Protein AF-A0A496PVT2-F1 (afdb_monomer_lite)

Foldseek 3Di:
DDPPDPCVVVVVVDPWDKDFDDDLDQAQTFIDTPNDPDDTDTDGDGNLVVLLVVVLVVCVVPLPPPDDDDDDRDDCPPHHDLPPQDPVLLVVFDQCPPPDDPQADPVCCVVDPLLNRPSSSRSRVVVNVVSVVVSCVSCVVSVCNQVDKDKDKDPWAFCSRQNHFTGEPDQACRTQPMDIDIDHPPQFDPPDDDLAADHPLQVVCQVCVCVVHHDDPPRLHAHCVCVRRVHDDDRDQWDKDWDDADPDCRVPDDQDPDDDDGDWTKIWIDGSFWIWMATLQGTRFIDGCVVCVSRPDGCSPPPVCVVVNVVRVVVRVVSCVSVVPPRHHNVLVVDDPVVSVQVCLCRVPCVVPVVVLVVLLCVLCVVLVVPVDDPVLSVVLSVLSCVLSGSVLVVLLVLLCCCQPNPDHDDPDDNVVSVVVNCVSSVVSSVSSVVSSCVSVVVVVVPD

pLDDT: mean 82.78, std 17.4, range [29.14, 98.75]

Structure (mmCIF, N/CA/C/O backbone):
data_AF-A0A496PVT2-F1
#
_entry.id   AF-A0A496PVT2-F1
#
loop_
_atom_site.group_PDB
_atom_site.id
_atom_site.type_symbol
_atom_site.label_atom_id
_atom_site.label_alt_id
_atom_site.label_comp_id
_atom_site.label_asym_id
_atom_site.label_entity_id
_atom_site.label_seq_id
_atom_site.pdbx_PDB_ins_code
_atom_site.Cartn_x
_atom_site.Cartn_y
_atom_site.Cartn_z
_atom_site.occupancy
_atom_site.B_iso_or_equiv
_atom_site.auth_seq_id
_atom_site.auth_comp_id
_atom_site.auth_asym_id
_atom_site.auth_atom_id
_atom_site.pdbx_PDB_model_num
ATOM 1 N N . MET A 1 1 ? 18.046 31.585 15.582 1.00 34.03 1 MET A N 1
ATOM 2 C CA . MET A 1 1 ? 17.011 31.392 14.544 1.00 34.03 1 MET A CA 1
ATOM 3 C C . MET A 1 1 ? 16.356 30.051 14.807 1.00 34.03 1 MET A C 1
ATOM 5 O O . MET A 1 1 ? 17.078 29.107 15.099 1.00 34.03 1 MET A O 1
ATOM 9 N N . ALA A 1 2 ? 15.024 30.021 14.859 1.00 29.14 2 ALA A N 1
ATOM 10 C CA . ALA A 1 2 ? 14.232 28.898 15.353 1.00 29.14 2 ALA A CA 1
ATOM 11 C C . ALA A 1 2 ? 14.563 27.589 14.618 1.00 29.14 2 ALA A C 1
ATOM 13 O O . ALA A 1 2 ? 14.634 27.560 13.391 1.00 29.14 2 ALA A O 1
ATOM 14 N N . SER A 1 3 ? 14.774 26.511 15.374 1.00 29.77 3 SER A N 1
ATOM 15 C CA . SER A 1 3 ? 14.885 25.169 14.817 1.00 29.77 3 SER A CA 1
ATOM 16 C C . SER A 1 3 ? 13.547 24.807 14.178 1.00 29.77 3 SER A C 1
ATOM 18 O O . SER A 1 3 ? 12.578 24.562 14.897 1.00 29.77 3 SER A O 1
ATOM 20 N N . HIS A 1 4 ? 13.474 24.752 12.851 1.00 37.06 4 HIS A N 1
ATOM 21 C CA . HIS A 1 4 ? 12.364 24.091 12.169 1.00 37.06 4 HIS A CA 1
ATOM 22 C C . HIS A 1 4 ? 12.485 22.580 12.411 1.00 37.06 4 HIS A C 1
ATOM 24 O O . HIS A 1 4 ? 12.986 21.822 11.581 1.00 37.06 4 HIS A O 1
ATOM 30 N N . LYS A 1 5 ? 12.073 22.148 13.609 1.00 40.19 5 LYS A N 1
ATOM 31 C CA . LYS A 1 5 ? 11.731 20.757 13.908 1.00 40.19 5 LYS A CA 1
ATOM 32 C C . LYS A 1 5 ? 10.726 20.311 12.850 1.00 40.19 5 LYS A C 1
ATOM 34 O O . LYS A 1 5 ? 9.861 21.091 12.486 1.00 40.19 5 LYS A O 1
ATOM 39 N N . ASN A 1 6 ? 10.867 19.091 12.337 1.00 42.25 6 ASN A N 1
ATOM 40 C CA . ASN A 1 6 ? 9.974 18.463 11.357 1.00 42.25 6 ASN A CA 1
ATOM 41 C C . ASN A 1 6 ? 8.487 18.856 11.509 1.00 42.25 6 ASN A C 1
ATOM 43 O O . ASN A 1 6 ? 7.732 18.157 12.177 1.00 42.25 6 ASN A O 1
ATOM 47 N N . GLU A 1 7 ? 8.037 19.905 10.820 1.00 45.16 7 GLU A N 1
ATOM 48 C CA . GLU A 1 7 ? 6.619 20.279 10.736 1.00 45.16 7 GLU A CA 1
ATOM 49 C C . GLU A 1 7 ? 5.896 19.457 9.653 1.00 45.16 7 GLU A C 1
ATOM 51 O O . GLU A 1 7 ? 4.980 19.940 8.998 1.00 45.16 7 GLU A O 1
ATOM 56 N N . THR A 1 8 ? 6.301 18.208 9.394 1.00 56.78 8 THR A N 1
ATOM 57 C CA . THR A 1 8 ? 5.614 17.370 8.393 1.00 56.78 8 THR A CA 1
ATOM 58 C C . THR A 1 8 ? 4.188 17.037 8.817 1.00 56.78 8 THR A C 1
ATOM 60 O O . THR A 1 8 ? 3.324 16.896 7.967 1.00 56.78 8 THR A O 1
ATOM 63 N N . THR A 1 9 ? 3.931 16.949 10.121 1.00 57.59 9 THR A N 1
ATOM 64 C CA . THR A 1 9 ? 2.621 16.618 10.698 1.00 57.59 9 THR A CA 1
ATOM 65 C C . THR A 1 9 ? 1.661 17.802 10.731 1.00 57.59 9 THR A C 1
ATOM 67 O O . THR A 1 9 ? 0.525 17.645 10.300 1.00 57.59 9 THR A O 1
ATOM 70 N N . LYS A 1 10 ? 2.116 19.005 11.120 1.00 55.91 10 LYS A N 1
ATOM 71 C CA . LYS A 1 10 ? 1.311 20.240 10.987 1.00 55.91 10 LYS A CA 1
ATOM 72 C C . LYS A 1 10 ? 0.935 20.515 9.529 1.00 55.91 10 LYS A C 1
ATOM 74 O O . LYS A 1 10 ? -0.211 20.825 9.231 1.00 55.91 10 LYS A O 1
ATOM 79 N N . ASN A 1 11 ? 1.884 20.331 8.610 1.00 59.00 11 ASN A N 1
ATOM 80 C CA . ASN A 1 11 ? 1.645 20.523 7.177 1.00 59.00 11 ASN A CA 1
ATOM 81 C C . ASN A 1 11 ? 0.808 19.402 6.530 1.00 59.00 11 ASN A C 1
ATOM 83 O O . ASN A 1 11 ? 0.384 19.562 5.389 1.00 59.00 11 ASN A O 1
ATOM 87 N N . ALA A 1 12 ? 0.559 18.288 7.229 1.00 70.00 12 ALA A N 1
ATOM 88 C CA . ALA A 1 12 ? -0.313 17.212 6.754 1.00 70.00 12 ALA A CA 1
ATOM 89 C C . ALA A 1 12 ? -1.808 17.482 7.014 1.00 70.00 12 ALA A C 1
ATOM 91 O O . ALA A 1 12 ? -2.641 16.692 6.580 1.00 70.00 12 ALA A O 1
ATOM 92 N N . GLY A 1 13 ? -2.150 18.591 7.686 1.00 80.62 13 GLY A N 1
ATOM 93 C CA . GLY A 1 13 ? -3.535 19.035 7.870 1.00 80.62 13 GLY A CA 1
ATOM 94 C C . GLY A 1 13 ? -4.283 18.381 9.035 1.00 80.62 13 GLY A C 1
ATOM 95 O O . GLY A 1 13 ? -5.506 18.428 9.050 1.00 80.62 13 GLY A O 1
ATOM 96 N N . PHE A 1 14 ? -3.577 17.772 9.992 1.00 87.88 14 PHE A N 1
ATOM 97 C CA . PHE A 1 14 ? -4.190 17.234 11.209 1.00 87.88 14 PHE A CA 1
ATOM 98 C C . PHE A 1 14 ? -4.249 18.291 12.320 1.00 87.88 14 PHE A C 1
ATOM 100 O O . PHE A 1 14 ? -3.220 18.879 12.659 1.00 87.88 14 PHE A O 1
ATOM 107 N N . ASP A 1 15 ? -5.421 18.466 12.937 1.00 88.88 15 ASP A N 1
ATOM 108 C CA . ASP A 1 15 ? -5.604 19.330 14.117 1.00 88.88 15 ASP A CA 1
ATOM 109 C C . ASP A 1 15 ? -4.947 18.749 15.377 1.00 88.88 15 ASP A C 1
ATOM 111 O O . ASP A 1 15 ? -4.506 19.483 16.262 1.00 88.88 15 ASP A O 1
ATOM 115 N N . THR A 1 16 ? -4.847 17.417 15.448 1.00 88.75 16 THR A N 1
ATOM 116 C CA . THR A 1 16 ? -4.182 16.676 16.525 1.00 88.75 16 THR A CA 1
ATOM 117 C C . THR A 1 16 ? -3.293 15.574 15.944 1.00 88.75 16 THR A C 1
ATOM 119 O O . THR A 1 16 ? -3.636 14.944 14.946 1.00 88.75 16 THR A O 1
ATOM 122 N N . PHE A 1 17 ? -2.126 15.321 16.546 1.00 90.31 17 PHE A N 1
ATOM 123 C CA . PHE A 1 17 ? -1.256 14.220 16.121 1.00 90.31 17 PHE A CA 1
ATOM 124 C C . PHE A 1 17 ? -0.494 13.622 17.302 1.00 90.31 17 PHE A C 1
ATOM 126 O O . PHE A 1 17 ? 0.469 14.209 17.793 1.00 90.31 17 PHE A O 1
ATOM 133 N N . GLN A 1 18 ? -0.878 12.421 17.732 1.00 91.00 18 GLN A N 1
ATOM 134 C CA . GLN A 1 18 ? -0.143 11.674 18.753 1.00 91.00 18 GLN A CA 1
ATOM 135 C C . GLN A 1 18 ? 0.908 10.778 18.095 1.00 91.00 18 GLN A C 1
ATOM 137 O O . GLN A 1 18 ? 0.596 9.789 17.431 1.00 91.00 18 GLN A O 1
ATOM 142 N N . HIS A 1 19 ? 2.181 11.120 18.284 1.00 89.50 19 HIS A N 1
ATOM 143 C CA . HIS A 1 19 ? 3.296 10.346 17.764 1.00 89.50 19 HIS A CA 1
ATOM 144 C C . HIS A 1 19 ? 3.698 9.263 18.762 1.00 89.50 19 HIS A C 1
ATOM 146 O O . HIS A 1 19 ? 4.464 9.507 19.696 1.00 89.50 19 HIS A O 1
ATOM 152 N N . TRP A 1 20 ? 3.242 8.042 18.507 1.00 90.19 20 TRP A N 1
ATOM 153 C CA . TRP A 1 20 ? 3.803 6.840 19.113 1.00 90.19 20 TRP A CA 1
ATOM 154 C C . TRP A 1 20 ? 5.127 6.526 18.430 1.00 90.19 20 TRP A C 1
ATOM 156 O O . TRP A 1 20 ? 5.153 6.242 17.232 1.00 90.19 20 TRP A O 1
ATOM 166 N N . ARG A 1 21 ? 6.239 6.653 19.163 1.00 84.69 21 ARG A N 1
ATOM 167 C CA . ARG A 1 21 ? 7.579 6.528 18.590 1.00 84.69 21 ARG A CA 1
ATOM 168 C C . ARG A 1 21 ? 7.703 5.183 17.896 1.00 84.69 21 ARG A C 1
ATOM 170 O O . ARG A 1 21 ? 7.579 4.141 18.536 1.00 84.69 21 ARG A O 1
ATOM 177 N N . TYR A 1 22 ? 8.015 5.237 16.605 1.00 70.06 22 TYR A N 1
ATOM 178 C CA . TYR A 1 22 ? 8.300 4.044 15.828 1.00 70.06 22 TYR A CA 1
ATOM 179 C C . TYR A 1 22 ? 9.386 3.211 16.517 1.00 70.06 22 TYR A C 1
ATOM 181 O O . TYR A 1 22 ? 10.486 3.696 16.805 1.00 70.06 22 TYR A O 1
ATOM 189 N N . GLY A 1 23 ? 9.052 1.956 16.779 1.00 66.25 23 GLY A N 1
ATOM 190 C CA . GLY A 1 23 ? 9.925 0.979 17.390 1.00 66.25 23 GLY A CA 1
ATOM 191 C C . GLY A 1 23 ? 9.388 -0.417 17.135 1.00 66.25 23 GLY A C 1
ATOM 192 O O . GLY A 1 23 ? 8.196 -0.604 16.896 1.00 66.25 23 GLY A O 1
ATOM 193 N N . ASP A 1 24 ? 10.296 -1.381 17.188 1.00 79.12 24 ASP A N 1
ATOM 194 C CA . ASP A 1 24 ? 9.949 -2.794 17.092 1.00 79.12 24 ASP A CA 1
ATOM 195 C C . ASP A 1 24 ? 9.266 -3.282 18.392 1.00 79.12 24 ASP A C 1
ATOM 197 O O . ASP A 1 24 ? 8.576 -4.277 18.396 1.00 79.12 24 ASP A O 1
ATOM 201 N N . LYS A 1 25 ? 9.366 -2.561 19.515 1.00 84.69 25 LYS A N 1
ATOM 202 C CA . LYS A 1 25 ? 8.764 -2.987 20.793 1.00 84.69 25 LYS A CA 1
ATOM 203 C C . LYS A 1 25 ? 7.286 -2.624 20.899 1.00 84.69 25 LYS A C 1
ATOM 205 O O . LYS A 1 25 ? 6.938 -1.450 20.745 1.00 84.69 25 LYS A O 1
ATOM 210 N N . HIS A 1 26 ? 6.455 -3.581 21.320 1.00 92.50 26 HIS A N 1
ATOM 211 C CA . HIS A 1 26 ? 5.025 -3.345 21.529 1.00 92.50 26 HIS A CA 1
ATOM 212 C C . HIS A 1 26 ? 4.650 -2.910 22.951 1.00 92.50 26 HIS A C 1
ATOM 214 O O . HIS A 1 26 ? 3.487 -2.613 23.213 1.00 92.50 26 HIS A O 1
ATOM 220 N N . TRP A 1 27 ? 5.606 -2.862 23.877 1.00 93.75 27 TRP A N 1
ATOM 221 C CA . TRP A 1 27 ? 5.375 -2.492 25.273 1.00 93.75 27 TRP A CA 1
ATOM 222 C C . TRP A 1 27 ? 6.154 -1.247 25.660 1.00 93.75 27 TRP A C 1
ATOM 224 O O . TRP A 1 27 ? 7.261 -1.023 25.167 1.00 93.75 27 TRP A O 1
ATOM 234 N N . GLU A 1 28 ? 5.587 -0.477 26.590 1.00 93.81 28 GLU A N 1
ATOM 235 C CA . GLU A 1 28 ? 6.247 0.693 27.183 1.00 93.81 28 GLU A CA 1
ATOM 236 C C . GLU A 1 28 ? 6.737 1.683 26.113 1.00 93.81 28 GLU A C 1
ATOM 238 O O . GLU A 1 28 ? 7.892 2.117 26.087 1.00 93.81 28 GLU A O 1
ATOM 243 N N . THR A 1 29 ? 5.850 2.014 25.175 1.00 92.88 29 THR A N 1
ATOM 244 C CA . THR A 1 29 ? 6.207 2.813 24.006 1.00 92.88 29 THR A CA 1
ATOM 245 C C . THR A 1 29 ? 6.260 4.305 24.359 1.00 92.88 29 THR A C 1
ATOM 247 O O . THR A 1 29 ? 5.332 4.830 24.979 1.00 92.88 29 THR A O 1
ATOM 250 N N . PRO A 1 30 ? 7.326 5.029 23.970 1.00 92.88 30 PRO A N 1
ATOM 251 C CA . PRO A 1 30 ? 7.373 6.480 24.103 1.00 92.88 30 PRO A CA 1
ATOM 252 C C . PRO A 1 30 ? 6.362 7.161 23.172 1.00 92.88 30 PRO A C 1
ATOM 254 O O . PRO A 1 30 ? 6.332 6.879 21.975 1.00 92.88 30 PRO A O 1
ATOM 257 N N . VAL A 1 31 ? 5.593 8.110 23.700 1.00 91.94 31 VAL A N 1
ATOM 258 C CA . VAL A 1 31 ? 4.571 8.882 22.980 1.00 91.94 31 VAL A CA 1
ATOM 259 C C . VAL A 1 31 ? 4.785 10.371 23.215 1.00 91.94 31 VAL A C 1
ATOM 261 O O . VAL A 1 31 ? 5.218 10.776 24.292 1.00 91.94 31 VAL A O 1
ATOM 264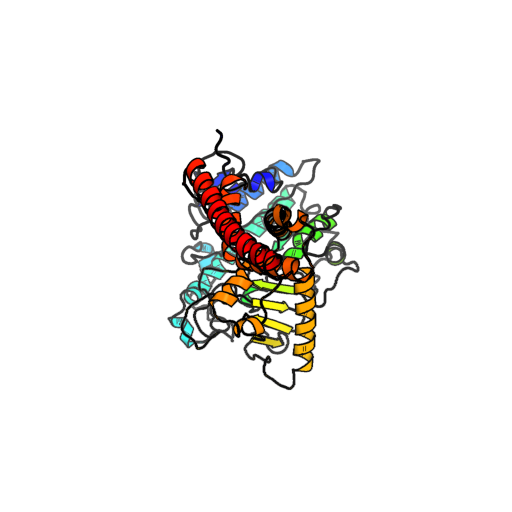 N N . ARG A 1 32 ? 4.491 11.198 22.217 1.00 90.75 32 ARG A N 1
ATOM 265 C CA . ARG A 1 32 ? 4.410 12.653 22.377 1.00 90.75 32 ARG A CA 1
ATOM 266 C C . ARG A 1 32 ? 3.315 13.233 21.501 1.00 90.75 32 ARG A C 1
ATOM 268 O O . ARG A 1 32 ? 2.954 12.634 20.489 1.00 90.75 32 ARG A O 1
ATOM 275 N N . ASP A 1 33 ? 2.916 14.455 21.809 1.00 88.50 33 ASP A N 1
ATOM 276 C CA . ASP A 1 33 ? 2.236 15.296 20.836 1.00 88.50 33 ASP A CA 1
ATOM 277 C C . ASP A 1 33 ? 3.237 15.707 19.737 1.00 88.50 33 ASP A C 1
ATOM 279 O O . ASP A 1 33 ? 4.311 16.247 20.002 1.00 88.50 33 ASP A O 1
ATOM 283 N N . GLY A 1 34 ? 2.930 15.360 18.488 1.00 84.69 34 GLY A N 1
ATOM 284 C CA . GLY A 1 34 ? 3.772 15.650 17.330 1.00 84.69 34 GLY A CA 1
ATOM 285 C C . GLY A 1 34 ? 3.575 17.045 16.738 1.00 84.69 34 GLY A C 1
ATOM 286 O O . GLY A 1 34 ? 4.262 17.367 15.767 1.00 84.69 34 GLY A O 1
ATOM 287 N N . LEU A 1 35 ? 2.655 17.850 17.276 1.00 84.06 35 LEU A N 1
ATOM 288 C CA . LEU A 1 35 ? 2.430 19.252 16.911 1.00 84.06 35 LEU A CA 1
ATOM 289 C C . LEU A 1 35 ? 3.109 20.225 17.887 1.00 84.06 35 LEU A C 1
ATOM 291 O O . LEU A 1 35 ? 3.215 21.421 17.587 1.00 84.06 35 LEU A O 1
ATOM 295 N N . THR A 1 36 ? 3.584 19.728 19.028 1.00 82.31 36 THR A N 1
ATOM 296 C CA . THR A 1 36 ? 4.282 20.510 20.049 1.00 82.31 36 THR A CA 1
ATOM 297 C C . THR A 1 36 ? 5.752 20.109 20.163 1.00 82.31 36 THR A C 1
ATOM 299 O O . THR A 1 36 ? 6.241 19.173 19.527 1.00 82.31 36 THR A O 1
ATOM 302 N N . ASP A 1 37 ? 6.473 20.859 20.992 1.00 78.06 37 ASP A N 1
ATOM 303 C CA . ASP A 1 37 ? 7.881 20.632 21.301 1.00 78.06 37 ASP A CA 1
ATOM 304 C C . ASP A 1 37 ? 8.095 19.705 22.503 1.00 78.06 37 ASP A C 1
ATOM 306 O O . ASP A 1 37 ? 9.205 19.639 23.035 1.00 78.06 37 ASP A O 1
ATOM 310 N N . GLU A 1 38 ? 7.050 18.994 22.930 1.00 86.56 38 GLU A N 1
ATOM 311 C CA . GLU A 1 38 ? 7.118 18.105 24.081 1.00 86.56 38 GLU A CA 1
ATOM 312 C C . GLU A 1 38 ? 8.076 16.920 23.869 1.00 86.56 38 GLU A C 1
ATOM 314 O O . GLU A 1 38 ? 8.194 16.325 22.790 1.00 86.56 38 GLU A O 1
ATOM 319 N N . GLU A 1 39 ? 8.757 16.565 24.957 1.00 89.44 39 GLU A N 1
ATOM 320 C CA . GLU A 1 39 ? 9.553 15.346 25.071 1.00 89.44 39 GLU A CA 1
ATOM 321 C C . GLU A 1 39 ? 8.657 14.101 25.035 1.00 89.44 39 GLU A C 1
ATOM 323 O O . GLU A 1 39 ? 7.499 14.121 25.462 1.00 89.44 39 GLU A O 1
ATOM 328 N N . PHE A 1 40 ? 9.217 12.982 24.572 1.00 91.44 40 PHE A N 1
ATOM 329 C CA . PHE A 1 40 ? 8.515 11.703 24.621 1.00 91.44 40 PHE A CA 1
ATOM 330 C C . PHE A 1 40 ? 8.314 11.235 26.065 1.00 91.44 40 PHE A C 1
ATOM 332 O O . PHE A 1 40 ? 9.252 11.180 26.859 1.00 91.44 40 PHE A O 1
ATOM 339 N N . LYS A 1 41 ? 7.092 10.807 26.373 1.00 92.31 41 LYS A N 1
ATOM 340 C CA . LYS A 1 41 ? 6.694 10.212 27.649 1.00 92.31 41 LYS A CA 1
ATOM 341 C C . LYS A 1 41 ? 6.327 8.751 27.415 1.00 92.31 41 LYS A C 1
ATOM 343 O O . LYS A 1 41 ? 5.624 8.425 26.466 1.00 92.31 41 LYS A O 1
ATOM 348 N N . VAL A 1 42 ? 6.822 7.854 28.261 1.00 93.81 42 VAL A N 1
ATOM 349 C CA . VAL A 1 42 ? 6.541 6.418 28.131 1.00 93.81 42 VAL A CA 1
ATOM 350 C C . VAL A 1 42 ? 5.113 6.127 28.579 1.00 93.81 42 VAL A C 1
ATOM 352 O O . VAL A 1 42 ? 4.768 6.373 29.736 1.00 93.81 42 VAL A O 1
ATOM 355 N N . VAL A 1 43 ? 4.305 5.559 27.684 1.00 92.81 43 VAL A N 1
ATOM 356 C CA . VAL A 1 43 ? 3.001 4.987 28.032 1.00 92.81 43 VAL A CA 1
ATOM 357 C C . VAL A 1 43 ? 3.208 3.520 28.390 1.00 92.81 43 VAL A C 1
ATOM 359 O O . VAL A 1 43 ? 3.741 2.748 27.595 1.00 92.81 43 VAL A O 1
ATOM 362 N N . LYS A 1 44 ? 2.834 3.139 29.615 1.00 94.62 44 LYS A N 1
ATOM 363 C CA . LYS A 1 44 ? 2.994 1.768 30.118 1.00 94.62 44 LYS A CA 1
ATOM 364 C C . LYS A 1 44 ? 1.945 0.831 29.526 1.00 94.62 44 LYS A C 1
ATOM 366 O O . LYS A 1 44 ? 0.807 1.231 29.305 1.00 94.62 44 LYS A O 1
ATOM 371 N N . GLY A 1 45 ? 2.320 -0.437 29.385 1.00 94.88 45 GLY A N 1
ATOM 372 C CA . GLY A 1 45 ? 1.449 -1.479 28.849 1.00 94.88 45 GLY A CA 1
ATOM 373 C C . GLY A 1 45 ? 1.639 -1.697 27.352 1.00 94.88 45 GLY A C 1
ATOM 374 O O . GLY A 1 45 ? 2.592 -1.196 26.752 1.00 94.88 45 GLY A O 1
ATOM 375 N N . TYR A 1 46 ? 0.741 -2.496 26.784 1.00 95.38 46 TYR A N 1
ATOM 376 C CA . TYR A 1 46 ? 0.754 -2.873 25.378 1.00 95.38 46 TYR A CA 1
ATOM 377 C C . TYR A 1 46 ? 0.266 -1.711 24.505 1.00 95.38 46 TYR A C 1
ATOM 379 O O . TYR A 1 46 ? -0.805 -1.151 24.745 1.00 95.38 46 TYR A O 1
ATOM 387 N N . ASN A 1 47 ? 1.041 -1.339 23.491 1.00 94.44 47 ASN A N 1
ATOM 388 C CA . ASN A 1 47 ? 0.866 -0.088 22.761 1.00 94.44 47 ASN A CA 1
ATOM 389 C C . ASN A 1 47 ? -0.486 0.017 22.049 1.00 94.44 47 ASN A C 1
ATOM 391 O O . ASN A 1 47 ? -1.093 1.080 22.095 1.00 94.44 47 ASN A O 1
ATOM 395 N N . ALA A 1 48 ? -1.027 -1.070 21.491 1.00 95.25 48 ALA A N 1
ATOM 396 C CA . ALA A 1 48 ? -2.341 -1.032 20.857 1.00 95.25 48 ALA A CA 1
ATOM 397 C C . ALA A 1 48 ? -3.449 -0.637 21.840 1.00 95.25 48 ALA A C 1
ATOM 399 O O . ALA A 1 48 ? -4.383 0.044 21.430 1.00 95.25 48 ALA A O 1
ATOM 400 N N . ILE A 1 49 ? -3.341 -1.010 23.123 1.00 96.75 49 ILE A N 1
ATOM 401 C CA . ILE A 1 49 ? -4.305 -0.593 24.152 1.00 96.75 49 ILE A CA 1
ATOM 402 C C . ILE A 1 49 ? -4.219 0.918 24.337 1.00 96.75 49 ILE A C 1
ATOM 404 O O . ILE A 1 49 ? -5.221 1.594 24.149 1.00 96.75 49 ILE A O 1
ATOM 408 N N . GLY A 1 50 ? -3.027 1.458 24.601 1.00 95.94 50 GLY A N 1
ATOM 409 C CA . GLY A 1 50 ? -2.872 2.896 24.833 1.00 95.94 50 GLY A CA 1
ATOM 410 C C . GLY A 1 50 ? -3.181 3.757 23.600 1.00 95.94 50 GLY A C 1
ATOM 411 O O . GLY A 1 50 ? -3.767 4.827 23.733 1.00 95.94 50 GLY A O 1
ATOM 412 N N . MET A 1 51 ? -2.856 3.286 22.391 1.00 96.31 51 MET A N 1
ATOM 413 C CA . MET A 1 51 ? -3.251 3.944 21.136 1.00 96.31 51 MET A CA 1
ATOM 414 C C . MET A 1 51 ? -4.775 3.968 20.979 1.00 96.31 51 MET A C 1
ATOM 416 O O . MET A 1 51 ? -5.342 4.957 20.521 1.00 96.31 51 MET A O 1
ATOM 420 N N . THR A 1 52 ? -5.438 2.883 21.378 1.00 98.00 52 THR A N 1
ATOM 421 C CA . THR A 1 52 ? -6.899 2.780 21.358 1.00 98.00 52 THR A CA 1
ATOM 422 C C . THR A 1 52 ? -7.522 3.670 22.420 1.00 98.00 52 THR A C 1
ATOM 424 O O . THR A 1 52 ? -8.480 4.357 22.112 1.00 98.00 52 THR A O 1
ATOM 427 N N . ASP A 1 53 ? -6.962 3.735 23.627 1.00 98.00 53 ASP A N 1
ATOM 428 C CA . ASP A 1 53 ? -7.442 4.624 24.691 1.00 98.00 53 ASP A CA 1
ATOM 429 C C . ASP A 1 53 ? -7.443 6.087 24.225 1.00 98.00 53 ASP A C 1
ATOM 431 O O . ASP A 1 53 ? -8.450 6.773 24.356 1.00 98.00 53 ASP A O 1
ATOM 435 N N . GLN A 1 54 ? -6.375 6.533 23.556 1.00 96.12 54 GLN A N 1
ATOM 436 C CA . GLN A 1 54 ? -6.322 7.876 22.966 1.00 96.12 54 GLN A CA 1
ATOM 437 C C . GLN A 1 54 ? -7.366 8.092 21.862 1.00 96.12 54 GLN A C 1
ATOM 439 O O . GLN A 1 54 ? -7.944 9.172 21.759 1.00 96.12 54 GLN A O 1
ATOM 444 N N . ALA A 1 55 ? -7.619 7.079 21.030 1.00 97.88 55 ALA A N 1
ATOM 445 C CA . ALA A 1 55 ? -8.675 7.134 20.023 1.00 97.88 55 ALA A CA 1
ATOM 446 C C . ALA A 1 55 ? -10.076 7.207 20.654 1.00 97.88 55 ALA A C 1
ATOM 448 O O . ALA A 1 55 ? -10.932 7.929 20.151 1.00 97.88 55 ALA A O 1
ATOM 449 N N . LEU A 1 56 ? -10.307 6.491 21.756 1.00 98.62 56 LEU A N 1
ATOM 450 C CA . LEU A 1 56 ? -11.559 6.527 22.512 1.00 98.62 56 LEU A CA 1
ATOM 451 C C . LEU A 1 56 ? -11.783 7.896 23.161 1.00 98.62 56 LEU A C 1
ATOM 453 O O . LEU A 1 56 ? -12.881 8.437 23.052 1.00 98.62 56 LEU A O 1
ATOM 457 N N . ASP A 1 57 ? -10.742 8.473 23.766 1.00 97.88 57 ASP A N 1
ATOM 458 C CA . ASP A 1 57 ? -10.785 9.827 24.324 1.00 97.88 57 ASP A CA 1
ATOM 459 C C . ASP A 1 57 ? -11.111 10.859 23.237 1.00 97.88 57 ASP A C 1
ATOM 461 O O . ASP A 1 57 ? -11.974 11.713 23.435 1.00 97.88 57 ASP A O 1
ATOM 465 N N . PHE A 1 58 ? -10.472 10.750 22.066 1.00 97.69 58 PHE A N 1
ATOM 466 C CA . PHE A 1 58 ? -10.746 11.613 20.916 1.00 97.69 58 PHE A CA 1
ATOM 467 C C . PHE A 1 58 ? -12.200 11.480 20.441 1.00 97.69 58 PHE A C 1
ATOM 469 O O . PHE A 1 58 ? -12.893 12.482 20.288 1.00 97.69 58 PHE A O 1
ATOM 476 N N . ILE A 1 59 ? -12.695 10.251 20.263 1.00 98.25 59 ILE A N 1
ATOM 477 C CA . ILE A 1 59 ? -14.093 10.001 19.884 1.00 98.25 59 ILE A CA 1
ATOM 478 C C . ILE A 1 59 ? -15.048 10.626 20.908 1.00 98.25 59 ILE A C 1
ATOM 480 O O . ILE A 1 59 ? -15.989 11.305 20.517 1.00 98.25 59 ILE A O 1
ATOM 484 N N . GLY A 1 60 ? -14.802 10.437 22.207 1.00 97.88 60 GLY A N 1
ATOM 485 C CA . GLY A 1 60 ? -15.645 11.002 23.262 1.00 97.88 60 GLY A CA 1
ATOM 486 C C . GLY A 1 60 ? -15.640 12.532 23.305 1.00 97.88 60 GLY A C 1
ATOM 487 O O . GLY A 1 60 ? -16.656 13.128 23.641 1.00 97.88 60 GLY A O 1
ATOM 488 N N . GLN A 1 61 ? -14.526 13.176 22.946 1.00 97.19 61 GLN A N 1
ATOM 489 C CA . GLN A 1 61 ? -14.422 14.639 22.891 1.00 97.19 61 GLN A CA 1
ATOM 490 C C . GLN A 1 61 ? -15.142 15.250 21.686 1.00 97.19 61 GLN A C 1
ATOM 492 O O . GLN A 1 61 ? -15.609 16.379 21.787 1.00 97.19 61 GLN A O 1
ATOM 497 N N . HIS A 1 62 ? -15.228 14.515 20.575 1.00 97.25 62 HIS A N 1
ATOM 498 C CA . HIS A 1 62 ? -15.726 15.027 19.296 1.00 97.25 62 HIS A CA 1
ATOM 499 C C . HIS A 1 62 ? -17.083 14.447 18.868 1.00 97.25 62 HIS A C 1
ATOM 501 O O . HIS A 1 62 ? -17.608 14.830 17.826 1.00 97.25 62 HIS A O 1
ATOM 507 N N . ALA A 1 63 ? -17.673 13.525 19.634 1.00 96.56 63 ALA A N 1
ATOM 508 C CA . ALA A 1 63 ? -18.937 12.881 19.268 1.00 96.56 63 ALA A CA 1
ATOM 509 C C . ALA A 1 63 ? -20.116 13.861 19.139 1.00 96.56 63 ALA A C 1
ATOM 511 O O . ALA A 1 63 ? -20.967 13.674 18.273 1.00 96.56 63 ALA A O 1
ATOM 512 N N . ASP A 1 64 ? -20.141 14.906 19.970 1.00 95.81 64 ASP A N 1
ATOM 513 C CA . ASP A 1 64 ? -21.196 15.928 19.987 1.00 95.81 64 ASP A CA 1
ATOM 514 C C . ASP A 1 64 ? -20.844 17.175 19.148 1.00 95.81 64 ASP A C 1
ATOM 516 O O . ASP A 1 64 ? -21.580 18.170 19.157 1.00 95.81 64 ASP A O 1
ATOM 520 N N . ASP A 1 65 ? -19.717 17.156 18.429 1.00 95.88 65 ASP A N 1
ATOM 521 C CA . ASP A 1 65 ? -19.287 18.301 17.635 1.00 95.88 65 ASP A CA 1
ATOM 522 C C . ASP A 1 65 ? -20.191 18.528 16.421 1.00 95.88 65 ASP A C 1
ATOM 524 O O . ASP A 1 65 ? -20.661 17.617 15.743 1.00 95.88 65 ASP A O 1
ATOM 528 N N . THR A 1 66 ? -20.390 19.804 16.089 1.00 94.00 66 THR A N 1
ATOM 529 C CA . THR A 1 66 ? -21.126 20.186 14.871 1.00 94.00 66 THR A CA 1
ATOM 530 C C . THR A 1 66 ? -20.314 19.986 13.592 1.00 94.00 66 THR A C 1
ATOM 532 O O . THR A 1 66 ? -20.892 19.918 12.508 1.00 94.00 66 THR A O 1
ATOM 535 N N . GLN A 1 67 ? -18.983 19.950 13.698 1.00 92.00 67 GLN A N 1
ATOM 536 C CA . GLN A 1 67 ? -18.084 19.700 12.575 1.00 92.00 67 GLN A CA 1
ATOM 537 C C . GLN A 1 67 ? -17.717 18.212 12.541 1.00 92.00 67 GLN A C 1
ATOM 539 O O . GLN A 1 67 ? -17.433 17.646 13.595 1.00 92.00 67 GLN A O 1
ATOM 544 N N . PRO A 1 68 ? -17.684 17.570 11.359 1.00 94.06 68 PRO A N 1
ATOM 545 C CA . PRO A 1 68 ? -17.242 16.186 11.257 1.00 94.06 68 PRO A CA 1
ATOM 546 C C . PRO A 1 68 ? -15.745 16.077 11.567 1.00 94.06 68 PRO A C 1
ATOM 548 O O . PRO A 1 68 ? -14.972 16.979 11.242 1.00 94.06 68 PRO A O 1
ATOM 551 N N . PHE A 1 69 ? -15.324 14.940 12.117 1.00 95.38 69 PHE A N 1
ATOM 552 C CA . PHE A 1 69 ? -13.913 14.648 12.366 1.00 95.38 69 PHE A CA 1
ATOM 553 C C . PHE A 1 69 ? -13.395 13.496 11.496 1.00 95.38 69 PHE A C 1
ATOM 555 O O . PHE A 1 69 ? -14.142 12.622 11.055 1.00 95.38 69 PHE A O 1
ATOM 562 N N . LEU A 1 70 ? -12.075 13.470 11.298 1.00 95.31 70 LEU A N 1
ATOM 563 C CA . LEU A 1 70 ? -11.337 12.334 10.749 1.00 95.31 70 LEU A CA 1
ATOM 564 C C . LEU A 1 70 ? -10.385 11.798 11.819 1.00 95.31 70 LEU A C 1
ATOM 566 O O . LEU A 1 70 ? -9.516 12.522 12.296 1.00 95.31 70 LEU A O 1
ATOM 570 N N . LEU A 1 71 ? -10.502 10.508 12.135 1.00 96.44 71 LEU A N 1
ATOM 571 C CA . LEU A 1 71 ? -9.563 9.801 13.001 1.00 96.44 71 LEU A CA 1
ATOM 572 C C . LEU A 1 71 ? -8.781 8.765 12.190 1.00 96.44 71 LEU A C 1
ATOM 574 O O . LEU A 1 71 ? -9.352 7.805 11.674 1.00 96.44 71 LEU A O 1
ATOM 578 N N . MET A 1 72 ? -7.460 8.931 12.125 1.00 95.44 72 MET A N 1
ATOM 579 C CA . MET A 1 72 ? -6.548 7.940 11.555 1.00 95.44 72 MET A CA 1
ATOM 580 C C . MET A 1 72 ? -5.780 7.234 12.676 1.00 95.44 72 MET A C 1
ATOM 582 O O . MET A 1 72 ? -4.798 7.756 13.201 1.00 95.44 72 MET A O 1
ATOM 586 N N . LEU A 1 73 ? -6.222 6.027 13.032 1.00 96.00 73 LEU A N 1
ATOM 587 C CA . LEU A 1 73 ? -5.572 5.185 14.036 1.00 96.00 73 LEU A CA 1
ATOM 588 C C . LEU A 1 73 ? -4.654 4.157 13.359 1.00 96.00 73 LEU A C 1
ATOM 590 O O . LEU A 1 73 ? -5.118 3.167 12.799 1.00 96.00 73 LEU A O 1
ATOM 594 N N . SER A 1 74 ? -3.342 4.380 13.429 1.00 93.50 74 SER A N 1
ATOM 595 C CA . SER A 1 74 ? -2.331 3.500 12.824 1.00 93.50 74 SER A CA 1
ATOM 596 C C . SER A 1 74 ? -1.711 2.570 13.868 1.00 93.50 74 SER A C 1
ATOM 598 O O . SER A 1 74 ? -0.610 2.834 14.346 1.00 93.50 74 SER A O 1
ATOM 600 N N . LEU A 1 75 ? -2.415 1.500 14.247 1.00 94.12 75 LEU A N 1
ATOM 601 C CA . LEU A 1 75 ? -1.925 0.535 15.241 1.00 94.12 75 LEU A CA 1
ATOM 602 C C . LEU A 1 75 ? -0.593 -0.097 14.807 1.00 94.12 75 LEU A C 1
ATOM 604 O O . LEU A 1 75 ? -0.430 -0.503 13.661 1.00 94.12 75 LEU A O 1
ATOM 608 N N . ASN A 1 76 ? 0.361 -0.166 15.738 1.00 90.88 76 ASN A N 1
ATOM 609 C CA . ASN A 1 76 ? 1.701 -0.693 15.477 1.00 90.88 76 ASN A CA 1
ATOM 610 C C . ASN A 1 76 ? 1.748 -2.237 15.374 1.00 90.88 76 ASN A C 1
ATOM 612 O O . ASN A 1 76 ? 2.337 -2.730 14.414 1.00 90.88 76 ASN A O 1
ATOM 616 N N . PRO A 1 77 ? 1.128 -3.031 16.270 1.00 92.75 77 PRO A N 1
ATOM 617 C CA . PRO A 1 77 ? 1.071 -4.477 16.084 1.00 92.75 77 PRO A CA 1
ATOM 618 C C . PRO A 1 77 ? 0.270 -4.858 14.827 1.00 92.75 77 PRO A C 1
ATOM 620 O O . PRO A 1 77 ? -0.713 -4.186 14.514 1.00 92.75 77 PRO A O 1
ATOM 623 N N . PRO A 1 78 ? 0.615 -5.957 14.133 1.00 91.44 78 PRO A N 1
ATOM 624 C CA . PRO A 1 78 ? 1.603 -6.974 14.495 1.00 91.44 78 PRO A CA 1
ATOM 625 C C . PRO A 1 78 ? 2.978 -6.726 13.839 1.00 91.44 78 PRO A C 1
ATOM 627 O O . PRO A 1 78 ? 3.548 -7.643 13.245 1.00 91.44 78 PRO A O 1
ATOM 630 N N . HIS A 1 79 ? 3.497 -5.494 13.859 1.00 88.62 79 HIS A N 1
ATOM 631 C CA . HIS A 1 79 ? 4.833 -5.182 13.341 1.00 88.62 79 HIS A CA 1
ATOM 632 C C . HIS A 1 79 ? 5.947 -5.998 14.049 1.00 88.62 79 HIS A C 1
ATOM 634 O O . HIS A 1 79 ? 5.698 -6.766 14.974 1.00 88.62 79 HIS A O 1
ATOM 640 N N . TRP A 1 80 ? 7.176 -5.932 13.529 1.00 78.31 80 TRP A N 1
ATOM 641 C CA . TRP A 1 80 ? 8.319 -6.751 13.956 1.00 78.31 80 TRP A CA 1
ATOM 642 C C . TRP A 1 80 ? 8.571 -6.709 15.476 1.00 78.31 80 TRP A C 1
ATOM 644 O O . TRP A 1 80 ? 8.422 -5.649 16.059 1.00 78.31 80 TRP A O 1
ATOM 654 N N . GLN A 1 81 ? 9.064 -7.832 16.033 1.00 82.38 81 GLN A N 1
ATOM 655 C CA . GLN A 1 81 ? 9.186 -8.236 17.456 1.00 82.38 81 GLN A CA 1
ATOM 656 C C . GLN A 1 81 ? 7.953 -8.966 18.002 1.00 82.38 81 GLN A C 1
ATOM 658 O O . GLN A 1 81 ? 7.237 -8.497 18.873 1.00 82.38 81 GLN A O 1
ATOM 663 N N . TRP A 1 82 ? 7.723 -10.168 17.486 1.00 85.56 82 TRP A N 1
ATOM 664 C CA . TRP A 1 82 ? 6.548 -10.958 17.843 1.00 85.56 82 TRP A CA 1
ATOM 665 C C . TRP A 1 82 ? 6.677 -11.730 19.163 1.00 85.56 82 TRP A C 1
ATOM 667 O O . TRP A 1 82 ? 5.688 -12.242 19.666 1.00 85.56 82 TRP A O 1
ATOM 677 N N . ASP A 1 83 ? 7.865 -11.847 19.755 1.00 87.94 83 ASP A N 1
ATOM 678 C CA . ASP A 1 83 ? 8.060 -12.585 21.014 1.00 87.94 83 ASP A CA 1
ATOM 679 C C . ASP A 1 83 ? 7.444 -11.909 22.251 1.00 87.94 83 ASP A C 1
ATOM 681 O O . ASP A 1 83 ? 7.494 -12.479 23.340 1.00 87.94 83 ASP A O 1
ATOM 685 N N . ASP A 1 84 ? 6.825 -10.736 22.096 1.00 91.69 84 ASP A N 1
ATOM 686 C CA . ASP A 1 84 ? 6.192 -9.974 23.172 1.00 91.69 84 ASP A CA 1
ATOM 687 C C . ASP A 1 84 ? 4.651 -9.915 23.078 1.00 91.69 84 ASP A C 1
ATOM 689 O O . ASP A 1 84 ? 4.018 -9.063 23.708 1.00 91.69 84 ASP A O 1
ATOM 693 N N . ALA A 1 85 ? 4.014 -10.826 22.334 1.00 93.12 85 ALA A N 1
ATOM 694 C CA . ALA A 1 85 ? 2.553 -10.921 22.289 1.00 93.12 85 ALA A CA 1
ATOM 695 C C . ALA A 1 85 ? 1.929 -11.055 23.695 1.00 93.12 85 ALA A C 1
ATOM 697 O O . ALA A 1 85 ? 2.417 -11.855 24.501 1.00 93.12 85 ALA A O 1
ATOM 698 N N . PRO A 1 86 ? 0.828 -10.335 24.010 1.00 94.62 86 PRO A N 1
ATOM 699 C CA . PRO A 1 86 ? 0.203 -10.459 25.320 1.00 94.62 86 PRO A CA 1
ATOM 700 C C . PRO A 1 86 ? -0.271 -11.893 25.580 1.00 94.62 86 PRO A C 1
ATOM 702 O O . PRO A 1 86 ? -0.907 -12.529 24.734 1.00 94.62 86 PRO A O 1
ATOM 705 N N . GLU A 1 87 ? 0.035 -12.398 26.777 1.00 94.25 87 GLU A N 1
ATOM 706 C CA . GLU A 1 87 ? -0.106 -13.818 27.117 1.00 94.25 87 GLU A CA 1
ATOM 707 C C . GLU A 1 87 ? -1.546 -14.333 26.954 1.00 94.25 87 GLU A C 1
ATOM 709 O O . GLU A 1 87 ? -1.761 -15.476 26.548 1.00 94.25 87 GLU A O 1
ATOM 714 N N . GLU A 1 88 ? -2.543 -13.491 27.236 1.00 95.44 88 GLU A N 1
ATOM 715 C CA . GLU A 1 88 ? -3.961 -13.834 27.086 1.00 95.44 88 GLU A CA 1
ATOM 716 C C . GLU A 1 88 ? -4.343 -14.182 25.640 1.00 95.44 88 GLU A C 1
ATOM 718 O O . GLU A 1 88 ? -5.095 -15.130 25.422 1.00 95.44 88 GLU A O 1
ATOM 723 N N . PHE A 1 89 ? -3.775 -13.485 24.649 1.00 95.81 89 PHE A N 1
ATOM 724 C CA . PHE A 1 89 ? -4.030 -13.762 23.235 1.00 95.81 89 PHE A CA 1
ATOM 725 C C . PHE A 1 89 ? -3.176 -14.923 22.740 1.00 95.81 89 PHE A C 1
ATOM 727 O O . PHE A 1 89 ? -3.635 -15.725 21.931 1.00 95.81 89 PHE A O 1
ATOM 734 N N . LEU A 1 90 ? -1.960 -15.076 23.269 1.00 93.50 90 LEU A N 1
ATOM 735 C CA . LEU A 1 90 ? -1.088 -16.199 22.929 1.00 93.50 90 LEU A CA 1
ATOM 736 C C . LEU A 1 90 ? -1.705 -17.551 23.335 1.00 93.50 90 LEU A C 1
ATOM 738 O O . LEU A 1 90 ? -1.511 -18.558 22.650 1.00 93.50 90 LEU A O 1
ATOM 742 N N . LYS A 1 91 ? -2.490 -17.573 24.420 1.00 94.12 91 LYS A N 1
ATOM 743 C CA . LYS A 1 91 ? -3.250 -18.746 24.893 1.00 94.12 91 LYS A CA 1
ATOM 744 C C . LYS A 1 91 ? -4.382 -19.179 23.956 1.00 94.12 91 LYS A C 1
ATOM 746 O O . LYS A 1 91 ? -4.819 -20.321 24.060 1.00 94.12 91 LYS A O 1
ATOM 751 N N . LEU A 1 92 ? -4.832 -18.317 23.039 1.00 93.69 92 LEU A N 1
ATOM 752 C CA . LEU A 1 92 ? -5.861 -18.661 22.047 1.00 93.69 92 LEU A CA 1
ATOM 753 C C . LEU A 1 92 ? -5.332 -19.592 20.950 1.00 93.69 92 LEU A C 1
ATOM 755 O O . LEU A 1 92 ? -6.118 -20.244 20.266 1.00 93.69 92 LEU A O 1
ATOM 759 N N . TYR A 1 93 ? -4.009 -19.658 20.788 1.00 90.44 93 TYR A N 1
ATOM 760 C CA . TYR A 1 93 ? -3.361 -20.399 19.717 1.00 90.44 93 TYR A CA 1
ATOM 761 C C . TYR A 1 93 ? -2.558 -21.575 20.277 1.00 90.44 93 TYR A C 1
ATOM 763 O O . TYR A 1 93 ? -1.751 -21.377 21.199 1.00 90.44 93 TYR A O 1
ATOM 771 N N . PRO A 1 94 ? -2.720 -22.785 19.712 1.00 87.75 94 PRO A N 1
ATOM 772 C CA . PRO A 1 94 ? -1.946 -23.944 20.130 1.00 87.75 94 PRO A CA 1
ATOM 773 C C . PRO A 1 94 ? -0.451 -23.714 19.873 1.00 87.75 94 PRO A C 1
ATOM 775 O O . PRO A 1 94 ? -0.059 -22.969 18.970 1.00 87.75 94 PRO A O 1
ATOM 778 N N . ALA A 1 95 ? 0.399 -24.329 20.698 1.00 81.62 95 ALA A N 1
ATOM 779 C CA . ALA A 1 95 ? 1.850 -24.173 20.596 1.00 81.62 95 ALA A CA 1
ATOM 780 C C . ALA A 1 95 ? 2.411 -24.725 19.272 1.00 81.62 95 ALA A C 1
ATOM 782 O O . ALA A 1 95 ? 3.425 -24.237 18.785 1.00 81.62 95 ALA A O 1
ATOM 783 N N . ASP A 1 96 ? 1.725 -25.704 18.689 1.00 74.75 96 ASP A N 1
ATOM 784 C CA . ASP A 1 96 ? 2.072 -26.447 17.482 1.00 74.75 96 ASP A CA 1
ATOM 785 C C . ASP A 1 96 ? 1.207 -26.047 16.275 1.00 74.75 96 ASP A C 1
ATOM 787 O O . ASP A 1 96 ? 0.819 -26.901 15.480 1.00 74.75 96 ASP A O 1
ATOM 791 N N . ILE A 1 97 ? 0.890 -24.753 16.119 1.00 72.12 97 ILE A N 1
ATOM 792 C CA . ILE A 1 97 ? 0.138 -24.253 14.957 1.00 72.12 97 ILE A CA 1
ATOM 793 C C . ILE A 1 97 ? 0.851 -24.641 13.641 1.00 72.12 97 ILE A C 1
ATOM 795 O O . ILE A 1 97 ? 1.797 -23.995 13.201 1.00 72.12 97 ILE A O 1
ATOM 799 N N . SER A 1 98 ? 0.409 -25.747 13.036 1.00 58.47 98 SER A N 1
ATOM 800 C CA . SER A 1 98 ? 1.072 -26.425 11.909 1.00 58.47 98 SER A CA 1
ATOM 801 C C . SER A 1 98 ? 0.472 -26.078 10.545 1.00 58.47 98 SER A C 1
ATOM 803 O O . SER A 1 98 ? 0.891 -26.605 9.515 1.00 58.47 98 SER A O 1
ATOM 805 N N . THR A 1 99 ? -0.505 -25.173 10.503 1.00 61.38 99 THR A N 1
ATOM 806 C CA . THR A 1 99 ? -1.139 -24.711 9.265 1.00 61.38 99 THR A CA 1
ATOM 807 C C . THR A 1 99 ? -0.296 -23.627 8.601 1.00 61.38 99 THR A C 1
ATOM 809 O O . THR A 1 99 ? -0.645 -22.446 8.635 1.00 61.38 99 THR A O 1
ATOM 812 N N . TYR A 1 100 ? 0.830 -24.020 8.009 1.00 72.00 100 TYR A N 1
ATOM 813 C CA . TYR A 1 100 ? 1.569 -23.151 7.094 1.00 72.00 100 TYR A CA 1
ATOM 814 C C . TYR A 1 100 ? 0.871 -23.102 5.737 1.00 72.00 100 TYR A C 1
ATOM 816 O O . TYR A 1 100 ? 0.128 -24.013 5.357 1.00 72.00 100 TYR A O 1
ATOM 824 N N . ARG A 1 101 ? 1.118 -22.029 4.983 1.00 82.56 101 ARG A N 1
ATOM 825 C CA . ARG A 1 101 ? 0.691 -21.977 3.586 1.00 82.56 101 ARG A CA 1
ATOM 826 C C . ARG A 1 101 ? 1.474 -23.038 2.783 1.00 82.56 101 ARG A C 1
ATOM 828 O O . ARG A 1 101 ? 2.662 -23.223 3.046 1.00 82.56 101 ARG A O 1
ATOM 835 N N . PRO A 1 102 ? 0.858 -23.716 1.799 1.00 87.25 102 PRO A N 1
ATOM 836 C CA . PRO A 1 102 ? 1.514 -24.709 0.939 1.00 87.25 102 PRO A CA 1
ATOM 837 C C . PRO A 1 102 ? 2.798 -24.247 0.231 1.00 87.25 102 PRO A C 1
ATOM 839 O O . PRO A 1 102 ? 3.616 -25.084 -0.137 1.00 87.25 102 PRO A O 1
ATOM 842 N N . ASN A 1 103 ? 2.995 -22.939 0.052 1.00 87.88 103 ASN A N 1
ATOM 843 C CA . ASN A 1 103 ? 4.200 -22.345 -0.537 1.00 87.88 103 ASN A CA 1
ATOM 844 C C . ASN A 1 103 ? 5.312 -22.023 0.477 1.00 87.88 103 ASN A C 1
ATOM 846 O O . ASN A 1 103 ? 6.290 -21.367 0.117 1.00 87.88 103 ASN A O 1
ATOM 850 N N . VAL A 1 104 ? 5.208 -22.478 1.726 1.00 84.12 104 VAL A N 1
ATOM 851 C CA . VAL A 1 104 ? 6.310 -22.421 2.696 1.00 84.12 104 VAL A CA 1
ATOM 852 C C . VAL A 1 104 ? 7.108 -23.723 2.612 1.00 84.12 104 VAL A C 1
ATOM 854 O O . VAL A 1 104 ? 6.603 -24.801 2.921 1.00 84.12 104 VAL A O 1
ATOM 857 N N . ALA A 1 105 ? 8.376 -23.643 2.197 1.00 72.69 105 ALA A N 1
ATOM 858 C CA . ALA A 1 105 ? 9.240 -24.821 2.116 1.00 72.69 105 ALA A CA 1
ATOM 859 C C . ALA A 1 105 ? 9.562 -25.368 3.519 1.00 72.69 105 ALA A C 1
ATOM 861 O O . ALA A 1 105 ? 10.118 -24.651 4.354 1.00 72.69 105 ALA A O 1
ATOM 862 N N . GLY A 1 106 ? 9.285 -26.655 3.758 1.00 63.12 106 GLY A N 1
ATOM 863 C CA . GLY A 1 106 ? 9.479 -27.296 5.066 1.00 63.12 106 GLY A CA 1
ATOM 864 C C . GLY A 1 106 ? 10.916 -27.238 5.604 1.00 63.12 106 GLY A C 1
ATOM 865 O O . GLY A 1 106 ? 11.112 -27.182 6.810 1.00 63.12 106 GLY A O 1
ATOM 866 N N . GLU A 1 107 ? 11.931 -27.174 4.738 1.00 62.19 107 GLU A N 1
ATOM 867 C CA . GLU A 1 107 ? 13.342 -27.050 5.148 1.00 62.19 107 GLU A CA 1
ATOM 868 C C . GLU A 1 107 ? 13.688 -25.661 5.710 1.00 62.19 107 GLU A C 1
ATOM 870 O O . GLU A 1 107 ? 14.557 -25.537 6.573 1.00 62.19 107 GLU A O 1
ATOM 875 N N . ARG A 1 108 ? 12.981 -24.606 5.277 1.00 58.38 108 ARG A N 1
ATOM 876 C CA . ARG A 1 108 ? 13.191 -23.235 5.775 1.00 58.38 108 ARG A CA 1
ATOM 877 C C . ARG A 1 108 ? 12.607 -23.008 7.161 1.00 58.38 108 ARG A C 1
ATOM 879 O O . ARG A 1 108 ? 13.025 -22.072 7.842 1.00 58.38 108 ARG A O 1
ATOM 886 N N . TYR A 1 109 ? 11.701 -23.885 7.582 1.00 52.59 109 TYR A N 1
ATOM 887 C CA . TYR A 1 109 ? 11.032 -23.861 8.878 1.00 52.59 109 TYR A CA 1
ATOM 888 C C . TYR A 1 109 ? 12.008 -23.728 10.055 1.00 52.59 109 TYR A C 1
ATOM 890 O O . TYR A 1 109 ? 11.755 -22.992 11.002 1.00 52.59 109 TYR A O 1
ATOM 898 N N . PHE A 1 110 ? 13.156 -24.401 9.969 1.00 49.66 110 PHE A N 1
ATOM 899 C CA . PHE A 1 110 ? 14.148 -24.428 11.045 1.00 49.66 110 PHE A CA 1
ATOM 900 C C . PHE A 1 110 ? 15.204 -23.320 10.940 1.00 49.66 110 PHE A C 1
ATOM 902 O O . PHE A 1 110 ? 16.033 -23.176 11.836 1.00 49.66 110 PHE A O 1
ATOM 909 N N . THR A 1 111 ? 15.192 -22.539 9.855 1.00 54.94 111 THR A N 1
ATOM 910 C CA . THR A 1 111 ? 16.199 -21.499 9.584 1.00 54.94 111 THR A CA 1
ATOM 911 C C . THR A 1 111 ? 15.627 -20.085 9.564 1.00 54.94 111 THR A C 1
ATOM 913 O O . THR A 1 111 ? 16.374 -19.131 9.781 1.00 54.94 111 THR A O 1
ATOM 916 N N . ASP A 1 112 ? 14.324 -19.936 9.305 1.00 61.97 112 ASP A N 1
ATOM 917 C CA . ASP A 1 112 ? 13.665 -18.636 9.235 1.00 61.97 112 ASP A CA 1
ATOM 918 C C . ASP A 1 112 ? 13.002 -18.281 10.571 1.00 61.97 112 ASP A C 1
ATOM 920 O O . ASP A 1 112 ? 12.044 -18.914 11.025 1.00 61.97 112 ASP A O 1
ATOM 924 N N . ARG A 1 113 ? 13.531 -17.234 11.210 1.00 63.53 113 ARG A N 1
ATOM 925 C CA . ARG A 1 113 ? 13.065 -16.746 12.509 1.00 63.53 113 ARG A CA 1
ATOM 926 C C . ARG A 1 113 ? 11.602 -16.296 12.450 1.00 63.53 113 ARG A C 1
ATOM 928 O O . ARG A 1 113 ? 10.917 -16.413 13.461 1.00 63.53 113 ARG A O 1
ATOM 935 N N . GLU A 1 114 ? 11.095 -15.836 11.306 1.00 67.81 114 GLU A N 1
ATOM 936 C CA . GLU A 1 114 ? 9.703 -15.377 11.210 1.00 67.81 114 GLU A CA 1
ATOM 937 C C . GLU A 1 114 ? 8.693 -16.510 11.378 1.00 67.81 114 GLU A C 1
ATOM 939 O O . GLU A 1 114 ? 7.690 -16.360 12.077 1.00 67.81 114 GLU A O 1
ATOM 944 N N . VAL A 1 115 ? 8.988 -17.676 10.803 1.00 66.88 115 VAL A N 1
ATOM 945 C CA . VAL A 1 115 ? 8.097 -18.838 10.868 1.00 66.88 115 VAL A CA 1
ATOM 946 C C . VAL A 1 115 ? 7.959 -19.341 12.310 1.00 66.88 115 VAL A C 1
ATOM 948 O O . VAL A 1 115 ? 6.867 -19.725 12.729 1.00 66.88 115 VAL A O 1
ATOM 951 N N . SER A 1 116 ? 9.020 -19.225 13.118 1.00 72.44 116 SER A N 1
ATOM 952 C CA . SER A 1 116 ? 8.988 -19.556 14.554 1.00 72.44 116 SER A CA 1
ATOM 953 C C . SER A 1 116 ? 8.018 -18.684 15.369 1.00 72.44 116 SER A C 1
ATOM 955 O O . SER A 1 116 ? 7.536 -19.088 16.428 1.00 72.44 116 SER A O 1
ATOM 957 N N . PHE A 1 117 ? 7.672 -17.505 14.849 1.00 83.50 117 PHE A N 1
ATOM 958 C CA . PHE A 1 117 ? 6.795 -16.540 15.499 1.00 83.50 117 PHE A CA 1
ATOM 959 C C . PHE A 1 117 ? 5.380 -16.499 14.929 1.00 83.50 117 PHE A C 1
ATOM 961 O O . PHE A 1 117 ? 4.579 -15.681 15.374 1.00 83.50 117 PHE A O 1
ATOM 968 N N . TYR A 1 118 ? 5.025 -17.407 14.019 1.00 84.06 118 TYR A N 1
ATOM 969 C CA . TYR A 1 118 ? 3.708 -17.427 13.378 1.00 84.06 118 TYR A CA 1
ATOM 970 C C . TYR A 1 118 ? 2.552 -17.418 14.392 1.00 84.06 118 TYR A C 1
ATOM 972 O O . TYR A 1 118 ? 1.613 -16.633 14.281 1.00 84.06 118 TYR A O 1
ATOM 980 N N . ARG A 1 119 ? 2.669 -18.221 15.458 1.00 87.69 119 ARG A N 1
ATOM 981 C CA . ARG A 1 119 ? 1.725 -18.231 16.589 1.00 87.69 119 ARG A CA 1
ATOM 982 C C . ARG A 1 119 ? 1.578 -16.858 17.248 1.00 87.69 119 ARG A C 1
ATOM 984 O O . ARG A 1 119 ? 0.471 -16.432 17.561 1.00 87.69 119 ARG A O 1
ATOM 991 N N . HIS A 1 120 ? 2.697 -16.184 17.485 1.00 91.06 120 HIS A N 1
ATOM 992 C CA . HIS A 1 120 ? 2.708 -14.905 18.179 1.00 91.06 120 HIS A CA 1
ATOM 993 C C . HIS A 1 120 ? 2.187 -13.770 17.290 1.00 91.06 120 HIS A C 1
ATOM 995 O O . HIS A 1 120 ? 1.466 -12.898 17.765 1.00 91.06 120 HIS A O 1
ATOM 1001 N N . TYR A 1 121 ? 2.471 -13.821 15.987 1.00 91.25 121 TYR A N 1
ATOM 1002 C CA . TYR A 1 121 ? 1.900 -12.906 15.002 1.00 91.25 121 TYR A CA 1
ATOM 1003 C C . TYR A 1 121 ? 0.365 -12.921 15.038 1.00 91.25 121 TYR A C 1
ATOM 1005 O O . TYR A 1 121 ? -0.267 -11.872 15.154 1.00 91.25 121 TYR A O 1
ATOM 1013 N N . HIS A 1 122 ? -0.242 -14.113 15.037 1.00 91.81 122 HIS A N 1
ATOM 1014 C CA . HIS A 1 122 ? -1.697 -14.258 15.171 1.00 91.81 122 HIS A CA 1
ATOM 1015 C C . HIS A 1 122 ? -2.221 -13.795 16.537 1.00 91.81 122 HIS A C 1
ATOM 1017 O O . HIS A 1 122 ? -3.290 -13.190 16.615 1.00 91.81 122 HIS A O 1
ATOM 1023 N N . ALA A 1 123 ? -1.454 -13.991 17.611 1.00 94.69 123 ALA A N 1
ATOM 1024 C CA . ALA A 1 123 ? -1.796 -13.450 18.926 1.00 94.69 123 ALA A CA 1
ATOM 1025 C C . ALA A 1 123 ? -1.857 -11.912 18.931 1.00 94.69 123 ALA A C 1
ATOM 1027 O O . ALA A 1 123 ? -2.805 -11.340 19.469 1.00 94.69 123 ALA A O 1
ATOM 1028 N N . HIS A 1 124 ? -0.915 -11.232 18.272 1.00 95.56 124 HIS A N 1
ATOM 1029 C CA . HIS A 1 124 ? -0.985 -9.780 18.086 1.00 95.56 124 HIS A CA 1
ATOM 1030 C C . HIS A 1 124 ? -2.191 -9.350 17.243 1.00 95.56 124 HIS A C 1
ATOM 1032 O O . HIS A 1 124 ? -2.835 -8.356 17.576 1.00 95.56 124 HIS A O 1
ATOM 1038 N N . ILE A 1 125 ? -2.547 -10.107 16.198 1.00 95.69 125 ILE A N 1
ATOM 1039 C CA . ILE A 1 125 ? -3.763 -9.843 15.412 1.00 95.69 125 ILE A CA 1
ATOM 1040 C C . ILE A 1 125 ? -5.007 -9.915 16.303 1.00 95.69 125 ILE A C 1
ATOM 1042 O O . ILE A 1 125 ? -5.835 -9.011 16.254 1.00 95.69 125 ILE A O 1
ATOM 1046 N N . SER A 1 126 ? -5.128 -10.925 17.170 1.00 97.19 126 SER A N 1
ATOM 1047 C CA . SER A 1 126 ? -6.239 -10.997 18.132 1.00 97.19 126 SER A CA 1
ATOM 1048 C C . SER A 1 126 ? -6.249 -9.837 19.127 1.00 97.19 126 SER A C 1
ATOM 1050 O O . SER A 1 126 ? -7.321 -9.366 19.507 1.00 97.19 126 SER A O 1
ATOM 1052 N N . ALA A 1 127 ? -5.075 -9.352 19.537 1.00 97.12 127 ALA A N 1
ATOM 1053 C CA . ALA A 1 127 ? -4.977 -8.178 20.397 1.00 97.12 127 ALA A CA 1
ATOM 1054 C C . ALA A 1 127 ? -5.510 -6.916 19.698 1.00 97.12 127 ALA A C 1
ATOM 1056 O O . ALA A 1 127 ? -6.252 -6.142 20.307 1.00 97.12 127 ALA A O 1
ATOM 1057 N N . VAL A 1 128 ? -5.176 -6.739 18.414 1.00 97.44 128 VAL A N 1
ATOM 1058 C CA . VAL A 1 128 ? -5.683 -5.660 17.549 1.00 97.44 128 VAL A CA 1
ATOM 1059 C C . VAL A 1 128 ? -7.188 -5.796 17.305 1.00 97.44 128 VAL A C 1
ATOM 1061 O O . VAL A 1 128 ? -7.910 -4.809 17.421 1.00 97.44 128 VAL A O 1
ATOM 1064 N N . ASP A 1 129 ? -7.683 -7.005 17.042 1.00 98.19 129 ASP A N 1
ATOM 1065 C CA . ASP A 1 129 ? -9.114 -7.282 16.861 1.00 98.19 129 ASP A CA 1
ATOM 1066 C C . ASP A 1 129 ? -9.928 -6.895 18.107 1.00 98.19 129 ASP A C 1
ATOM 1068 O O . ASP A 1 129 ? -10.940 -6.196 18.012 1.00 98.19 129 ASP A O 1
ATOM 1072 N N . ARG A 1 130 ? -9.420 -7.221 19.307 1.00 98.50 130 ARG A N 1
ATOM 1073 C CA . ARG A 1 130 ? -10.022 -6.768 20.570 1.00 98.50 130 ARG A CA 1
ATOM 1074 C C . ARG A 1 130 ? -10.109 -5.242 20.649 1.00 98.50 130 ARG A C 1
ATOM 1076 O O . ARG A 1 130 ? -11.114 -4.728 21.138 1.00 98.50 130 ARG A O 1
ATOM 1083 N N . GLN A 1 131 ? -9.084 -4.522 20.191 1.00 98.44 131 GLN A N 1
ATOM 1084 C CA . GLN A 1 131 ? -9.090 -3.058 20.193 1.00 98.44 131 GLN A CA 1
ATOM 1085 C C . GLN A 1 131 ? -10.086 -2.473 19.186 1.00 98.44 131 GLN A C 1
ATOM 1087 O O . GLN A 1 131 ? -10.807 -1.536 19.523 1.00 98.44 131 GLN A O 1
ATOM 1092 N N . LEU A 1 132 ? -10.200 -3.060 17.991 1.00 98.19 132 LEU A N 1
ATOM 1093 C CA . LEU A 1 132 ? -11.233 -2.685 17.023 1.00 98.19 132 LEU A CA 1
ATOM 1094 C C . LEU A 1 132 ? -12.640 -2.854 17.621 1.00 98.19 132 LEU A C 1
ATOM 1096 O O . LEU A 1 132 ? -13.494 -1.987 17.437 1.00 98.19 132 LEU A O 1
ATOM 1100 N N . GLY A 1 133 ? -12.863 -3.923 18.393 1.00 98.56 133 GLY A N 1
ATOM 1101 C CA . GLY A 1 133 ? -14.096 -4.123 19.158 1.00 98.56 133 GLY A CA 1
ATOM 1102 C C . GLY A 1 133 ? -14.414 -2.954 20.097 1.00 98.56 133 GLY A C 1
ATOM 1103 O O . GLY A 1 133 ? -15.529 -2.439 20.063 1.00 98.56 133 GLY A O 1
ATOM 1104 N N . ARG A 1 134 ? -13.420 -2.470 20.854 1.00 98.75 134 ARG A N 1
ATOM 1105 C CA . ARG A 1 134 ? -13.579 -1.323 21.769 1.00 98.75 134 ARG A CA 1
ATOM 1106 C C . ARG A 1 134 ? -13.942 -0.033 21.035 1.00 98.75 134 ARG A C 1
ATOM 1108 O O . ARG A 1 134 ? -14.822 0.687 21.490 1.00 98.75 134 ARG A O 1
ATOM 1115 N N . ILE A 1 135 ? -13.307 0.245 19.893 1.00 98.62 135 ILE A N 1
ATOM 1116 C CA . ILE A 1 135 ? -13.671 1.398 19.052 1.00 98.62 135 ILE A CA 1
ATOM 1117 C C . ILE A 1 135 ? -15.132 1.282 18.604 1.00 98.62 135 ILE A C 1
ATOM 1119 O O . ILE A 1 135 ? -15.900 2.232 18.713 1.00 98.62 135 ILE A O 1
ATOM 1123 N N . MET A 1 136 ? -15.542 0.099 18.141 1.00 98.44 136 MET A N 1
ATOM 1124 C CA . MET A 1 136 ? -16.914 -0.151 17.700 1.00 98.44 136 MET A CA 1
ATOM 1125 C C . MET A 1 136 ? -17.945 -0.002 18.829 1.00 98.44 136 MET A C 1
ATOM 1127 O O . MET A 1 136 ? -19.053 0.468 18.563 1.00 98.44 136 MET A O 1
ATOM 1131 N N . ASP A 1 137 ? -17.609 -0.420 20.053 1.00 98.69 137 ASP A N 1
ATOM 1132 C CA . ASP A 1 137 ? -18.436 -0.217 21.249 1.00 98.69 137 ASP A CA 1
ATOM 1133 C C . ASP A 1 137 ? -18.577 1.272 21.570 1.00 98.69 137 ASP A C 1
ATOM 1135 O O . ASP A 1 137 ? -19.698 1.763 21.682 1.00 98.69 137 ASP A O 1
ATOM 1139 N N . ALA A 1 138 ? -17.475 2.019 21.590 1.00 98.50 138 ALA A N 1
ATOM 1140 C CA . ALA A 1 138 ? -17.505 3.446 21.889 1.00 98.50 138 ALA A CA 1
ATOM 1141 C C . ALA A 1 138 ? -18.309 4.258 20.871 1.00 98.50 138 ALA A C 1
ATOM 1143 O O . ALA A 1 138 ? -19.082 5.128 21.255 1.00 98.50 138 ALA A O 1
ATOM 1144 N N . LEU A 1 139 ? -18.225 3.930 19.577 1.00 98.44 139 LEU A N 1
ATOM 1145 C CA . LEU A 1 139 ? -19.087 4.557 18.570 1.00 98.44 139 LEU A CA 1
ATOM 1146 C C . LEU A 1 139 ? -20.583 4.335 18.867 1.00 98.44 139 LEU A C 1
ATOM 1148 O O . LEU A 1 139 ? -21.398 5.211 18.579 1.00 98.44 139 LEU A O 1
ATOM 1152 N N . ARG A 1 140 ? -20.970 3.171 19.420 1.00 98.38 140 ARG A N 1
ATOM 1153 C CA . ARG A 1 140 ? -22.361 2.897 19.834 1.00 98.38 140 ARG A CA 1
ATOM 1154 C C . ARG A 1 140 ? -22.736 3.665 21.091 1.00 98.38 140 ARG A C 1
ATOM 1156 O O . ARG A 1 140 ? -23.814 4.245 21.130 1.00 98.38 140 ARG A O 1
ATOM 1163 N N . GLU A 1 141 ? -21.866 3.651 22.093 1.00 98.25 141 GLU A N 1
ATOM 1164 C CA . GLU A 1 141 ? -22.077 4.338 23.371 1.00 98.25 141 GLU A CA 1
ATOM 1165 C C . GLU A 1 141 ? -22.238 5.848 23.182 1.00 98.25 141 GLU A C 1
ATOM 1167 O O . GLU A 1 141 ? -23.114 6.446 23.798 1.00 98.25 141 GLU A O 1
ATOM 1172 N N . GLN A 1 142 ? -21.464 6.433 22.265 1.00 98.12 142 GLN A N 1
ATOM 1173 C CA . GLN A 1 142 ? -21.539 7.849 21.902 1.00 98.12 142 GLN A CA 1
ATOM 1174 C C . GLN A 1 142 ? -22.651 8.170 20.887 1.00 98.12 142 GLN A C 1
ATOM 1176 O O . GLN A 1 142 ? -22.795 9.308 20.463 1.00 98.12 142 GLN A O 1
ATOM 1181 N N . GLY A 1 143 ? -23.430 7.182 20.435 1.00 97.62 143 GLY A N 1
ATOM 1182 C CA . GLY A 1 143 ? -24.552 7.405 19.516 1.00 97.62 143 GLY A CA 1
ATOM 1183 C C . GLY A 1 143 ? -24.184 7.758 18.065 1.00 97.62 143 GLY A C 1
ATOM 1184 O O . GLY A 1 143 ? -25.082 7.901 17.241 1.00 97.62 143 GLY A O 1
ATOM 1185 N N . ILE A 1 144 ? -22.897 7.828 17.711 1.00 97.75 144 ILE A N 1
ATOM 1186 C CA . ILE A 1 144 ? -22.417 8.196 16.362 1.00 97.75 144 ILE A CA 1
ATOM 1187 C C . ILE A 1 144 ? -22.149 6.992 15.440 1.00 97.75 144 ILE A C 1
ATOM 1189 O O . ILE A 1 144 ? -21.703 7.140 14.303 1.00 97.75 144 ILE A O 1
ATOM 1193 N N . HIS A 1 145 ? -22.431 5.771 15.902 1.00 97.25 145 HIS A N 1
ATOM 1194 C CA . HIS A 1 145 ? -22.182 4.515 15.182 1.00 97.25 145 HIS A CA 1
ATOM 1195 C C . HIS A 1 145 ? -22.738 4.477 13.752 1.00 97.25 145 HIS A C 1
ATOM 1197 O O . HIS A 1 145 ? -22.080 3.931 12.856 1.00 97.25 145 HIS A O 1
ATOM 1203 N N . ASP A 1 146 ? -23.935 5.018 13.535 1.00 96.69 146 ASP A N 1
ATOM 1204 C CA . ASP A 1 146 ? -24.604 4.994 12.230 1.00 96.69 146 ASP A CA 1
ATOM 1205 C C . ASP A 1 146 ? -24.152 6.139 11.312 1.00 96.69 146 ASP A C 1
ATOM 1207 O O . ASP A 1 146 ? -24.237 6.007 10.090 1.00 96.69 146 ASP A O 1
ATOM 1211 N N . ASP A 1 147 ? -23.580 7.199 11.886 1.00 95.25 147 ASP A N 1
ATOM 1212 C CA . ASP A 1 147 ? -23.024 8.351 11.166 1.00 95.25 147 ASP A CA 1
ATOM 1213 C C . ASP A 1 147 ? -21.497 8.270 10.981 1.00 95.25 147 ASP A C 1
ATOM 1215 O O . ASP A 1 147 ? -20.848 9.208 10.537 1.00 95.25 147 ASP A O 1
ATOM 1219 N N . THR A 1 148 ? -20.900 7.117 11.291 1.00 97.69 148 THR A N 1
ATOM 1220 C CA . THR A 1 148 ? -19.456 6.896 11.147 1.00 97.69 148 THR A CA 1
ATOM 1221 C C . THR A 1 148 ? -19.147 5.982 9.966 1.00 97.69 148 THR A C 1
ATOM 1223 O O . THR A 1 148 ? -19.601 4.830 9.912 1.00 97.69 148 THR A O 1
ATOM 1226 N N . ILE A 1 149 ? -18.287 6.465 9.067 1.00 98.06 149 ILE A N 1
ATOM 1227 C CA . ILE A 1 149 ? -17.587 5.636 8.083 1.00 98.06 149 ILE A CA 1
ATOM 1228 C C . ILE A 1 149 ? -16.370 5.022 8.768 1.00 98.06 149 ILE A C 1
ATOM 1230 O O . ILE A 1 149 ? -15.429 5.726 9.122 1.00 98.06 149 ILE A O 1
ATOM 1234 N N . LEU A 1 150 ? -16.368 3.702 8.932 1.00 97.88 150 LEU A N 1
ATOM 1235 C CA . LEU A 1 150 ? -15.228 2.973 9.476 1.00 97.88 150 LEU A CA 1
ATOM 1236 C C . LEU A 1 150 ? -14.557 2.161 8.373 1.00 97.88 150 LEU A C 1
ATOM 1238 O O . LEU A 1 150 ? -15.215 1.353 7.714 1.00 97.88 150 LEU A O 1
ATOM 1242 N N . ILE A 1 151 ? -13.250 2.361 8.203 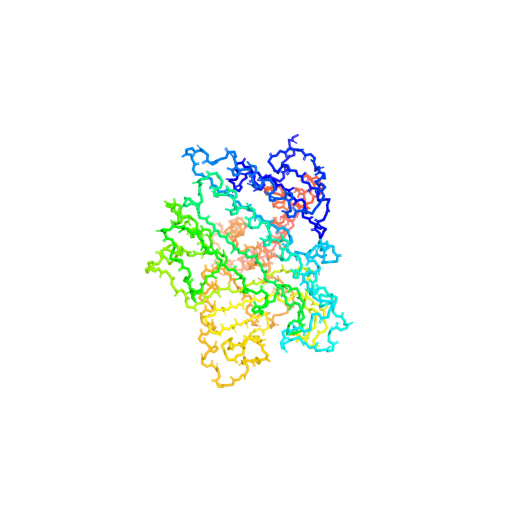1.00 97.81 151 ILE A N 1
ATOM 1243 C CA . ILE A 1 151 ? -12.402 1.588 7.294 1.00 97.81 151 ILE A CA 1
ATOM 1244 C C . ILE A 1 151 ? -11.333 0.864 8.114 1.00 97.81 151 ILE A C 1
ATOM 1246 O O . ILE A 1 151 ? -10.654 1.480 8.930 1.00 97.81 151 ILE A O 1
ATOM 1250 N N . TYR A 1 152 ? -11.166 -0.436 7.872 1.00 97.50 152 TYR A N 1
ATOM 1251 C CA . TYR A 1 152 ? -10.062 -1.238 8.396 1.00 97.50 152 TYR A CA 1
ATOM 1252 C C . TYR A 1 152 ? -9.229 -1.769 7.230 1.00 97.50 152 TYR A C 1
ATOM 1254 O O . TYR A 1 152 ? -9.759 -2.416 6.324 1.00 97.50 152 TYR A O 1
ATOM 1262 N N . THR A 1 153 ? -7.929 -1.486 7.253 1.00 97.06 153 THR A N 1
ATOM 1263 C CA . THR A 1 153 ? -6.973 -1.904 6.225 1.00 97.06 153 THR A CA 1
ATOM 1264 C C . THR A 1 153 ? -5.588 -2.109 6.831 1.00 97.06 153 THR A C 1
ATOM 1266 O O . THR A 1 153 ? -5.367 -1.820 8.005 1.00 97.06 153 THR A O 1
ATOM 1269 N N . SER A 1 154 ? -4.650 -2.589 6.021 1.00 95.38 154 SER A N 1
ATOM 1270 C CA . SER A 1 154 ? -3.223 -2.636 6.339 1.00 95.38 154 SER A CA 1
ATOM 1271 C C . SER A 1 154 ? -2.413 -1.893 5.269 1.00 95.38 154 SER A C 1
ATOM 1273 O O . SER A 1 154 ? -2.909 -1.654 4.167 1.00 95.38 154 SER A O 1
ATOM 1275 N N . ASP A 1 155 ? -1.192 -1.490 5.607 1.00 91.75 155 ASP A N 1
ATOM 1276 C CA . ASP A 1 155 ? -0.226 -0.855 4.710 1.00 91.75 155 ASP A CA 1
ATOM 1277 C C . ASP A 1 155 ? 0.474 -1.873 3.795 1.00 91.75 155 ASP A C 1
ATOM 1279 O O . ASP A 1 155 ? 0.738 -1.578 2.630 1.00 91.75 155 ASP A O 1
ATOM 1283 N N . HIS A 1 156 ? 0.743 -3.076 4.306 1.00 93.00 156 HIS A N 1
ATOM 1284 C CA . HIS A 1 156 ? 1.279 -4.210 3.557 1.00 93.00 156 HIS A CA 1
ATOM 1285 C C . HIS A 1 156 ? 1.034 -5.533 4.302 1.00 93.00 156 HIS A C 1
ATOM 1287 O O . HIS A 1 156 ? 0.784 -5.575 5.503 1.00 93.00 156 HIS A O 1
ATOM 1293 N N . GLY A 1 157 ? 1.193 -6.653 3.603 1.00 91.62 157 GLY A N 1
ATOM 1294 C CA . GLY A 1 157 ? 1.182 -7.978 4.217 1.00 91.62 157 GLY A CA 1
ATOM 1295 C C . GLY A 1 157 ? 2.547 -8.428 4.757 1.00 91.62 157 GLY A C 1
ATOM 1296 O O . GLY A 1 157 ? 3.488 -7.644 4.895 1.00 91.62 157 GLY A O 1
ATOM 1297 N N . SER A 1 158 ? 2.655 -9.718 5.066 1.00 87.19 158 SER A N 1
ATOM 1298 C CA . SER A 1 158 ? 3.911 -10.377 5.428 1.00 87.19 158 SER A CA 1
ATOM 1299 C C . SER A 1 158 ? 3.936 -11.795 4.865 1.00 87.19 158 SER A C 1
ATOM 1301 O O . SER A 1 158 ? 2.957 -12.547 4.946 1.00 87.19 158 SER A O 1
ATOM 1303 N N . SER A 1 159 ? 5.080 -12.158 4.299 1.00 86.31 159 SER A N 1
ATOM 1304 C CA . SER A 1 159 ? 5.252 -13.382 3.523 1.00 86.31 159 SER A CA 1
ATOM 1305 C C . SER A 1 159 ? 5.478 -14.597 4.408 1.00 86.31 159 SER A C 1
ATOM 1307 O O . SER A 1 159 ? 5.056 -15.687 4.033 1.00 86.31 159 SER A O 1
ATOM 1309 N N . PHE A 1 160 ? 6.072 -14.438 5.597 1.00 83.31 160 PHE A N 1
ATOM 1310 C CA . PHE A 1 160 ? 6.274 -15.537 6.553 1.00 83.31 160 PHE A CA 1
ATOM 1311 C C . PHE A 1 160 ? 6.884 -16.802 5.910 1.00 83.31 160 PHE A C 1
ATOM 1313 O O . PHE A 1 160 ? 6.422 -17.919 6.134 1.00 83.31 160 PHE A O 1
ATOM 1320 N N . GLY A 1 161 ? 7.893 -16.627 5.052 1.00 80.50 161 GLY A N 1
ATOM 1321 C CA . GLY A 1 161 ? 8.578 -17.718 4.350 1.00 80.50 161 GLY A CA 1
ATOM 1322 C C . GLY A 1 161 ? 7.870 -18.240 3.091 1.00 80.50 161 GLY A C 1
ATOM 1323 O O . GLY A 1 161 ? 8.414 -19.125 2.422 1.00 80.50 161 GLY A O 1
ATOM 1324 N N . SER A 1 162 ? 6.690 -17.713 2.747 1.00 85.25 162 SER A N 1
ATOM 1325 C CA . SER A 1 162 ? 5.949 -18.065 1.524 1.00 85.25 162 SER A CA 1
ATOM 1326 C C . SER A 1 162 ? 6.796 -17.763 0.287 1.00 85.25 162 SER A C 1
ATOM 1328 O O . SER A 1 162 ? 7.451 -16.724 0.228 1.00 85.25 162 SER A O 1
ATOM 1330 N N . ASN A 1 163 ? 6.831 -18.686 -0.679 1.00 83.44 163 ASN A N 1
ATOM 1331 C CA . ASN A 1 163 ? 7.686 -18.613 -1.874 1.00 83.44 163 ASN A CA 1
ATOM 1332 C C . ASN A 1 163 ? 9.173 -18.381 -1.554 1.00 83.44 163 ASN A C 1
ATOM 1334 O O . ASN A 1 163 ? 9.920 -17.777 -2.325 1.00 83.44 163 ASN A O 1
ATOM 1338 N N . GLY A 1 164 ? 9.599 -18.828 -0.371 1.00 77.62 164 GLY A N 1
ATOM 1339 C CA . GLY A 1 164 ? 10.956 -18.632 0.091 1.00 77.62 164 GLY A CA 1
ATOM 1340 C C . GLY A 1 164 ? 11.310 -17.168 0.363 1.00 77.62 164 GLY A C 1
ATOM 1341 O O . GLY A 1 164 ? 12.485 -16.819 0.316 1.00 77.62 164 GLY A O 1
ATOM 1342 N N . VAL A 1 165 ? 10.356 -16.298 0.673 1.00 77.12 165 VAL A N 1
ATOM 1343 C CA . VAL A 1 165 ? 10.662 -14.932 1.111 1.00 77.12 165 VAL A CA 1
ATOM 1344 C C . VAL A 1 165 ? 10.009 -14.630 2.454 1.00 77.12 165 VAL A C 1
ATOM 1346 O O . VAL A 1 165 ? 8.901 -15.078 2.744 1.00 77.12 165 VAL A O 1
ATOM 1349 N N . GLY A 1 166 ? 10.724 -13.893 3.300 1.00 76.50 166 GLY A N 1
ATOM 1350 C CA . GLY A 1 166 ? 10.195 -13.353 4.551 1.00 76.50 166 GLY A CA 1
ATOM 1351 C C . GLY A 1 166 ? 9.642 -11.943 4.355 1.00 76.50 166 GLY A C 1
ATOM 1352 O O . GLY A 1 166 ? 9.875 -11.311 3.322 1.00 76.50 166 GLY A O 1
ATOM 1353 N N . SER A 1 167 ? 8.958 -11.426 5.372 1.00 79.31 167 SER A N 1
ATOM 1354 C CA . SER A 1 167 ? 8.579 -10.017 5.481 1.00 79.31 167 SER A CA 1
ATOM 1355 C C . SER A 1 167 ? 7.807 -9.494 4.251 1.00 79.31 167 SER A C 1
ATOM 1357 O O . SER A 1 167 ? 6.965 -10.189 3.675 1.00 79.31 167 SER A O 1
ATOM 1359 N N . LYS A 1 168 ? 8.055 -8.238 3.883 1.00 84.31 168 LYS A N 1
ATOM 1360 C CA . LYS A 1 168 ? 7.374 -7.429 2.868 1.00 84.31 168 LYS A CA 1
ATOM 1361 C C . LYS A 1 168 ? 8.325 -7.009 1.745 1.00 84.31 168 LYS A C 1
ATOM 1363 O O . LYS A 1 168 ? 9.458 -7.479 1.674 1.00 84.31 168 LYS A O 1
ATOM 1368 N N . ALA A 1 169 ? 7.875 -6.076 0.903 1.00 80.44 169 ALA A N 1
ATOM 1369 C CA . ALA A 1 169 ? 8.633 -5.526 -0.227 1.00 80.44 169 ALA A CA 1
ATOM 1370 C C . ALA A 1 169 ? 8.953 -6.568 -1.313 1.00 80.44 169 ALA A C 1
ATOM 1372 O O . ALA A 1 169 ? 9.995 -6.519 -1.961 1.00 80.44 169 ALA A O 1
ATOM 1373 N N . ASN A 1 170 ? 8.030 -7.503 -1.526 1.00 85.19 170 ASN A N 1
ATOM 1374 C CA . ASN A 1 170 ? 8.068 -8.486 -2.602 1.00 85.19 170 ASN A CA 1
ATOM 1375 C C . ASN A 1 170 ? 6.700 -8.521 -3.317 1.00 85.19 170 ASN A C 1
ATOM 1377 O O . ASN A 1 170 ? 5.725 -7.996 -2.778 1.00 85.19 170 ASN A O 1
ATOM 1381 N N . PRO A 1 171 ? 6.614 -9.067 -4.542 1.00 90.06 171 PRO A N 1
ATOM 1382 C CA . PRO A 1 171 ? 5.411 -8.948 -5.368 1.00 90.06 171 PRO A CA 1
ATOM 1383 C C . PRO A 1 171 ? 4.344 -10.022 -5.100 1.00 90.06 171 PRO A C 1
ATOM 1385 O O . PRO A 1 171 ? 3.360 -10.090 -5.839 1.00 90.06 171 PRO A O 1
ATOM 1388 N N . TYR A 1 172 ? 4.538 -10.887 -4.103 1.00 92.56 172 TYR A N 1
ATOM 1389 C CA . TYR A 1 172 ? 3.608 -11.979 -3.824 1.00 92.56 172 TYR A CA 1
ATOM 1390 C C . TYR A 1 172 ? 2.345 -11.479 -3.113 1.00 92.56 172 TYR A C 1
ATOM 1392 O O . TYR A 1 172 ? 2.401 -10.499 -2.364 1.00 92.56 172 TYR A O 1
ATOM 1400 N N . GLU A 1 173 ? 1.206 -12.151 -3.327 1.00 94.75 173 GLU A N 1
ATOM 1401 C CA . GLU A 1 173 ? -0.099 -11.785 -2.745 1.00 94.75 173 GLU A CA 1
ATOM 1402 C C . GLU A 1 173 ? -0.009 -11.652 -1.217 1.00 94.75 173 GLU A C 1
ATOM 1404 O O . GLU A 1 173 ? -0.617 -10.750 -0.647 1.00 94.75 173 GLU A O 1
ATOM 1409 N N . GLU A 1 174 ? 0.818 -12.464 -0.555 1.00 92.69 174 GLU A N 1
ATOM 1410 C CA . GLU A 1 174 ? 1.077 -12.388 0.882 1.00 92.69 174 GLU A CA 1
ATOM 1411 C C . GLU A 1 174 ? 1.661 -11.048 1.352 1.00 92.69 174 GLU A C 1
ATOM 1413 O O . GLU A 1 174 ? 1.475 -10.694 2.515 1.00 92.69 174 GLU A O 1
ATOM 1418 N N . SER A 1 175 ? 2.363 -10.317 0.481 1.00 91.56 175 SER A N 1
ATOM 1419 C CA . SER A 1 175 ? 2.940 -9.000 0.766 1.00 91.56 175 SER A CA 1
ATOM 1420 C C . SER A 1 175 ? 2.075 -7.855 0.237 1.00 91.56 175 SER A C 1
ATOM 1422 O O . SER A 1 175 ? 2.017 -6.808 0.881 1.00 91.56 175 SER A O 1
ATOM 1424 N N . ILE A 1 176 ? 1.445 -8.001 -0.933 1.00 93.44 176 ILE A N 1
ATOM 1425 C CA . ILE A 1 176 ? 0.795 -6.873 -1.632 1.00 93.44 176 ILE A CA 1
ATOM 1426 C C . ILE A 1 176 ? -0.722 -6.811 -1.444 1.00 93.44 176 ILE A C 1
ATOM 1428 O O . ILE A 1 176 ? -1.313 -5.747 -1.623 1.00 93.44 176 ILE A O 1
ATOM 1432 N N . ARG A 1 177 ? -1.376 -7.929 -1.103 1.00 95.00 177 ARG A N 1
ATOM 1433 C CA . ARG A 1 177 ? -2.831 -7.981 -0.940 1.00 95.00 177 ARG A CA 1
ATOM 1434 C C . ARG A 1 177 ? -3.200 -7.834 0.528 1.00 95.00 177 ARG A C 1
ATOM 1436 O O . ARG A 1 177 ? -3.126 -8.778 1.312 1.00 95.00 177 ARG A O 1
ATOM 1443 N N . VAL A 1 178 ? -3.647 -6.637 0.875 1.00 95.94 178 VAL A N 1
ATOM 1444 C CA . VAL A 1 178 ? -4.072 -6.268 2.228 1.00 95.94 178 VAL A CA 1
ATOM 1445 C C . VAL A 1 178 ? -5.588 -6.420 2.407 1.00 95.94 178 VAL A C 1
ATOM 1447 O O . VAL A 1 178 ? -6.334 -6.355 1.424 1.00 95.94 178 VAL A O 1
ATOM 1450 N N . PRO A 1 179 ? -6.080 -6.640 3.642 1.00 95.94 179 PRO A N 1
ATOM 1451 C CA . PRO A 1 179 ? -7.510 -6.560 3.922 1.00 95.94 179 PRO A CA 1
ATOM 1452 C C . PRO A 1 179 ? -8.023 -5.140 3.664 1.00 95.94 179 PRO A C 1
ATOM 1454 O O . PRO A 1 179 ? -7.323 -4.175 3.941 1.00 95.94 179 PRO A O 1
ATOM 1457 N N . PHE A 1 180 ? -9.263 -5.019 3.194 1.00 97.19 180 PHE A N 1
ATOM 1458 C CA . PHE A 1 180 ? -9.992 -3.754 3.150 1.00 97.19 180 PHE A CA 1
ATOM 1459 C C . PHE A 1 180 ? -11.448 -4.019 3.529 1.00 97.19 180 PHE A C 1
ATOM 1461 O O . PHE A 1 180 ? -12.174 -4.714 2.816 1.00 97.19 180 PHE A O 1
ATOM 1468 N N . LEU A 1 181 ? -11.866 -3.488 4.674 1.00 97.25 181 LEU A N 1
ATOM 1469 C CA . LEU A 1 181 ? -13.236 -3.557 5.170 1.00 97.25 181 LEU A CA 1
ATOM 1470 C C . LEU A 1 181 ? -13.755 -2.133 5.323 1.00 97.25 181 LEU A C 1
ATOM 1472 O O . LEU A 1 181 ? -13.075 -1.296 5.906 1.00 97.25 181 LEU A O 1
ATOM 1476 N N . ILE A 1 182 ? -14.966 -1.875 4.839 1.00 97.75 182 ILE A N 1
ATOM 1477 C CA . ILE A 1 182 ? -15.649 -0.592 5.002 1.00 97.75 182 ILE A CA 1
ATOM 1478 C C . ILE A 1 182 ? -17.045 -0.812 5.577 1.00 97.75 182 ILE A C 1
ATOM 1480 O O . ILE A 1 182 ? -17.758 -1.745 5.196 1.00 97.75 182 ILE A O 1
ATOM 1484 N N . ARG A 1 183 ? -17.445 0.065 6.495 1.00 97.50 183 ARG A N 1
ATOM 1485 C CA . ARG A 1 183 ? -18.751 0.044 7.144 1.00 97.50 183 ARG A CA 1
ATOM 1486 C C . ARG A 1 183 ? -19.306 1.459 7.255 1.00 97.50 183 ARG A C 1
ATOM 1488 O O . ARG A 1 183 ? -18.668 2.322 7.844 1.00 97.50 183 ARG A O 1
ATOM 1495 N N . TRP A 1 184 ? -20.536 1.640 6.781 1.00 97.75 184 TRP A N 1
ATOM 1496 C CA . TRP A 1 184 ? -21.358 2.824 7.033 1.00 97.75 184 TRP A CA 1
ATOM 1497 C C . TRP A 1 184 ? -22.841 2.414 7.009 1.00 97.75 184 TRP A C 1
ATOM 1499 O O . TRP A 1 184 ? -23.378 2.147 5.925 1.00 97.75 184 TRP A O 1
ATOM 1509 N N . PRO A 1 185 ? -23.496 2.246 8.174 1.00 97.25 185 PRO A N 1
ATOM 1510 C CA . PRO A 1 185 ? -24.861 1.731 8.249 1.00 97.25 185 PRO A CA 1
ATOM 1511 C C . PRO A 1 185 ? -25.847 2.532 7.404 1.00 97.25 185 PRO A C 1
ATOM 1513 O O . PRO A 1 185 ? -25.796 3.754 7.336 1.00 97.25 185 PRO A O 1
ATOM 1516 N N . GLY A 1 186 ? -26.734 1.827 6.700 1.00 95.81 186 GLY A N 1
ATOM 1517 C CA . GLY A 1 186 ? -27.737 2.445 5.826 1.00 95.81 186 GLY A CA 1
ATOM 1518 C C . GLY A 1 186 ? -27.191 3.087 4.541 1.00 95.81 186 GLY A C 1
ATOM 1519 O O . GLY A 1 186 ? -27.989 3.495 3.698 1.00 95.81 186 GLY A O 1
ATOM 1520 N N . ARG A 1 187 ? -25.865 3.158 4.350 1.00 96.88 187 ARG A N 1
ATOM 1521 C CA . ARG A 1 187 ? -25.226 3.797 3.184 1.00 96.88 187 ARG A CA 1
ATOM 1522 C C . ARG A 1 187 ? -24.372 2.833 2.367 1.00 96.88 187 ARG A C 1
ATOM 1524 O O . ARG A 1 187 ? -24.512 2.779 1.148 1.00 96.88 187 ARG A O 1
ATOM 1531 N N . VAL A 1 188 ? -23.519 2.055 3.030 1.00 97.69 188 VAL A N 1
ATOM 1532 C CA . VAL A 1 188 ? -22.692 1.009 2.412 1.00 97.69 188 VAL A CA 1
ATOM 1533 C C . VAL A 1 188 ? -23.443 -0.329 2.496 1.00 97.69 188 VAL A C 1
ATOM 1535 O O . VAL A 1 188 ? -23.850 -0.719 3.595 1.00 97.69 188 VAL A O 1
ATOM 1538 N N . PRO A 1 189 ? -23.647 -1.061 1.380 1.00 96.69 189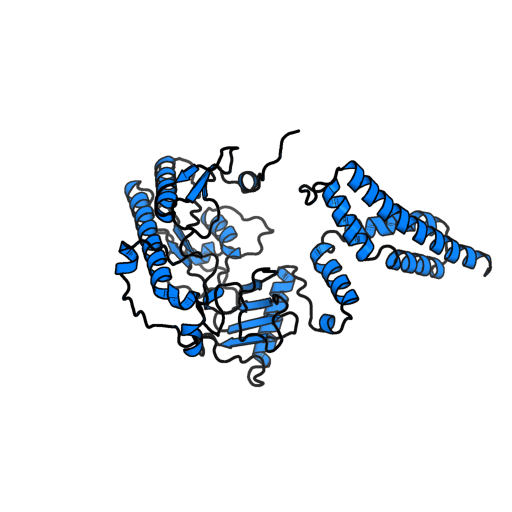 PRO A N 1
ATOM 1539 C CA . PRO A 1 189 ? -24.335 -2.351 1.401 1.00 96.69 189 PRO A CA 1
ATOM 1540 C C . PRO A 1 189 ? -23.638 -3.372 2.311 1.00 96.69 189 PRO A C 1
ATOM 1542 O O . PRO A 1 189 ? -22.498 -3.772 2.072 1.00 96.69 189 PRO A O 1
ATOM 1545 N N . ALA A 1 190 ? -24.340 -3.828 3.348 1.00 96.25 190 ALA A N 1
ATOM 1546 C CA . ALA A 1 190 ? -23.800 -4.792 4.299 1.00 96.25 190 ALA A CA 1
ATOM 1547 C C . ALA A 1 190 ? -23.544 -6.163 3.650 1.00 96.25 190 ALA A C 1
ATOM 1549 O O . ALA A 1 190 ? -24.296 -6.606 2.782 1.00 96.25 190 ALA A O 1
ATOM 1550 N N . LYS A 1 191 ? -22.511 -6.869 4.135 1.00 94.69 191 LYS A N 1
ATOM 1551 C CA . LYS A 1 191 ? -22.157 -8.249 3.736 1.00 94.69 191 LYS A CA 1
ATOM 1552 C C . LYS A 1 191 ? -21.881 -8.428 2.234 1.00 94.69 191 LYS A C 1
ATOM 1554 O O . LYS A 1 191 ? -21.958 -9.545 1.725 1.00 94.69 191 LYS A O 1
ATOM 1559 N N . LYS A 1 192 ? -21.552 -7.349 1.522 1.00 95.62 192 LYS A N 1
ATOM 1560 C CA . LYS A 1 192 ? -21.157 -7.406 0.116 1.00 95.62 192 LYS A CA 1
ATOM 1561 C C . LYS A 1 192 ? -19.654 -7.652 0.006 1.00 95.62 192 LYS A C 1
ATOM 1563 O O . LYS A 1 192 ? -18.866 -6.964 0.645 1.00 95.62 192 LYS A O 1
ATOM 1568 N N . ILE A 1 193 ? -19.272 -8.608 -0.836 1.00 95.19 193 ILE A N 1
ATOM 1569 C CA . ILE A 1 193 ? -17.882 -8.831 -1.243 1.00 95.19 193 ILE A CA 1
ATOM 1570 C C . ILE A 1 193 ? -17.696 -8.186 -2.616 1.00 95.19 193 ILE A C 1
ATOM 1572 O O . ILE A 1 193 ? -18.544 -8.340 -3.496 1.00 95.19 193 ILE A O 1
ATOM 1576 N N . SER A 1 194 ? -16.605 -7.442 -2.778 1.00 93.25 194 SER A N 1
ATOM 1577 C CA . SER A 1 194 ? -16.229 -6.783 -4.028 1.00 93.25 194 SER A CA 1
ATOM 1578 C C . SER A 1 194 ? -14.923 -7.370 -4.552 1.00 93.25 194 SER A C 1
ATOM 1580 O O . SER A 1 194 ? -14.017 -7.644 -3.768 1.00 93.25 194 SER A O 1
ATOM 1582 N N . ASP A 1 195 ? -14.827 -7.545 -5.869 1.00 93.62 195 ASP A N 1
ATOM 1583 C CA . ASP A 1 195 ? -13.617 -7.988 -6.571 1.00 93.62 195 ASP A CA 1
ATOM 1584 C C . ASP A 1 195 ? -12.933 -6.858 -7.364 1.00 93.62 195 ASP A C 1
ATOM 1586 O O . ASP A 1 195 ? -12.015 -7.119 -8.144 1.00 93.62 195 ASP A O 1
ATOM 1590 N N . HIS A 1 196 ? -13.384 -5.611 -7.189 1.00 95.38 196 HIS A N 1
ATOM 1591 C CA . HIS A 1 196 ? -12.790 -4.448 -7.845 1.00 95.38 196 HIS A CA 1
ATOM 1592 C C . HIS A 1 196 ? -11.311 -4.335 -7.4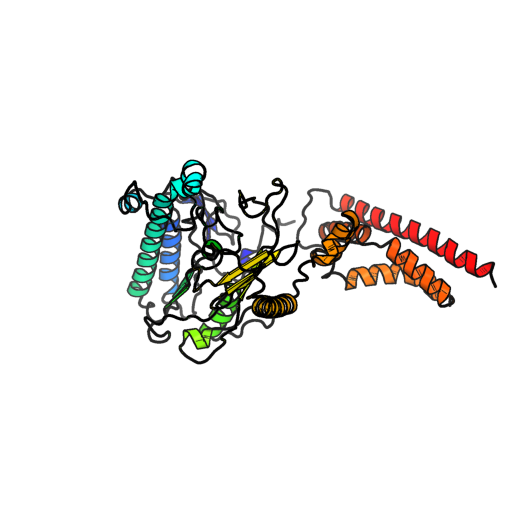58 1.00 95.38 196 HIS A C 1
ATOM 1594 O O . HIS A 1 196 ? -10.946 -4.547 -6.298 1.00 95.38 196 HIS A O 1
ATOM 1600 N N . ASN A 1 197 ? -10.453 -3.977 -8.414 1.00 95.19 197 ASN A N 1
ATOM 1601 C CA . ASN A 1 197 ? -9.043 -3.748 -8.111 1.00 95.19 197 ASN A CA 1
ATOM 1602 C C . ASN A 1 197 ? -8.878 -2.378 -7.441 1.00 95.19 197 ASN A C 1
ATOM 1604 O O . ASN A 1 197 ? -8.739 -1.364 -8.120 1.00 95.19 197 ASN A O 1
ATOM 1608 N N . LEU A 1 198 ? -8.894 -2.362 -6.112 1.00 95.31 198 LEU A N 1
ATOM 1609 C CA . LEU A 1 198 ? -8.627 -1.187 -5.283 1.00 95.31 198 LEU A CA 1
ATOM 1610 C C . LEU A 1 198 ? -7.150 -1.171 -4.862 1.00 95.31 198 LEU A C 1
ATOM 1612 O O . LEU A 1 198 ? -6.651 -2.171 -4.346 1.00 95.31 198 LEU A O 1
ATOM 1616 N N . GLY A 1 199 ? -6.461 -0.051 -5.076 1.00 93.88 199 GLY A N 1
ATOM 1617 C CA . GLY A 1 199 ? -5.110 0.202 -4.577 1.00 93.88 199 GLY A CA 1
ATOM 1618 C C . GLY A 1 199 ? -5.117 1.126 -3.357 1.00 93.88 199 GLY A C 1
ATOM 1619 O O . GLY A 1 199 ? -6.057 1.885 -3.134 1.00 93.88 199 GLY A O 1
ATOM 1620 N N . THR A 1 200 ? -4.042 1.125 -2.567 1.00 92.44 200 THR A N 1
ATOM 1621 C CA . THR A 1 200 ? -3.914 2.029 -1.404 1.00 92.44 200 THR A CA 1
ATOM 1622 C C . THR A 1 200 ? -3.929 3.508 -1.800 1.00 92.44 200 THR A C 1
ATOM 1624 O O . THR 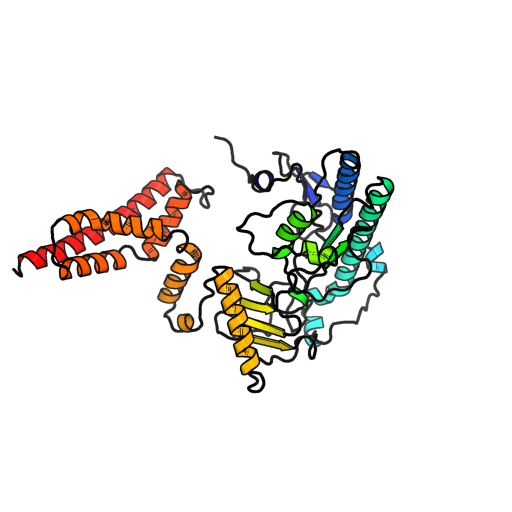A 1 200 ? -4.432 4.340 -1.049 1.00 92.44 200 THR A O 1
ATOM 1627 N N . ILE A 1 201 ? -3.462 3.839 -3.008 1.00 90.88 201 ILE A N 1
ATOM 1628 C CA . ILE A 1 201 ? -3.513 5.197 -3.576 1.00 90.88 201 ILE A CA 1
ATOM 1629 C C . ILE A 1 201 ? -4.944 5.708 -3.802 1.00 90.88 201 ILE A C 1
ATOM 1631 O O . ILE A 1 201 ? -5.155 6.916 -3.903 1.00 90.88 201 ILE A O 1
ATOM 1635 N N . ASP A 1 202 ? -5.925 4.805 -3.871 1.00 95.94 202 ASP A N 1
ATOM 1636 C CA . ASP A 1 202 ? -7.329 5.131 -4.109 1.00 95.94 202 ASP A CA 1
ATOM 1637 C C . ASP A 1 202 ? -8.064 5.523 -2.815 1.00 95.94 202 ASP A C 1
ATOM 1639 O O . ASP A 1 202 ? -9.150 6.099 -2.877 1.00 95.94 202 ASP A O 1
ATOM 1643 N N . LEU A 1 203 ? -7.488 5.259 -1.631 1.00 94.88 203 LEU A N 1
ATOM 1644 C CA . LEU A 1 203 ? -8.136 5.565 -0.347 1.00 94.88 203 LEU A CA 1
ATOM 1645 C C . LEU A 1 203 ? -8.397 7.057 -0.175 1.00 94.88 203 LEU A C 1
ATOM 1647 O O . LEU A 1 203 ? -9.499 7.438 0.205 1.00 94.88 203 LEU A O 1
ATOM 1651 N N . TYR A 1 204 ? -7.403 7.896 -0.461 1.00 93.69 204 TYR A N 1
ATOM 1652 C CA . TYR A 1 204 ? -7.523 9.340 -0.279 1.00 93.69 204 TYR A CA 1
ATOM 1653 C C . TYR A 1 204 ? -8.649 9.957 -1.134 1.00 93.69 204 TYR A C 1
ATOM 1655 O O . TYR A 1 204 ? -9.569 10.533 -0.549 1.00 93.69 204 TYR A O 1
ATOM 1663 N N . PRO A 1 205 ? -8.675 9.794 -2.476 1.00 96.31 205 PRO A N 1
ATOM 1664 C CA . PRO A 1 205 ? -9.782 10.315 -3.278 1.00 96.31 205 PRO A CA 1
ATOM 1665 C C . PRO A 1 205 ? -11.132 9.673 -2.927 1.00 96.31 205 PRO A C 1
ATOM 1667 O O . PRO A 1 205 ? -12.149 10.360 -2.973 1.00 96.31 205 PRO A O 1
ATOM 1670 N N . THR A 1 206 ? -11.154 8.401 -2.510 1.00 97.25 206 THR A N 1
ATOM 1671 C CA . THR A 1 206 ? -12.382 7.728 -2.051 1.00 97.25 206 THR A CA 1
ATOM 1672 C C . THR A 1 206 ? -12.931 8.331 -0.757 1.00 97.25 206 THR A C 1
ATOM 1674 O O . THR A 1 206 ? -14.137 8.534 -0.640 1.00 97.25 206 THR A O 1
ATOM 1677 N N . LEU A 1 207 ? -12.068 8.642 0.215 1.00 95.69 207 LEU A N 1
ATOM 1678 C CA . LEU A 1 207 ? -12.459 9.318 1.454 1.00 95.69 207 LEU A CA 1
ATOM 1679 C C . LEU A 1 207 ? -12.987 10.727 1.173 1.00 95.69 207 LEU A C 1
ATOM 1681 O O . LEU A 1 207 ? -14.022 11.097 1.721 1.00 95.69 207 LEU A O 1
ATOM 1685 N N . CYS A 1 208 ? -12.336 11.477 0.276 1.00 95.81 208 CYS A N 1
ATOM 1686 C CA . CYS A 1 208 ? -12.851 12.765 -0.187 1.00 95.81 208 CYS A CA 1
ATOM 1687 C C . CYS A 1 208 ? -14.259 12.616 -0.785 1.00 95.81 208 CYS A C 1
ATOM 1689 O O . CYS A 1 208 ? -15.176 13.303 -0.340 1.00 95.81 208 CYS A O 1
ATOM 1691 N N . GLY A 1 209 ? -14.459 11.678 -1.717 1.00 96.31 209 GLY A N 1
ATOM 1692 C CA . GLY A 1 209 ? -15.761 11.434 -2.344 1.00 96.31 209 GLY A CA 1
ATOM 1693 C C . GLY A 1 209 ? -16.852 11.039 -1.342 1.00 96.31 209 GLY A C 1
ATOM 1694 O O . GLY A 1 209 ? -17.962 11.571 -1.389 1.00 96.31 209 GLY A O 1
ATOM 1695 N N . LEU A 1 210 ? -16.528 10.176 -0.373 1.00 96.69 210 LEU A N 1
ATOM 1696 C CA . LEU A 1 210 ? -17.440 9.794 0.712 1.00 96.69 210 LEU A CA 1
ATOM 1697 C C . LEU A 1 210 ? -17.805 10.973 1.630 1.00 96.69 210 LEU A C 1
ATOM 1699 O O . LEU A 1 210 ? -18.937 11.035 2.107 1.00 96.69 210 LEU A O 1
ATOM 1703 N N . ALA A 1 211 ? -16.879 11.913 1.835 1.00 94.88 211 ALA A N 1
ATOM 1704 C CA . ALA A 1 211 ? -17.094 13.148 2.588 1.00 94.88 211 ALA A CA 1
ATOM 1705 C C . ALA A 1 211 ? -17.734 14.282 1.756 1.00 94.88 211 ALA A C 1
ATOM 1707 O O . ALA A 1 211 ? -17.967 15.370 2.278 1.00 94.88 211 ALA A O 1
ATOM 1708 N N . GLY A 1 212 ? -18.008 14.068 0.462 1.00 94.88 212 GLY A N 1
ATOM 1709 C CA . GLY A 1 212 ? -18.527 15.108 -0.435 1.00 94.88 212 GLY A CA 1
ATOM 1710 C C . GLY A 1 212 ? -17.501 16.185 -0.815 1.00 94.88 212 GLY A C 1
ATOM 1711 O O . GLY A 1 212 ? -17.877 17.271 -1.255 1.00 94.88 212 GLY A O 1
ATOM 1712 N N . ILE A 1 213 ? -16.211 15.896 -0.654 1.00 95.12 213 ILE A N 1
ATOM 1713 C CA . ILE A 1 213 ? -15.086 16.776 -0.974 1.00 95.12 213 ILE A CA 1
ATOM 1714 C C . ILE A 1 213 ? -14.536 16.397 -2.351 1.00 95.12 213 ILE A C 1
ATOM 1716 O O . ILE A 1 213 ? -14.332 15.224 -2.656 1.00 95.12 213 ILE A O 1
ATOM 1720 N N . THR A 1 214 ? -14.251 17.391 -3.193 1.00 94.19 214 THR A N 1
ATOM 1721 C CA . THR A 1 214 ? -13.554 17.149 -4.466 1.00 94.19 214 THR A CA 1
ATOM 1722 C C . THR A 1 214 ? -12.065 16.914 -4.195 1.00 94.19 214 THR A C 1
ATOM 1724 O O . THR A 1 214 ? -11.418 17.821 -3.664 1.00 94.19 214 THR A O 1
ATOM 1727 N N . PRO A 1 215 ? -11.498 15.742 -4.540 1.00 90.56 215 PRO A N 1
ATOM 1728 C CA . PRO A 1 215 ? -10.072 15.512 -4.359 1.00 90.56 215 PRO A CA 1
ATOM 1729 C C . PRO A 1 215 ? -9.247 16.410 -5.300 1.00 90.56 215 PRO A C 1
ATOM 1731 O O . PRO A 1 215 ? -9.698 16.728 -6.405 1.00 90.56 215 PRO A O 1
ATOM 1734 N N . PRO A 1 216 ? -8.025 16.808 -4.907 1.00 83.12 216 PRO A N 1
ATOM 1735 C CA . PRO A 1 216 ? -7.094 17.496 -5.791 1.00 83.12 216 PRO A CA 1
ATOM 1736 C C . PRO A 1 216 ? -6.849 16.730 -7.098 1.00 83.12 216 PRO A C 1
ATOM 1738 O O . PRO A 1 216 ? -6.710 15.508 -7.108 1.00 83.12 216 PRO A O 1
ATOM 1741 N N . SER A 1 217 ? -6.711 17.455 -8.211 1.00 80.88 217 SER A N 1
ATOM 1742 C CA . SER A 1 217 ? -6.526 16.862 -9.547 1.00 80.88 217 SER A CA 1
ATOM 1743 C C . SER A 1 217 ? -5.222 16.074 -9.719 1.00 80.88 217 SER A C 1
ATOM 1745 O O . SER A 1 217 ? -5.101 15.306 -10.668 1.00 80.88 217 SER A O 1
ATOM 1747 N N . HIS A 1 218 ? -4.254 16.257 -8.819 1.00 77.50 218 HIS A N 1
ATOM 1748 C CA . HIS A 1 218 ? -2.960 15.574 -8.840 1.00 77.50 218 HIS A CA 1
ATOM 1749 C C . HIS A 1 218 ? -2.951 14.254 -8.048 1.00 77.50 218 HIS A C 1
ATOM 1751 O O . HIS A 1 218 ? -1.902 13.624 -7.923 1.00 77.50 218 HIS A O 1
ATOM 1757 N N . CYS A 1 219 ? -4.082 13.819 -7.482 1.00 80.69 219 CYS A N 1
ATOM 1758 C CA . CYS A 1 219 ? -4.167 12.502 -6.857 1.00 80.69 219 CYS A CA 1
ATOM 1759 C C . CYS A 1 219 ? -3.994 11.397 -7.913 1.00 80.69 219 CYS A C 1
ATOM 1761 O O . CYS A 1 219 ? -4.750 11.327 -8.877 1.00 80.69 219 CYS A O 1
ATOM 1763 N N . GLY A 1 220 ? -3.023 10.498 -7.714 1.00 79.00 220 GLY A N 1
ATOM 1764 C CA . GLY A 1 220 ? -2.774 9.388 -8.647 1.00 79.00 220 GLY A CA 1
ATOM 1765 C C . GLY A 1 220 ? -3.858 8.295 -8.642 1.00 79.00 220 GLY A C 1
ATOM 1766 O O . GLY A 1 220 ? -4.019 7.579 -9.639 1.00 79.00 220 GLY A O 1
ATOM 1767 N N . GLY A 1 221 ? -4.599 8.173 -7.535 1.00 89.88 221 GLY A N 1
ATOM 1768 C CA . GLY A 1 221 ? -5.694 7.215 -7.355 1.00 89.88 221 GLY A CA 1
ATOM 1769 C C . GLY A 1 221 ? -7.032 7.655 -7.960 1.00 89.88 221 GLY A C 1
ATOM 1770 O O . GLY A 1 221 ? -7.159 8.733 -8.535 1.00 89.88 221 GLY A O 1
ATOM 1771 N N . GLN A 1 222 ? -8.041 6.799 -7.832 1.00 93.00 222 GLN A N 1
ATOM 1772 C CA . GLN A 1 222 ? -9.409 6.996 -8.312 1.00 93.00 222 GLN A CA 1
ATOM 1773 C C . GLN A 1 222 ? -10.403 7.026 -7.148 1.00 93.00 222 GLN A C 1
ATOM 1775 O O . GLN A 1 222 ? -10.208 6.368 -6.131 1.00 93.00 222 GLN A O 1
ATOM 1780 N N . ASP A 1 223 ? -11.494 7.772 -7.311 1.00 96.31 223 ASP A N 1
ATOM 1781 C CA . ASP A 1 223 ? -12.580 7.816 -6.331 1.00 96.31 223 ASP A CA 1
ATOM 1782 C C . ASP A 1 223 ? -13.511 6.597 -6.479 1.00 96.31 223 ASP A C 1
ATOM 1784 O O . ASP A 1 223 ? -14.305 6.505 -7.418 1.00 96.31 223 ASP A O 1
ATOM 1788 N N . PHE A 1 224 ? -13.432 5.664 -5.526 1.00 97.62 224 PHE A N 1
ATOM 1789 C CA . PHE A 1 224 ? -14.310 4.495 -5.437 1.00 97.62 224 PHE A CA 1
ATOM 1790 C C . PHE A 1 224 ? -15.565 4.736 -4.587 1.00 97.62 224 PHE A C 1
ATOM 1792 O O . PHE A 1 224 ? -16.338 3.797 -4.378 1.00 97.62 224 PHE A O 1
ATOM 1799 N N . SER A 1 225 ? -15.830 5.956 -4.111 1.00 97.56 225 SER A N 1
ATOM 1800 C CA . SER A 1 225 ? -17.002 6.254 -3.280 1.00 97.56 225 SER A CA 1
ATOM 1801 C C . SER A 1 225 ? -18.332 5.790 -3.900 1.00 97.56 225 SER A C 1
ATOM 1803 O O . SER A 1 225 ? -19.141 5.220 -3.157 1.00 97.56 225 SER A O 1
ATOM 1805 N N . PRO A 1 226 ? -18.574 5.856 -5.234 1.00 97.19 226 PRO A N 1
ATOM 1806 C CA . PRO A 1 226 ? -19.793 5.293 -5.815 1.00 97.19 226 PRO A CA 1
ATOM 1807 C C . PRO A 1 226 ? -19.874 3.772 -5.636 1.00 97.19 226 PRO A C 1
ATOM 1809 O O . PRO A 1 226 ? -20.929 3.259 -5.262 1.00 97.19 226 PRO A O 1
ATOM 1812 N N . VAL A 1 227 ? -18.756 3.059 -5.828 1.00 97.12 227 VAL A N 1
ATOM 1813 C CA . VAL A 1 227 ? -18.667 1.597 -5.664 1.00 97.12 227 VAL A CA 1
ATOM 1814 C C . VAL A 1 227 ? -18.945 1.204 -4.214 1.00 97.12 227 VAL A C 1
ATOM 1816 O O . VAL A 1 227 ? -19.735 0.286 -3.970 1.00 97.12 227 VAL A O 1
ATOM 1819 N N . MET A 1 228 ? -18.364 1.932 -3.253 1.00 96.88 228 MET A N 1
ATOM 1820 C CA . MET A 1 228 ? -18.588 1.711 -1.818 1.00 96.88 228 MET A CA 1
ATOM 1821 C C . MET A 1 228 ? -20.064 1.886 -1.438 1.00 96.88 228 MET A C 1
ATOM 1823 O O . MET A 1 228 ? -20.604 1.113 -0.649 1.00 96.88 228 MET A O 1
ATOM 1827 N N . LEU A 1 229 ? -20.749 2.845 -2.064 1.00 96.94 229 LEU A N 1
ATOM 1828 C CA . LEU A 1 229 ? -22.182 3.103 -1.888 1.00 96.94 229 LEU A CA 1
ATOM 1829 C C . LEU A 1 229 ? -23.083 2.180 -2.732 1.00 96.94 229 LEU A C 1
ATOM 1831 O O . LEU A 1 229 ? -24.292 2.397 -2.821 1.00 96.94 229 LEU A O 1
ATOM 1835 N N . GLY A 1 230 ? -22.519 1.152 -3.375 1.00 95.62 230 GLY A N 1
ATOM 1836 C CA . GLY A 1 230 ? -23.265 0.176 -4.171 1.00 95.62 230 GLY A CA 1
ATOM 1837 C C . GLY A 1 230 ? -23.765 0.691 -5.523 1.00 95.62 230 GLY A C 1
ATOM 1838 O O . GLY A 1 230 ? -24.642 0.065 -6.116 1.00 95.62 230 GLY A O 1
ATOM 1839 N N . ARG A 1 231 ? -23.223 1.808 -6.011 1.00 96.38 231 ARG A N 1
ATOM 1840 C CA . ARG A 1 231 ? -23.550 2.426 -7.301 1.00 96.38 231 ARG A CA 1
ATOM 1841 C C . ARG A 1 231 ? -22.503 2.047 -8.359 1.00 96.38 231 ARG A C 1
ATOM 1843 O O . ARG A 1 231 ? -21.410 1.607 -8.000 1.00 96.38 231 ARG A O 1
ATOM 1850 N N . PRO A 1 232 ? -22.803 2.218 -9.659 1.00 95.88 232 PRO A N 1
ATOM 1851 C CA . PRO A 1 232 ? -21.786 2.126 -10.703 1.00 95.88 232 PRO A CA 1
ATOM 1852 C C . PRO A 1 232 ? -20.642 3.119 -10.447 1.00 95.88 232 PRO A C 1
ATOM 1854 O O . PRO A 1 232 ? -20.893 4.264 -10.073 1.00 95.88 232 PRO A O 1
ATOM 1857 N N . GLY A 1 233 ? -19.402 2.682 -10.653 1.00 95.44 233 GLY A N 1
ATOM 1858 C CA . GLY A 1 233 ? -18.193 3.470 -10.413 1.00 95.44 233 GLY A CA 1
ATOM 1859 C C . GLY A 1 233 ? -16.979 2.868 -11.130 1.00 95.44 233 GLY A C 1
ATOM 1860 O O . GLY A 1 233 ? -17.170 2.032 -12.018 1.00 95.44 233 GLY A O 1
ATOM 1861 N N . PRO A 1 234 ? -15.748 3.291 -10.795 1.00 94.62 234 PRO A N 1
ATOM 1862 C CA . PRO A 1 234 ? -14.544 2.767 -11.436 1.00 94.62 234 PRO A CA 1
ATOM 1863 C C . PRO A 1 234 ? -14.357 1.268 -11.163 1.00 94.62 234 PRO A C 1
ATOM 1865 O O . PRO A 1 234 ? -14.455 0.829 -10.022 1.00 94.62 234 PRO A O 1
ATOM 1868 N N . ASP A 1 235 ? -14.025 0.501 -12.204 1.00 95.38 235 ASP A N 1
ATOM 1869 C CA . ASP A 1 235 ? -13.586 -0.902 -12.118 1.00 95.38 235 ASP A CA 1
ATOM 1870 C C . ASP A 1 235 ? -12.322 -1.081 -12.973 1.00 95.38 235 ASP A C 1
ATOM 1872 O O . ASP A 1 235 ? -12.395 -1.529 -14.122 1.00 95.38 235 ASP A O 1
ATOM 1876 N N . PRO A 1 236 ? -11.152 -0.629 -12.484 1.00 93.44 236 PRO A N 1
ATOM 1877 C CA . PRO A 1 236 ? -9.928 -0.719 -13.258 1.00 93.44 236 PRO A CA 1
ATOM 1878 C C . PRO A 1 236 ? -9.529 -2.183 -13.468 1.00 93.44 236 PRO A C 1
ATOM 1880 O O . PRO A 1 236 ? -9.583 -3.024 -12.565 1.00 93.44 236 PRO A O 1
ATOM 1883 N N . THR A 1 237 ? -9.054 -2.476 -14.674 1.00 93.38 237 THR A N 1
ATOM 1884 C CA . THR A 1 237 ? -8.583 -3.803 -15.095 1.00 93.38 237 THR A CA 1
ATOM 1885 C C . THR A 1 237 ? -7.410 -4.314 -14.263 1.00 93.38 237 THR A C 1
ATOM 1887 O O . THR A 1 237 ? -7.256 -5.527 -14.094 1.00 93.38 237 THR A O 1
ATOM 1890 N N . SER A 1 238 ? -6.600 -3.404 -13.718 1.00 95.94 238 SER A N 1
ATOM 1891 C CA . SER A 1 238 ? -5.433 -3.715 -12.900 1.00 95.94 238 SER A CA 1
ATOM 1892 C C . SER A 1 238 ? -5.104 -2.606 -11.896 1.00 95.94 238 SER A C 1
ATOM 1894 O O . SER A 1 238 ? -5.642 -1.504 -11.991 1.00 95.94 238 SER A O 1
ATOM 1896 N N . GLN A 1 239 ? -4.195 -2.898 -10.966 1.00 95.94 239 GLN A N 1
ATOM 1897 C CA . GLN A 1 239 ? -3.531 -1.938 -10.082 1.00 95.94 239 GLN A CA 1
ATOM 1898 C C . GLN A 1 239 ? -2.011 -2.058 -10.214 1.00 95.94 239 GLN A C 1
ATOM 1900 O O . GLN A 1 239 ? -1.490 -3.160 -10.410 1.00 95.94 239 GLN A O 1
ATOM 1905 N N . LEU A 1 240 ? -1.314 -0.926 -10.100 1.00 92.69 240 LEU A N 1
ATOM 1906 C CA . LEU A 1 240 ? 0.146 -0.862 -10.129 1.00 92.69 240 LEU A CA 1
ATOM 1907 C C . LEU A 1 240 ? 0.722 -1.409 -8.816 1.00 92.69 240 LEU A C 1
ATOM 1909 O O . LEU A 1 240 ? 0.353 -0.970 -7.730 1.00 92.69 240 LEU A O 1
ATOM 1913 N N . ILE A 1 241 ? 1.667 -2.337 -8.928 1.00 92.31 241 ILE A N 1
ATOM 1914 C CA . ILE A 1 241 ? 2.537 -2.770 -7.837 1.00 92.31 241 ILE A CA 1
ATOM 1915 C C . ILE A 1 241 ? 3.916 -2.174 -8.103 1.00 92.31 241 ILE A C 1
ATOM 1917 O O . ILE A 1 241 ? 4.455 -2.314 -9.202 1.00 92.31 241 ILE A O 1
ATOM 1921 N N . LEU A 1 242 ? 4.516 -1.538 -7.103 1.00 86.31 242 LEU A N 1
ATOM 1922 C CA . LEU A 1 242 ? 5.857 -0.982 -7.228 1.00 86.31 242 LEU A CA 1
ATOM 1923 C C . LEU A 1 242 ? 6.618 -1.066 -5.913 1.00 86.31 242 LEU A C 1
ATOM 1925 O O . LEU A 1 242 ? 6.034 -0.940 -4.839 1.00 86.31 242 LEU A O 1
ATOM 1929 N N . VAL A 1 243 ? 7.935 -1.231 -6.015 1.00 78.88 243 VAL A N 1
ATOM 1930 C CA . VAL A 1 243 ? 8.874 -1.060 -4.904 1.00 78.88 243 VAL A CA 1
ATOM 1931 C C . VAL A 1 243 ? 10.119 -0.353 -5.460 1.00 78.88 243 VAL A C 1
ATOM 1933 O O . VAL A 1 243 ? 10.705 -0.806 -6.445 1.00 78.88 243 VAL A O 1
ATOM 1936 N N . ASN A 1 244 ? 10.470 0.800 -4.879 1.00 64.50 244 ASN A N 1
ATOM 1937 C CA . ASN A 1 244 ? 11.459 1.741 -5.435 1.00 64.50 244 ASN A CA 1
ATOM 1938 C C . ASN A 1 244 ? 12.884 1.495 -4.943 1.00 64.50 244 ASN A C 1
ATOM 1940 O O . ASN A 1 244 ? 13.769 1.220 -5.739 1.00 64.50 244 ASN A O 1
ATOM 1944 N N . ASP A 1 245 ? 13.096 1.612 -3.639 1.00 57.03 245 ASP A N 1
ATOM 1945 C CA . ASP A 1 245 ? 14.365 1.332 -2.977 1.00 57.03 245 ASP A CA 1
ATOM 1946 C C . ASP A 1 245 ? 14.038 0.964 -1.533 1.00 57.03 245 ASP A C 1
ATOM 1948 O O . ASP A 1 245 ? 13.419 1.744 -0.804 1.00 57.03 245 ASP A O 1
ATOM 1952 N N . PHE A 1 246 ? 14.380 -0.255 -1.132 1.00 48.84 246 PHE A N 1
ATOM 1953 C CA . PHE A 1 246 ? 14.269 -0.682 0.252 1.00 48.84 246 PHE A CA 1
ATOM 1954 C C . PHE A 1 246 ? 15.641 -1.186 0.692 1.00 48.84 246 PHE A C 1
ATOM 1956 O O . PHE A 1 246 ? 16.013 -2.330 0.445 1.00 48.84 246 PHE A O 1
ATOM 1963 N N . GLN A 1 247 ? 16.389 -0.338 1.404 1.00 40.25 247 GLN A N 1
ATOM 1964 C CA . GLN A 1 247 ? 17.730 -0.652 1.926 1.00 40.25 247 GLN A CA 1
ATOM 1965 C C . GLN A 1 247 ? 17.761 -1.830 2.927 1.00 40.25 247 GLN A C 1
ATOM 1967 O O . GLN A 1 247 ? 18.828 -2.214 3.408 1.00 40.25 247 GLN A O 1
ATOM 1972 N N . ARG A 1 248 ? 16.610 -2.428 3.269 1.00 44.22 248 ARG A N 1
ATOM 1973 C CA . ARG A 1 248 ? 16.530 -3.643 4.087 1.00 44.22 248 ARG A CA 1
ATOM 1974 C C . ARG A 1 248 ? 16.332 -4.867 3.192 1.00 44.22 248 ARG A C 1
ATOM 1976 O O . ARG A 1 248 ? 15.270 -5.069 2.611 1.00 44.22 248 ARG A O 1
ATOM 1983 N N . ASN A 1 249 ? 17.374 -5.695 3.133 1.00 42.59 249 ASN A N 1
ATOM 1984 C CA . ASN A 1 249 ? 17.435 -6.960 2.401 1.00 42.59 249 ASN A CA 1
ATOM 1985 C C . ASN A 1 249 ? 16.473 -8.019 2.981 1.00 42.59 249 ASN A C 1
ATOM 1987 O O . ASN A 1 249 ? 16.904 -8.931 3.686 1.00 42.59 249 ASN A O 1
ATOM 1991 N N . TYR A 1 250 ? 15.177 -7.927 2.675 1.00 48.03 250 TYR A N 1
ATOM 1992 C CA . TYR A 1 250 ? 14.204 -8.992 2.971 1.00 48.03 250 TYR A CA 1
ATOM 1993 C C . TYR A 1 250 ? 14.204 -10.115 1.912 1.00 48.03 250 TYR A C 1
ATOM 1995 O O . TYR A 1 250 ? 13.643 -11.183 2.141 1.00 48.03 250 TYR A O 1
ATOM 2003 N N . PHE A 1 251 ? 14.924 -9.929 0.795 1.00 50.25 251 PHE A N 1
ATOM 2004 C CA . PHE A 1 251 ? 15.124 -10.905 -0.291 1.00 50.25 251 PHE A CA 1
ATOM 2005 C C . PHE A 1 251 ? 16.065 -12.059 0.067 1.00 50.25 251 PHE A C 1
ATOM 2007 O O . PHE A 1 251 ? 16.877 -12.504 -0.750 1.00 50.25 251 PHE A O 1
ATOM 2014 N N . ARG A 1 252 ? 16.005 -12.564 1.298 1.00 43.81 252 ARG A N 1
ATOM 2015 C CA . ARG A 1 252 ? 16.817 -13.717 1.650 1.00 43.81 252 ARG A CA 1
ATOM 2016 C C . ARG A 1 252 ? 16.213 -14.948 0.966 1.00 43.81 252 ARG A C 1
ATOM 2018 O O . ARG A 1 252 ? 15.260 -15.544 1.455 1.00 43.81 252 ARG A O 1
ATOM 2025 N N . THR A 1 253 ? 16.861 -15.331 -0.137 1.00 50.06 253 THR A N 1
ATOM 2026 C CA . THR A 1 253 ? 16.820 -16.617 -0.862 1.00 50.06 253 THR A CA 1
ATOM 2027 C C . THR A 1 253 ? 15.639 -16.867 -1.824 1.00 50.06 253 THR A C 1
ATOM 2029 O O . THR A 1 253 ? 14.503 -16.589 -1.494 1.00 50.06 253 THR A O 1
ATOM 2032 N N . GLN A 1 254 ? 15.933 -17.466 -2.992 1.00 48.78 254 GLN A N 1
ATOM 2033 C CA . GLN A 1 254 ? 15.077 -17.937 -4.115 1.00 48.78 254 GLN A CA 1
ATOM 2034 C C . GLN A 1 254 ? 14.839 -17.035 -5.332 1.00 48.78 254 GLN A C 1
ATOM 2036 O O . GLN A 1 254 ? 14.672 -17.576 -6.420 1.00 48.78 254 GLN A O 1
ATOM 2041 N N . LEU A 1 255 ? 14.882 -15.710 -5.222 1.00 50.12 255 LEU A N 1
ATOM 2042 C CA . LEU A 1 255 ? 14.541 -14.862 -6.373 1.00 50.12 255 LEU A CA 1
ATOM 2043 C C . LEU A 1 255 ? 15.680 -14.635 -7.387 1.00 50.12 255 LEU A C 1
ATOM 2045 O O . LEU A 1 255 ? 15.397 -14.271 -8.527 1.00 50.12 255 LEU A O 1
ATOM 2049 N N . GLN A 1 256 ? 16.941 -14.871 -6.999 1.00 47.28 256 GLN A N 1
ATOM 2050 C CA . GLN A 1 256 ? 18.122 -14.822 -7.873 1.00 47.28 256 GLN A CA 1
ATOM 2051 C C . GLN A 1 256 ? 19.168 -15.852 -7.413 1.00 47.28 256 GLN A C 1
ATOM 2053 O O . GLN A 1 256 ? 19.346 -16.071 -6.214 1.00 47.28 256 GLN A O 1
ATOM 2058 N N . SER A 1 257 ? 19.847 -16.495 -8.367 1.00 43.03 257 SER A N 1
ATOM 2059 C CA . SER A 1 257 ? 20.926 -17.473 -8.137 1.00 43.03 257 SER A CA 1
ATOM 2060 C C . SER A 1 257 ? 22.306 -16.837 -7.908 1.00 43.03 257 SER A C 1
ATOM 2062 O O . SER A 1 257 ? 23.254 -17.546 -7.582 1.00 43.03 257 SER A O 1
ATOM 2064 N N . GLU A 1 258 ? 22.427 -15.520 -8.084 1.00 40.75 258 GLU A N 1
ATOM 2065 C CA . GLU A 1 258 ? 23.667 -14.743 -7.944 1.00 40.75 258 GLU A CA 1
ATOM 2066 C C . GLU A 1 258 ? 23.822 -14.166 -6.517 1.00 40.75 258 GLU A C 1
ATOM 2068 O O . GLU A 1 258 ? 22.824 -13.911 -5.830 1.00 40.75 258 GLU A O 1
ATOM 2073 N N . PRO A 1 259 ? 25.059 -13.960 -6.027 1.00 38.41 259 PRO A N 1
ATOM 2074 C CA . PRO A 1 259 ? 25.315 -13.593 -4.641 1.00 38.41 259 PRO A CA 1
ATOM 2075 C C . PRO A 1 259 ? 24.874 -12.156 -4.324 1.00 38.41 259 PRO A C 1
ATOM 2077 O O . PRO A 1 259 ? 25.543 -11.190 -4.666 1.00 38.41 259 PRO A O 1
ATOM 2080 N N . ALA A 1 260 ? 23.763 -12.048 -3.593 1.00 41.19 260 ALA A N 1
ATOM 2081 C CA . ALA A 1 260 ? 23.537 -11.173 -2.433 1.00 41.19 260 ALA A CA 1
ATOM 2082 C C . ALA A 1 260 ? 24.145 -9.749 -2.431 1.00 41.19 260 ALA A C 1
ATOM 2084 O O . ALA A 1 260 ? 24.632 -9.294 -1.393 1.00 41.19 260 ALA A O 1
ATOM 2085 N N . LEU A 1 261 ? 24.076 -9.007 -3.536 1.00 36.12 261 LEU A N 1
ATOM 2086 C CA . LEU A 1 261 ? 24.432 -7.588 -3.560 1.00 36.12 261 LEU A CA 1
ATOM 2087 C C . LEU A 1 261 ? 23.321 -6.775 -4.227 1.00 36.12 261 LEU A C 1
ATOM 2089 O O . LEU A 1 261 ? 23.388 -6.453 -5.407 1.00 36.12 261 LEU A O 1
ATOM 2093 N N . GLY A 1 262 ? 22.306 -6.421 -3.438 1.00 45.66 262 GLY A N 1
ATOM 2094 C CA . GLY A 1 262 ? 21.389 -5.332 -3.767 1.00 45.66 262 GLY A CA 1
ATOM 2095 C C . GLY A 1 262 ? 19.915 -5.719 -3.809 1.00 45.66 262 GLY A C 1
ATOM 2096 O O . GLY A 1 262 ? 19.514 -6.741 -4.358 1.00 45.66 262 GLY A O 1
ATOM 2097 N N . PHE A 1 263 ? 19.104 -4.844 -3.225 1.00 53.25 263 PHE A N 1
ATOM 2098 C CA . PHE A 1 263 ? 17.674 -4.753 -3.466 1.00 53.25 263 PHE A CA 1
ATOM 2099 C C . PHE A 1 263 ? 17.412 -4.601 -4.982 1.00 53.25 263 PHE A C 1
ATOM 2101 O O . PHE A 1 263 ? 18.051 -3.776 -5.633 1.00 53.25 263 PHE A O 1
ATOM 2108 N N . CYS A 1 264 ? 16.492 -5.392 -5.550 1.00 60.09 264 CYS A N 1
ATOM 2109 C CA . CYS A 1 264 ? 16.105 -5.273 -6.958 1.00 60.09 264 CYS A CA 1
ATOM 2110 C C . CYS A 1 264 ? 14.747 -4.558 -7.050 1.00 60.09 264 CYS A C 1
ATOM 2112 O O . CYS A 1 264 ? 13.734 -5.155 -6.668 1.00 60.09 264 CYS A O 1
ATOM 2114 N N . PRO A 1 265 ? 14.696 -3.297 -7.520 1.00 72.81 265 PRO A N 1
ATOM 2115 C CA . PRO A 1 265 ? 13.429 -2.615 -7.730 1.00 72.81 265 PRO A CA 1
ATOM 2116 C C . PRO A 1 265 ? 12.586 -3.372 -8.748 1.00 72.81 265 PRO A C 1
ATOM 2118 O O . PRO A 1 265 ? 13.100 -3.939 -9.718 1.00 72.81 265 PRO A O 1
ATOM 2121 N N . PHE A 1 266 ? 11.274 -3.340 -8.546 1.00 82.50 266 PHE A N 1
ATOM 2122 C CA . PHE A 1 266 ? 10.338 -3.957 -9.470 1.00 82.50 266 PHE A CA 1
ATOM 2123 C C . PHE A 1 266 ? 9.098 -3.099 -9.685 1.00 82.50 266 PHE A C 1
ATOM 2125 O O . PHE A 1 266 ? 8.731 -2.252 -8.858 1.00 82.50 266 PHE A O 1
ATOM 2132 N N . ARG A 1 267 ? 8.452 -3.351 -10.820 1.00 88.50 267 ARG A N 1
ATOM 2133 C CA . ARG A 1 267 ? 7.137 -2.832 -11.188 1.00 88.50 267 ARG A CA 1
ATOM 2134 C C . ARG A 1 267 ? 6.282 -3.972 -11.679 1.00 88.50 267 ARG A C 1
ATOM 2136 O O . ARG A 1 267 ? 6.786 -4.948 -12.222 1.00 88.50 267 ARG A O 1
ATOM 2143 N N . GLY A 1 268 ? 4.985 -3.856 -11.500 1.00 93.88 268 GLY A N 1
ATOM 2144 C CA . GLY A 1 268 ? 4.074 -4.883 -11.945 1.00 93.88 268 GLY A CA 1
ATOM 2145 C C . GLY A 1 268 ? 2.642 -4.412 -11.967 1.00 93.88 268 GLY A C 1
ATOM 2146 O O . GLY A 1 268 ? 2.309 -3.343 -11.466 1.00 93.88 268 GLY A O 1
ATOM 2147 N N . VAL A 1 269 ? 1.788 -5.240 -12.540 1.00 97.19 269 VAL A N 1
ATOM 2148 C CA . VAL A 1 269 ? 0.346 -5.041 -12.526 1.00 97.19 269 VAL A CA 1
ATOM 2149 C C . VAL A 1 269 ? -0.326 -6.248 -11.902 1.00 97.19 269 VAL A C 1
ATOM 2151 O O . VAL A 1 269 ? 0.002 -7.398 -12.206 1.00 97.19 269 VAL A O 1
ATOM 2154 N N . ARG A 1 270 ? -1.292 -5.972 -11.028 1.00 97.50 270 ARG A N 1
ATOM 2155 C CA . ARG A 1 270 ? -2.187 -6.962 -10.436 1.00 97.50 270 ARG A CA 1
ATOM 2156 C C . ARG A 1 270 ? -3.577 -6.767 -11.006 1.00 97.50 270 ARG A C 1
ATOM 2158 O O . ARG A 1 270 ? -4.215 -5.749 -10.758 1.00 97.50 270 ARG A O 1
ATOM 2165 N N . THR A 1 271 ? -4.049 -7.739 -11.769 1.00 97.50 271 THR A N 1
ATOM 2166 C CA . THR A 1 271 ? -5.437 -7.802 -12.248 1.00 97.50 271 THR A CA 1
ATOM 2167 C C . THR A 1 271 ? -6.287 -8.626 -11.278 1.00 97.50 271 THR A C 1
ATOM 2169 O O . THR A 1 271 ? -5.777 -9.179 -10.304 1.00 97.50 271 THR A O 1
ATOM 2172 N N . LYS A 1 272 ? -7.582 -8.807 -11.571 1.00 95.44 272 LYS A N 1
ATOM 2173 C CA . LYS A 1 272 ? -8.451 -9.694 -10.773 1.00 95.44 272 LYS A CA 1
ATOM 2174 C C . LYS A 1 272 ? -7.961 -11.155 -10.745 1.00 95.44 272 LYS A C 1
ATOM 2176 O O . LYS A 1 272 ? -8.353 -11.906 -9.857 1.00 95.44 272 LYS A O 1
ATOM 2181 N N . ARG A 1 273 ? -7.123 -11.560 -11.711 1.00 96.94 273 ARG A N 1
ATOM 2182 C CA . ARG A 1 273 ? -6.652 -12.945 -11.881 1.00 96.94 273 ARG A CA 1
ATOM 2183 C C . ARG A 1 273 ? -5.138 -13.099 -11.918 1.00 96.94 273 ARG A C 1
ATOM 2185 O O . ARG A 1 273 ? -4.638 -14.073 -11.386 1.00 96.94 273 ARG A O 1
ATOM 2192 N N . HIS A 1 274 ? -4.421 -12.190 -12.560 1.00 98.44 274 HIS A N 1
ATOM 2193 C CA . HIS A 1 274 ? -2.993 -12.336 -12.836 1.00 98.44 274 HIS A CA 1
ATOM 2194 C C . HIS A 1 274 ? -2.150 -11.288 -12.122 1.00 98.44 274 HIS A C 1
ATOM 2196 O O . HIS A 1 274 ? -2.561 -10.128 -12.031 1.00 98.44 274 HIS A O 1
ATOM 2202 N N . THR A 1 275 ? -0.946 -11.691 -11.728 1.00 98.25 275 THR A N 1
ATOM 2203 C CA . THR A 1 275 ? 0.134 -10.794 -11.304 1.00 98.25 275 THR A CA 1
ATOM 2204 C C . THR A 1 275 ? 1.260 -10.887 -12.323 1.00 98.25 275 THR A C 1
ATOM 2206 O O . THR A 1 275 ? 1.767 -11.981 -12.561 1.00 98.25 275 THR A O 1
ATOM 2209 N N . PHE A 1 276 ? 1.644 -9.760 -12.921 1.00 98.12 276 PHE A N 1
ATOM 2210 C CA . PHE A 1 276 ? 2.787 -9.656 -13.831 1.00 98.12 276 PHE A CA 1
ATOM 2211 C C . PHE A 1 276 ? 3.792 -8.650 -13.290 1.00 98.12 276 PHE A C 1
ATOM 2213 O O . PHE A 1 276 ? 3.398 -7.565 -12.868 1.00 98.12 276 PHE A O 1
ATOM 2220 N N . VAL A 1 277 ? 5.074 -9.006 -13.295 1.00 94.12 277 VAL A N 1
ATOM 2221 C CA . VAL A 1 277 ? 6.144 -8.219 -12.681 1.00 94.12 277 VAL A CA 1
ATOM 2222 C C . VAL A 1 277 ? 7.366 -8.211 -13.582 1.00 94.12 277 VAL A C 1
ATOM 2224 O O . VAL A 1 277 ? 7.777 -9.242 -14.116 1.00 94.12 277 VAL A O 1
ATOM 2227 N N . VAL A 1 278 ? 7.975 -7.041 -13.677 1.00 86.75 278 VAL A N 1
ATOM 2228 C CA . VAL A 1 278 ? 9.263 -6.775 -14.304 1.00 86.75 278 VAL A CA 1
ATOM 2229 C C . VAL A 1 278 ? 10.216 -6.219 -13.249 1.00 86.75 278 VAL A C 1
ATOM 2231 O O . VAL A 1 278 ? 9.811 -5.520 -12.317 1.00 86.75 278 VAL A O 1
ATOM 2234 N N . ASN A 1 279 ? 11.497 -6.509 -13.397 1.00 77.69 279 ASN A N 1
ATOM 2235 C CA . ASN A 1 279 ? 12.561 -5.891 -12.615 1.00 77.69 279 ASN A CA 1
ATOM 2236 C C . ASN A 1 279 ? 13.582 -5.240 -13.562 1.00 77.69 279 ASN A C 1
ATOM 2238 O O . ASN A 1 279 ? 13.373 -5.205 -14.775 1.00 77.69 279 ASN A O 1
ATOM 2242 N N . ALA A 1 280 ? 14.694 -4.738 -13.023 1.00 68.88 280 ALA A N 1
ATOM 2243 C CA . ALA A 1 280 ? 15.748 -4.104 -13.824 1.00 68.88 280 ALA A CA 1
ATOM 2244 C C . ALA A 1 280 ? 16.350 -5.012 -14.926 1.00 68.88 280 ALA A C 1
ATOM 2246 O O . ALA A 1 280 ? 17.008 -4.521 -15.841 1.00 68.88 280 ALA A O 1
ATOM 2247 N N . TYR A 1 281 ? 16.133 -6.329 -14.852 1.00 66.81 281 TYR A N 1
ATOM 2248 C CA . TYR A 1 281 ? 16.614 -7.325 -15.811 1.00 66.81 281 TYR A CA 1
ATOM 2249 C C . TYR A 1 281 ? 15.547 -7.766 -16.826 1.00 66.81 281 TYR A C 1
ATOM 2251 O O . TYR A 1 281 ? 15.875 -8.489 -17.765 1.00 66.81 281 TYR A O 1
ATOM 2259 N N . GLY A 1 282 ? 14.301 -7.300 -16.689 1.00 74.44 282 GLY A N 1
ATOM 2260 C CA . GLY A 1 282 ? 13.214 -7.543 -17.637 1.00 74.44 282 GLY A CA 1
ATOM 2261 C C . GLY A 1 282 ? 12.005 -8.221 -17.017 1.00 74.44 282 GLY A C 1
ATOM 2262 O O . GLY A 1 282 ? 11.732 -8.061 -15.828 1.00 74.44 282 GLY A O 1
ATOM 2263 N N . ASP A 1 283 ? 11.259 -8.949 -17.850 1.00 87.12 283 ASP A N 1
ATOM 2264 C CA . ASP A 1 283 ? 10.132 -9.770 -17.407 1.00 87.12 283 ASP A CA 1
ATOM 2265 C C . ASP A 1 283 ? 10.618 -10.770 -16.356 1.00 87.12 283 ASP A C 1
ATOM 2267 O O . ASP A 1 283 ? 11.611 -11.466 -16.561 1.00 87.12 283 ASP A O 1
ATOM 2271 N N . TRP A 1 284 ? 9.927 -10.824 -15.220 1.00 86.94 284 TRP A N 1
ATOM 2272 C CA . TRP A 1 284 ? 10.405 -11.572 -14.065 1.00 86.94 284 TRP A CA 1
ATOM 2273 C C . TRP A 1 284 ? 9.393 -12.596 -13.570 1.00 86.94 284 TRP A C 1
ATOM 2275 O O . TRP A 1 284 ? 9.738 -13.766 -13.408 1.00 86.94 284 TRP A O 1
ATOM 2285 N N . LEU A 1 285 ? 8.143 -12.187 -13.344 1.00 94.50 285 LEU A N 1
ATOM 2286 C CA . LEU A 1 285 ? 7.112 -13.059 -12.781 1.00 94.50 285 LEU A CA 1
ATOM 2287 C C . LEU A 1 285 ? 5.795 -12.900 -13.538 1.00 94.50 285 LEU A C 1
ATOM 2289 O O . LEU A 1 285 ? 5.375 -11.782 -13.835 1.00 94.50 285 LEU A O 1
ATOM 2293 N N . LEU A 1 286 ? 5.122 -14.019 -13.793 1.00 98.00 286 LEU A N 1
ATOM 2294 C CA . LEU A 1 286 ? 3.739 -14.066 -14.255 1.00 98.00 286 LEU A CA 1
ATOM 2295 C C . LEU A 1 286 ? 3.010 -15.201 -13.535 1.00 98.00 286 LEU A C 1
ATOM 2297 O O . LEU A 1 286 ? 3.389 -16.360 -13.678 1.00 98.00 286 LEU A O 1
ATOM 2301 N N . TYR A 1 287 ? 1.944 -14.877 -12.809 1.00 98.38 287 TYR A N 1
ATOM 2302 C CA . TYR A 1 287 ? 1.135 -15.850 -12.073 1.00 98.38 287 TYR A CA 1
ATOM 2303 C C . TYR A 1 287 ? -0.343 -15.755 -12.443 1.00 98.38 287 TYR A C 1
ATOM 2305 O O . TYR A 1 287 ? -0.860 -14.664 -12.683 1.00 98.38 287 TYR A O 1
ATOM 2313 N N . ASP A 1 288 ? -1.030 -16.900 -12.450 1.00 98.31 288 ASP A N 1
ATOM 2314 C CA . ASP A 1 288 ? -2.493 -17.005 -12.488 1.00 98.31 288 ASP A CA 1
ATOM 2315 C C . ASP A 1 288 ? -3.001 -17.271 -11.068 1.00 98.31 288 ASP A C 1
ATOM 2317 O O . ASP A 1 288 ? -3.118 -18.416 -10.642 1.00 98.31 288 ASP A O 1
ATOM 2321 N N . ASN A 1 289 ? -3.320 -16.209 -10.335 1.00 96.56 289 ASN A N 1
ATOM 2322 C CA . ASN A 1 289 ? -3.681 -16.243 -8.918 1.00 96.56 289 ASN A CA 1
ATOM 2323 C C . ASN A 1 289 ? -5.006 -16.983 -8.640 1.00 96.56 289 ASN A C 1
ATOM 2325 O O . ASN A 1 289 ? -5.325 -17.241 -7.481 1.00 96.56 289 ASN A O 1
ATOM 2329 N N . LEU A 1 290 ? -5.808 -17.313 -9.665 1.00 96.06 290 LEU A N 1
ATOM 2330 C CA . LEU A 1 290 ? -7.014 -18.132 -9.485 1.00 96.06 290 LEU A CA 1
ATOM 2331 C C . LEU A 1 290 ? -6.714 -19.628 -9.587 1.00 96.06 290 LEU A C 1
ATOM 2333 O O . LEU A 1 290 ? -7.300 -20.419 -8.849 1.00 96.06 290 LEU A O 1
ATOM 2337 N N . ARG A 1 291 ? -5.830 -20.029 -10.508 1.00 97.19 291 ARG A N 1
ATOM 2338 C CA . ARG A 1 291 ? -5.421 -21.437 -10.666 1.00 97.19 291 ARG A CA 1
ATOM 2339 C C . ARG A 1 291 ? -4.266 -21.826 -9.747 1.00 97.19 291 ARG A C 1
ATOM 2341 O O . ARG A 1 291 ? -4.139 -22.996 -9.402 1.00 97.19 291 ARG A O 1
ATOM 2348 N N . ASP A 1 292 ? -3.457 -20.850 -9.366 1.00 96.75 292 ASP A N 1
ATOM 2349 C CA . ASP A 1 292 ? -2.278 -20.968 -8.520 1.00 96.75 292 ASP A CA 1
ATOM 2350 C C . ASP A 1 292 ? -2.299 -19.862 -7.444 1.00 96.75 292 ASP A C 1
ATOM 2352 O O . ASP A 1 292 ? -1.561 -18.877 -7.527 1.00 96.75 292 ASP A O 1
ATOM 2356 N N . PRO A 1 293 ? -3.177 -19.983 -6.428 1.00 95.19 293 PRO A N 1
ATOM 2357 C CA . PRO A 1 293 ? -3.359 -18.955 -5.399 1.00 95.19 293 PRO A CA 1
ATOM 2358 C C . PRO A 1 293 ? -2.139 -18.758 -4.492 1.00 95.19 293 PRO A C 1
ATOM 2360 O O . PRO A 1 293 ? -2.091 -17.780 -3.753 1.00 95.19 293 PRO A O 1
ATOM 2363 N N . TYR A 1 294 ? -1.171 -19.675 -4.537 1.00 93.88 294 TYR A N 1
ATOM 2364 C CA . TYR A 1 294 ? 0.079 -19.597 -3.783 1.00 93.88 294 TYR A CA 1
ATOM 2365 C C . TYR A 1 294 ? 1.272 -19.171 -4.648 1.00 93.88 294 TYR A C 1
ATOM 2367 O O . TYR A 1 294 ? 2.393 -19.100 -4.140 1.00 93.88 294 TYR A O 1
ATOM 2375 N N . GLN A 1 295 ? 1.033 -18.862 -5.929 1.00 95.50 295 GLN A N 1
ATOM 2376 C CA . GLN A 1 295 ? 2.023 -18.323 -6.864 1.00 95.50 295 GLN A CA 1
ATOM 2377 C C . GLN A 1 295 ? 3.289 -19.189 -6.949 1.00 95.50 295 GLN A C 1
ATOM 2379 O O . GLN A 1 295 ? 4.411 -18.691 -6.921 1.00 95.50 295 GLN A O 1
ATOM 2384 N N . MET A 1 296 ? 3.100 -20.508 -7.024 1.00 92.88 296 MET A N 1
ATOM 2385 C CA . MET A 1 296 ? 4.178 -21.498 -7.037 1.00 92.88 296 MET A CA 1
ATOM 2386 C C . MET A 1 296 ? 4.677 -21.831 -8.450 1.00 92.88 296 MET A C 1
ATOM 2388 O O . MET A 1 296 ? 5.764 -22.391 -8.604 1.00 92.88 296 MET A O 1
ATOM 2392 N N . ARG A 1 297 ? 3.904 -21.516 -9.496 1.00 94.81 297 ARG A N 1
ATOM 2393 C CA . ARG A 1 297 ? 4.250 -21.767 -10.900 1.00 94.81 297 ARG A CA 1
ATOM 2394 C C . ARG A 1 297 ? 4.378 -20.451 -11.660 1.00 94.81 297 ARG A C 1
ATOM 2396 O O . ARG A 1 297 ? 3.391 -19.898 -12.134 1.00 94.81 297 ARG A O 1
ATOM 2403 N N . ASN A 1 298 ? 5.616 -20.003 -11.849 1.00 95.69 298 ASN A N 1
ATOM 2404 C CA . ASN A 1 298 ? 5.907 -18.852 -12.698 1.00 95.69 298 ASN A CA 1
ATOM 2405 C C . ASN A 1 298 ? 5.687 -19.207 -14.181 1.00 95.69 298 ASN A C 1
ATOM 2407 O O . ASN A 1 298 ? 6.278 -20.155 -14.696 1.00 95.69 298 ASN A O 1
ATOM 2411 N N . LEU A 1 299 ? 4.830 -18.446 -14.858 1.00 97.88 299 LEU A N 1
ATOM 2412 C CA . LEU A 1 299 ? 4.430 -18.629 -16.256 1.00 97.88 299 LEU A CA 1
ATOM 2413 C C . LEU A 1 299 ? 5.159 -17.674 -17.215 1.00 97.88 299 LEU A C 1
ATOM 2415 O O . LEU A 1 299 ? 4.844 -17.660 -18.402 1.00 97.88 299 LEU A O 1
ATOM 2419 N N . VAL A 1 300 ? 6.096 -16.852 -16.728 1.00 95.88 300 VAL A N 1
ATOM 2420 C CA . VAL A 1 300 ? 6.681 -15.739 -17.505 1.00 95.88 300 VAL A CA 1
ATOM 2421 C C . VAL A 1 300 ? 7.395 -16.191 -18.788 1.00 95.88 300 VAL A C 1
ATOM 2423 O O . VAL A 1 300 ? 7.384 -15.466 -19.789 1.00 95.88 300 VAL A O 1
ATOM 2426 N N . ASP A 1 301 ? 7.951 -17.404 -18.766 1.00 94.81 301 ASP A N 1
ATOM 2427 C CA . ASP A 1 301 ? 8.678 -18.030 -19.875 1.00 94.81 301 ASP A CA 1
ATOM 2428 C C . ASP A 1 301 ? 7.851 -19.092 -20.618 1.00 94.81 301 ASP A C 1
ATOM 2430 O O . ASP A 1 301 ? 8.341 -19.694 -21.571 1.00 94.81 301 ASP A O 1
ATOM 2434 N N . ASP A 1 302 ? 6.603 -19.341 -20.203 1.00 97.31 302 ASP A N 1
ATOM 2435 C CA . ASP A 1 302 ? 5.724 -20.316 -20.851 1.00 97.31 302 ASP A CA 1
ATOM 2436 C C . ASP A 1 302 ? 5.204 -19.738 -22.184 1.00 97.31 302 ASP A C 1
ATOM 2438 O O . ASP A 1 302 ? 4.411 -18.787 -22.169 1.00 97.31 302 ASP A O 1
ATOM 2442 N N . PRO A 1 303 ? 5.587 -20.298 -23.353 1.00 96.81 303 PRO A N 1
ATOM 2443 C CA . PRO A 1 303 ? 5.183 -19.756 -24.649 1.00 96.81 303 PRO A CA 1
ATOM 2444 C C . PRO A 1 303 ? 3.665 -19.731 -24.853 1.00 96.81 303 PRO A C 1
ATOM 2446 O O . PRO A 1 303 ? 3.167 -18.899 -25.609 1.00 96.81 303 PRO A O 1
ATOM 2449 N N . ALA A 1 304 ? 2.913 -20.595 -24.158 1.00 97.88 304 ALA A N 1
ATOM 2450 C CA . ALA A 1 304 ? 1.453 -20.608 -24.226 1.00 97.88 304 ALA A CA 1
ATOM 2451 C C . ALA A 1 304 ? 0.806 -19.343 -23.625 1.00 97.88 304 ALA A C 1
ATOM 2453 O O . ALA A 1 304 ? -0.375 -19.096 -23.858 1.00 97.88 304 ALA A O 1
ATOM 2454 N N . HIS A 1 305 ? 1.565 -18.541 -22.869 1.00 98.12 305 HIS A N 1
ATOM 2455 C CA . HIS A 1 305 ? 1.104 -17.311 -22.221 1.00 98.12 305 HIS A CA 1
ATOM 2456 C C . HIS A 1 305 ? 1.727 -16.046 -22.834 1.00 98.12 305 HIS A C 1
ATOM 2458 O O . HIS A 1 305 ? 1.600 -14.965 -22.258 1.00 98.12 305 HIS A O 1
ATOM 2464 N N . ALA A 1 306 ? 2.386 -16.148 -23.996 1.00 96.94 306 ALA A N 1
ATOM 2465 C CA . ALA A 1 306 ? 3.074 -15.023 -24.632 1.00 96.94 306 ALA A CA 1
ATOM 2466 C C . ALA A 1 306 ? 2.141 -13.831 -24.919 1.00 96.94 306 ALA A C 1
ATOM 2468 O O . ALA A 1 306 ? 2.495 -12.693 -24.602 1.00 96.94 306 ALA A O 1
ATOM 2469 N N . ASP A 1 307 ? 0.938 -14.091 -25.439 1.00 98.12 307 ASP A N 1
ATOM 2470 C CA . ASP A 1 307 ? -0.051 -13.043 -25.731 1.00 98.12 307 ASP A CA 1
ATOM 2471 C C . ASP A 1 307 ? -0.524 -12.345 -24.448 1.00 98.12 307 ASP A C 1
ATOM 2473 O O . ASP A 1 307 ? -0.506 -11.117 -24.364 1.00 98.12 307 ASP A O 1
ATOM 2477 N N . LEU A 1 308 ? -0.844 -13.119 -23.404 1.00 98.25 308 LEU A N 1
ATOM 2478 C CA . LEU A 1 308 ? -1.224 -12.588 -22.090 1.00 98.25 308 LEU A CA 1
ATOM 2479 C C . LEU A 1 308 ? -0.105 -11.731 -21.481 1.00 98.25 308 LEU A C 1
ATOM 2481 O O . LEU A 1 308 ? -0.365 -10.652 -20.950 1.00 98.25 308 LEU A O 1
ATOM 2485 N N . LYS A 1 309 ? 1.148 -12.192 -21.558 1.00 97.75 309 LYS A N 1
ATOM 2486 C CA . LYS A 1 309 ? 2.302 -11.430 -21.072 1.00 97.75 309 LYS A CA 1
ATOM 2487 C C . LYS A 1 309 ? 2.434 -10.099 -21.813 1.00 97.75 309 LYS A C 1
ATOM 2489 O O . LYS A 1 309 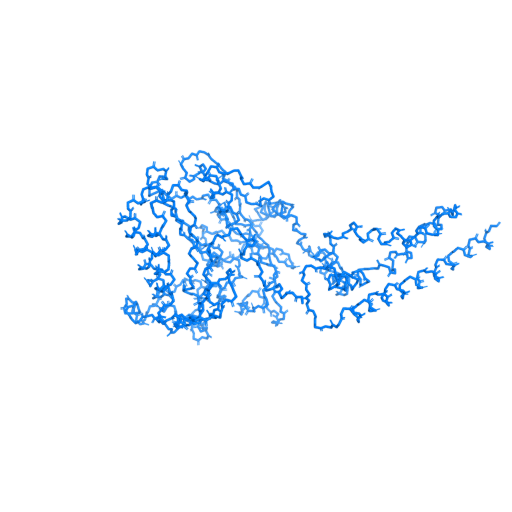? 2.645 -9.069 -21.179 1.00 97.75 309 LYS A O 1
ATOM 2494 N N . ALA A 1 310 ? 2.257 -10.101 -23.135 1.00 94.88 310 ALA A N 1
ATOM 2495 C CA . ALA A 1 310 ? 2.293 -8.885 -23.943 1.00 94.88 310 ALA A CA 1
ATOM 2496 C C . ALA A 1 310 ? 1.149 -7.912 -23.598 1.00 94.88 310 ALA A C 1
ATOM 2498 O O . ALA A 1 310 ? 1.362 -6.699 -23.576 1.00 94.88 310 ALA A O 1
ATOM 2499 N N . GLU A 1 311 ? -0.052 -8.413 -23.299 1.00 97.19 311 GLU A N 1
ATOM 2500 C CA . GLU A 1 311 ? -1.174 -7.595 -22.818 1.00 97.19 311 GLU A CA 1
ATOM 2501 C C . GLU A 1 311 ? -0.880 -6.958 -21.455 1.00 97.19 311 GLU A C 1
ATOM 2503 O O . GLU A 1 311 ? -1.039 -5.747 -21.288 1.00 97.19 311 GLU A O 1
ATOM 2508 N N . LEU A 1 312 ? -0.392 -7.745 -20.493 1.00 97.81 312 LEU A N 1
ATOM 2509 C CA . LEU A 1 312 ? -0.046 -7.254 -19.156 1.00 97.81 312 LEU A CA 1
ATOM 2510 C C . LEU A 1 312 ? 1.139 -6.283 -19.187 1.00 97.81 312 LEU A C 1
ATOM 2512 O O . LEU A 1 312 ? 1.168 -5.333 -18.406 1.00 97.81 312 LEU A O 1
ATOM 2516 N N . ARG A 1 313 ? 2.078 -6.463 -20.122 1.00 91.12 313 ARG A N 1
ATOM 2517 C CA . ARG A 1 313 ? 3.165 -5.510 -20.362 1.00 91.12 313 ARG A CA 1
ATOM 2518 C C . ARG A 1 313 ? 2.639 -4.158 -20.838 1.00 91.12 313 ARG A C 1
ATOM 2520 O O . ARG A 1 313 ? 3.013 -3.145 -20.263 1.00 91.12 313 ARG A O 1
ATOM 2527 N N . LYS A 1 314 ? 1.721 -4.137 -21.809 1.00 86.38 314 LYS A N 1
ATOM 2528 C CA . LYS A 1 314 ? 1.074 -2.890 -22.262 1.00 86.38 314 LYS A CA 1
ATOM 2529 C C . LYS A 1 314 ? 0.308 -2.202 -21.135 1.00 86.38 314 LYS A C 1
ATOM 2531 O O . LYS A 1 314 ? 0.334 -0.979 -21.024 1.00 86.38 314 LYS A O 1
ATOM 2536 N N . GLU A 1 315 ? -0.378 -2.983 -20.304 1.00 90.56 315 GLU A N 1
ATOM 2537 C CA . GLU A 1 315 ? -1.097 -2.452 -19.147 1.00 90.56 315 GLU A CA 1
ATOM 2538 C C . GLU A 1 315 ? -0.139 -1.844 -18.113 1.00 90.56 315 GLU A C 1
ATOM 2540 O O . GLU A 1 315 ? -0.425 -0.784 -17.556 1.00 90.56 315 GLU A O 1
ATOM 2545 N N . LEU A 1 316 ? 1.020 -2.467 -17.890 1.00 88.56 316 LEU A N 1
ATOM 2546 C CA . LEU A 1 316 ? 2.065 -1.888 -17.055 1.00 88.56 316 LEU A CA 1
ATOM 2547 C C . LEU A 1 316 ? 2.619 -0.591 -17.656 1.00 88.56 316 LEU A C 1
ATOM 2549 O O . LEU A 1 316 ? 2.690 0.409 -16.947 1.00 88.56 316 LEU A O 1
ATOM 2553 N N . ASP A 1 317 ? 2.954 -0.573 -18.945 1.00 77.62 317 ASP A N 1
ATOM 2554 C CA . ASP A 1 317 ? 3.473 0.623 -19.619 1.00 77.62 317 ASP A CA 1
ATOM 2555 C C . ASP A 1 317 ? 2.478 1.799 -19.507 1.00 77.62 317 ASP A C 1
ATOM 2557 O O . ASP A 1 317 ? 2.878 2.941 -19.276 1.00 77.62 317 ASP A O 1
ATOM 2561 N N . ARG A 1 318 ? 1.164 1.524 -19.570 1.00 80.94 318 ARG A N 1
ATOM 2562 C CA . ARG A 1 318 ? 0.103 2.518 -19.319 1.00 80.94 318 ARG A CA 1
ATOM 2563 C C . ARG A 1 318 ? 0.161 3.082 -17.897 1.00 80.94 318 ARG A C 1
ATOM 2565 O O . ARG A 1 318 ? 0.001 4.290 -17.715 1.00 80.94 318 ARG A O 1
ATOM 2572 N N . TRP A 1 319 ? 0.352 2.229 -16.891 1.00 83.19 319 TRP A N 1
ATOM 2573 C CA . TRP A 1 319 ? 0.483 2.662 -15.497 1.00 83.19 319 TRP A CA 1
ATOM 2574 C C . TRP A 1 319 ? 1.741 3.487 -15.259 1.00 83.19 319 TRP A C 1
ATOM 2576 O O . TRP A 1 319 ? 1.658 4.514 -14.593 1.00 83.19 319 TRP A O 1
ATOM 2586 N N . LEU A 1 320 ? 2.873 3.066 -15.820 1.00 76.69 320 LEU A N 1
ATOM 2587 C CA . LEU A 1 320 ? 4.142 3.781 -15.706 1.00 76.69 320 LEU A CA 1
ATOM 2588 C C . LEU A 1 320 ? 4.062 5.156 -16.373 1.00 76.69 320 LEU A C 1
ATOM 2590 O O . LEU A 1 320 ? 4.442 6.148 -15.762 1.00 76.69 320 LEU A O 1
ATOM 2594 N N . ALA A 1 321 ? 3.451 5.244 -17.557 1.00 68.69 321 ALA A N 1
ATOM 2595 C CA . ALA A 1 321 ? 3.188 6.522 -18.212 1.00 68.69 321 ALA A CA 1
ATOM 2596 C C . ALA A 1 321 ? 2.284 7.435 -17.366 1.00 68.69 321 ALA A C 1
ATOM 2598 O O . ALA A 1 321 ? 2.575 8.618 -17.224 1.00 68.69 321 ALA A O 1
ATOM 2599 N N . LYS A 1 322 ? 1.210 6.894 -16.766 1.00 71.81 322 LYS A N 1
ATOM 2600 C CA . LYS A 1 322 ? 0.315 7.659 -15.877 1.00 71.81 322 LYS A CA 1
ATOM 2601 C C . LYS A 1 322 ? 1.029 8.142 -14.611 1.00 71.81 322 LYS A C 1
ATOM 2603 O O . LYS A 1 322 ? 0.743 9.234 -14.136 1.00 71.81 322 LYS A O 1
ATOM 2608 N N . ALA A 1 323 ? 1.889 7.306 -14.038 1.00 71.56 323 ALA A N 1
ATOM 2609 C CA . ALA A 1 323 ? 2.642 7.620 -12.829 1.00 71.56 323 ALA A CA 1
ATOM 2610 C C . ALA A 1 323 ? 3.867 8.506 -13.102 1.00 71.56 323 ALA A C 1
ATOM 2612 O O . ALA A 1 323 ? 4.550 8.874 -12.151 1.00 71.56 323 ALA A O 1
ATOM 2613 N N . GLU A 1 324 ? 4.154 8.797 -14.378 1.00 66.94 324 GLU A N 1
ATOM 2614 C CA . GLU A 1 324 ? 5.404 9.416 -14.825 1.00 66.94 324 GLU A CA 1
ATOM 2615 C C . GLU A 1 324 ? 6.632 8.672 -14.267 1.00 66.94 324 GLU A C 1
ATOM 2617 O O . GLU A 1 324 ? 7.663 9.265 -13.954 1.00 66.94 324 GLU A O 1
ATOM 2622 N N . ASP A 1 325 ? 6.511 7.345 -14.129 1.00 70.25 325 ASP A N 1
ATOM 2623 C CA . ASP A 1 325 ? 7.565 6.476 -13.622 1.00 70.25 325 ASP A CA 1
ATOM 2624 C C . ASP A 1 325 ? 8.414 5.984 -14.802 1.00 70.25 325 ASP A C 1
ATOM 2626 O O . ASP A 1 325 ? 7.932 5.213 -15.638 1.00 70.25 325 ASP A O 1
ATOM 2630 N N . PRO A 1 326 ? 9.680 6.410 -14.896 1.00 54.38 326 PRO A N 1
ATOM 2631 C CA . PRO A 1 326 ? 10.520 6.123 -16.048 1.00 54.38 326 PRO A CA 1
ATOM 2632 C C . PRO A 1 326 ? 11.051 4.683 -16.086 1.00 54.38 326 PRO A C 1
ATOM 2634 O O . PRO A 1 326 ? 11.723 4.352 -17.059 1.00 54.38 326 PRO A O 1
ATOM 2637 N N . PHE A 1 327 ? 10.808 3.879 -15.036 1.00 62.56 327 PHE A N 1
ATOM 2638 C CA . PHE A 1 327 ? 11.209 2.479 -14.842 1.00 62.56 327 PHE A CA 1
ATOM 2639 C C . PHE A 1 327 ? 12.227 1.934 -15.865 1.00 62.56 327 PHE A C 1
ATOM 2641 O O . PHE A 1 327 ? 11.870 1.469 -16.949 1.00 62.56 327 PHE A O 1
ATOM 2648 N N . VAL A 1 328 ? 13.511 2.014 -15.487 1.00 54.81 328 VAL A N 1
ATOM 2649 C CA . VAL A 1 328 ? 14.691 1.766 -16.338 1.00 54.81 328 VAL A CA 1
ATOM 2650 C C . VAL A 1 328 ? 14.568 0.477 -17.176 1.00 54.81 328 VAL A C 1
ATOM 2652 O O . VAL A 1 328 ? 14.562 -0.621 -16.615 1.00 54.81 328 VAL A O 1
ATOM 2655 N N . PRO A 1 329 ? 14.544 0.586 -18.516 1.00 48.84 329 PRO A N 1
ATOM 2656 C CA . PRO A 1 329 ? 14.463 -0.559 -19.419 1.00 48.84 329 PRO A CA 1
ATOM 2657 C C . PRO A 1 329 ? 15.720 -1.451 -19.427 1.00 48.84 329 PRO A C 1
ATOM 2659 O O . PRO A 1 329 ? 16.843 -0.992 -19.203 1.00 48.84 329 PRO A O 1
ATOM 2662 N N . VAL A 1 330 ? 15.549 -2.731 -19.786 1.00 46.12 330 VAL A N 1
ATOM 2663 C CA . VAL A 1 330 ? 16.619 -3.753 -19.899 1.00 46.12 330 VAL A CA 1
ATOM 2664 C C . VAL A 1 330 ? 17.752 -3.310 -20.818 1.00 46.12 330 VAL A C 1
ATOM 2666 O O . VAL A 1 330 ? 18.906 -3.686 -20.641 1.00 46.12 330 VAL A O 1
ATOM 2669 N N . GLU A 1 331 ? 17.462 -2.477 -21.802 1.00 46.69 331 GLU A N 1
ATOM 2670 C CA . GLU A 1 331 ? 18.427 -1.907 -22.730 1.00 46.69 331 GLU A CA 1
ATOM 2671 C C . GLU A 1 331 ? 19.525 -1.117 -22.003 1.00 46.69 331 GLU A C 1
ATOM 2673 O O . GLU A 1 331 ? 20.668 -1.105 -22.458 1.00 46.69 331 GLU A O 1
ATOM 2678 N N . TRP A 1 332 ? 19.229 -0.531 -20.837 1.00 53.00 332 TRP A N 1
ATOM 2679 C CA . TRP A 1 332 ? 20.200 0.220 -20.037 1.00 53.00 332 TRP A CA 1
ATOM 2680 C C . TRP A 1 332 ? 21.157 -0.712 -19.274 1.00 53.00 332 TRP A C 1
ATOM 2682 O O . TRP A 1 332 ? 22.255 -0.300 -18.893 1.00 53.00 332 TRP A O 1
ATOM 2692 N N . THR A 1 333 ? 20.826 -2.004 -19.142 1.00 45.03 333 THR A N 1
ATOM 2693 C CA . THR A 1 333 ? 21.761 -3.030 -18.636 1.00 45.03 333 THR A CA 1
ATOM 2694 C C . THR A 1 333 ? 22.913 -3.316 -19.601 1.00 45.03 333 THR A C 1
ATOM 2696 O O . THR A 1 333 ? 23.943 -3.857 -19.198 1.00 45.03 333 THR A O 1
ATOM 2699 N N . LYS A 1 334 ? 22.772 -2.914 -20.869 1.00 53.66 334 LYS A N 1
ATOM 2700 C CA . LYS A 1 334 ? 23.835 -3.007 -21.878 1.00 53.66 334 LYS A CA 1
ATOM 2701 C C . LYS A 1 334 ? 24.797 -1.820 -21.814 1.00 53.66 334 LYS A C 1
ATOM 2703 O O . LYS A 1 334 ? 25.854 -1.874 -22.436 1.00 53.66 334 LYS A O 1
ATOM 2708 N N . LEU A 1 335 ? 24.451 -0.766 -21.066 1.00 46.34 335 LEU A N 1
ATOM 2709 C CA . LEU A 1 335 ? 25.332 0.376 -20.851 1.00 46.34 335 LEU A CA 1
ATOM 2710 C C . LEU A 1 335 ? 26.446 0.009 -19.859 1.00 46.34 335 LEU A C 1
ATOM 2712 O O . LEU A 1 335 ? 26.168 -0.671 -18.856 1.00 46.34 335 LEU A O 1
ATOM 2716 N N . PRO A 1 336 ? 27.686 0.483 -20.088 1.00 51.44 336 PRO A N 1
ATOM 2717 C CA . PRO A 1 336 ? 28.740 0.463 -19.082 1.00 51.44 336 PRO A CA 1
ATOM 2718 C C . PRO A 1 336 ? 28.254 1.091 -17.769 1.00 51.44 336 PRO A C 1
ATOM 2720 O O . PRO A 1 336 ? 27.520 2.078 -17.781 1.00 51.44 336 PRO A O 1
ATOM 2723 N N . LEU A 1 337 ? 28.682 0.544 -16.627 1.00 38.59 337 LEU A N 1
ATOM 2724 C CA . LEU A 1 337 ? 28.211 0.962 -15.297 1.00 38.59 337 LEU A CA 1
ATOM 2725 C C . LEU A 1 337 ? 28.251 2.493 -15.058 1.00 38.59 337 LEU A C 1
ATOM 2727 O O . LEU A 1 337 ? 27.267 3.017 -14.540 1.00 38.59 337 LEU A O 1
ATOM 2731 N N . PRO A 1 338 ? 29.291 3.246 -15.477 1.00 41.91 338 PRO A N 1
ATOM 2732 C CA . PRO A 1 338 ? 29.298 4.706 -15.338 1.00 41.91 338 PRO A CA 1
ATOM 2733 C C . PRO A 1 338 ? 28.212 5.422 -16.158 1.00 41.91 338 PRO A C 1
ATOM 2735 O O . PRO A 1 338 ? 27.629 6.394 -15.687 1.00 41.91 338 PRO A O 1
ATOM 2738 N N . GLU A 1 339 ? 27.908 4.937 -17.363 1.00 46.56 339 GLU A N 1
ATOM 2739 C CA . GLU A 1 339 ? 26.862 5.497 -18.230 1.00 46.56 339 GLU A CA 1
ATOM 2740 C C . GLU A 1 339 ? 25.466 5.137 -17.725 1.00 46.56 339 GLU A C 1
ATOM 2742 O O . GLU A 1 339 ? 24.557 5.961 -17.768 1.00 46.56 339 GLU A O 1
ATOM 2747 N N . ARG A 1 340 ? 25.303 3.937 -17.164 1.00 47.50 340 ARG A N 1
ATOM 2748 C CA . ARG A 1 340 ? 24.067 3.542 -16.489 1.00 47.50 340 ARG A CA 1
ATOM 2749 C C . ARG A 1 340 ? 23.774 4.444 -15.292 1.00 47.50 340 ARG A C 1
ATOM 2751 O O . ARG A 1 340 ? 22.699 5.025 -15.242 1.00 47.50 340 ARG A O 1
ATOM 2758 N N . ILE A 1 341 ? 24.754 4.644 -14.408 1.00 42.41 341 ILE A N 1
ATOM 2759 C CA . ILE A 1 341 ? 24.647 5.548 -13.250 1.00 42.41 341 ILE A CA 1
ATOM 2760 C C . ILE A 1 341 ? 24.347 6.984 -13.706 1.00 42.41 341 ILE A C 1
ATOM 2762 O O . ILE A 1 341 ? 23.537 7.680 -13.099 1.00 42.41 341 ILE A O 1
ATOM 2766 N N . ALA A 1 342 ? 24.965 7.439 -14.798 1.00 48.44 342 ALA A N 1
ATOM 2767 C CA . ALA A 1 342 ? 24.695 8.744 -15.394 1.00 48.44 342 ALA A CA 1
ATOM 2768 C C . ALA A 1 342 ? 23.239 8.888 -15.875 1.00 48.44 342 ALA A C 1
ATOM 2770 O O . ALA A 1 342 ? 22.605 9.909 -15.604 1.00 48.44 342 ALA A O 1
ATOM 2771 N N . VAL A 1 343 ? 22.696 7.882 -16.564 1.00 47.81 343 VAL A N 1
ATOM 2772 C CA . VAL A 1 343 ? 21.317 7.888 -17.078 1.00 47.81 343 VAL A CA 1
ATOM 2773 C C . VAL A 1 343 ? 20.295 7.703 -15.948 1.00 47.81 343 VAL A C 1
ATOM 2775 O O . VAL A 1 343 ? 19.283 8.403 -15.928 1.00 47.81 343 VAL A O 1
ATOM 2778 N N . GLU A 1 344 ? 20.575 6.844 -14.970 1.00 47.78 344 GLU A N 1
ATOM 2779 C CA . GLU A 1 344 ? 19.777 6.678 -13.750 1.00 47.78 344 GLU A CA 1
ATOM 2780 C C . GLU A 1 344 ? 19.717 7.991 -12.958 1.00 47.78 344 GLU A C 1
ATOM 2782 O O . GLU A 1 344 ? 18.630 8.465 -12.650 1.00 47.78 344 GLU A O 1
ATOM 2787 N N . ASN A 1 345 ? 20.848 8.661 -12.719 1.00 46.38 345 ASN A N 1
ATOM 2788 C CA . ASN A 1 345 ? 20.871 9.954 -12.024 1.00 46.38 345 ASN A CA 1
ATOM 2789 C C . ASN A 1 345 ? 20.145 11.057 -12.807 1.00 46.38 345 ASN A C 1
ATOM 2791 O O . ASN A 1 345 ? 19.420 11.861 -12.216 1.00 46.38 345 ASN A O 1
ATOM 2795 N N . ARG A 1 346 ? 20.289 11.080 -14.140 1.00 47.47 346 ARG A N 1
ATOM 2796 C CA . ARG A 1 346 ? 19.547 11.991 -15.026 1.00 47.47 346 ARG A CA 1
ATOM 2797 C C . ARG A 1 346 ? 18.037 11.827 -14.867 1.00 47.47 346 ARG A C 1
ATOM 2799 O O . ARG A 1 346 ? 17.308 12.810 -14.857 1.00 47.47 346 ARG A O 1
ATOM 2806 N N . THR A 1 347 ? 17.601 10.584 -14.721 1.00 42.72 347 THR A N 1
ATOM 2807 C CA . THR A 1 347 ? 16.197 10.186 -14.745 1.00 42.72 347 THR A CA 1
ATOM 2808 C C . THR A 1 347 ? 15.546 10.270 -13.358 1.00 42.72 347 THR A C 1
ATOM 2810 O O . THR A 1 347 ? 14.473 10.837 -13.207 1.00 42.72 347 THR A O 1
ATOM 2813 N N . TYR A 1 348 ? 16.207 9.785 -12.309 1.00 47.28 348 TYR A N 1
ATOM 2814 C CA . TYR A 1 348 ? 15.635 9.692 -10.963 1.00 47.28 348 TYR A CA 1
ATOM 2815 C C . TYR A 1 348 ? 15.810 10.951 -10.103 1.00 47.28 348 TYR A C 1
ATOM 2817 O O . TYR A 1 348 ? 15.004 11.179 -9.205 1.00 47.28 348 TYR A O 1
ATOM 2825 N N . ALA A 1 349 ? 16.844 11.765 -10.344 1.00 48.12 349 ALA A N 1
ATOM 2826 C CA . ALA A 1 349 ? 17.171 12.903 -9.474 1.00 48.12 349 ALA A CA 1
ATOM 2827 C C . ALA A 1 349 ? 17.089 14.272 -10.167 1.00 48.12 349 ALA A C 1
ATOM 2829 O O . ALA A 1 349 ? 16.967 15.291 -9.487 1.00 48.12 349 ALA A O 1
ATOM 2830 N N . LEU A 1 350 ? 17.183 14.317 -11.503 1.00 50.31 350 LEU A N 1
ATOM 2831 C CA . LEU A 1 350 ? 17.422 15.565 -12.239 1.00 50.31 350 LEU A CA 1
ATOM 2832 C C . LEU A 1 350 ? 16.315 15.927 -13.244 1.00 50.31 350 LEU A C 1
ATOM 2834 O O . LEU A 1 350 ? 16.197 17.105 -13.571 1.00 50.31 350 LEU A O 1
ATOM 2838 N N . LEU A 1 351 ? 15.465 14.977 -13.666 1.00 49.16 351 LEU A N 1
ATOM 2839 C CA . LEU A 1 351 ? 14.313 15.226 -14.554 1.00 49.16 351 LEU A CA 1
ATOM 2840 C C . LEU A 1 351 ? 13.361 16.328 -14.041 1.00 49.16 351 LEU A C 1
ATOM 2842 O O . LEU A 1 351 ? 13.035 17.221 -14.823 1.00 49.16 351 LEU A O 1
ATOM 2846 N N . PRO A 1 352 ? 12.988 16.379 -12.743 1.00 58.00 352 PRO A N 1
ATOM 2847 C CA . PRO A 1 352 ? 12.174 17.477 -12.201 1.00 58.00 352 PRO A CA 1
ATOM 2848 C C . PRO A 1 352 ? 12.863 18.853 -12.226 1.00 58.00 352 PRO A C 1
ATOM 2850 O O . PRO A 1 352 ? 12.262 19.864 -11.869 1.00 58.00 352 PRO A O 1
ATOM 2853 N N . HIS A 1 353 ? 14.150 18.900 -12.575 1.00 67.62 353 HIS A N 1
ATOM 2854 C CA . HIS A 1 353 ? 14.987 20.097 -12.594 1.00 67.62 353 HIS A CA 1
ATOM 2855 C C . HIS A 1 353 ? 15.560 20.380 -13.989 1.00 67.62 353 HIS A C 1
ATOM 2857 O O . HIS A 1 353 ? 16.500 21.165 -14.111 1.00 67.62 353 HIS A O 1
ATOM 2863 N N . GLN A 1 354 ? 14.998 19.756 -15.031 1.00 71.75 354 GLN A N 1
ATOM 2864 C CA . GLN A 1 354 ? 15.460 19.891 -16.411 1.00 71.75 354 GLN A CA 1
ATOM 2865 C C . GLN A 1 354 ? 15.472 21.358 -16.872 1.00 71.75 354 GLN A C 1
ATOM 2867 O O . GLN A 1 354 ? 16.475 21.800 -17.421 1.00 71.75 354 GLN A O 1
ATOM 2872 N N . GLU A 1 355 ? 14.434 22.138 -16.544 1.00 77.56 355 GLU A N 1
ATOM 2873 C CA . GLU A 1 355 ? 14.382 23.578 -16.854 1.00 77.56 355 GLU A CA 1
ATOM 2874 C C . GLU A 1 355 ? 15.570 24.344 -16.249 1.00 77.56 355 GLU A C 1
ATOM 2876 O O . GLU A 1 355 ? 16.262 25.072 -16.954 1.00 77.56 355 GLU A O 1
ATOM 2881 N N . GLN A 1 356 ? 15.883 24.110 -14.969 1.00 81.12 356 GLN A N 1
ATOM 2882 C CA . GLN A 1 356 ? 17.015 24.756 -14.286 1.00 81.12 356 GLN A CA 1
ATOM 2883 C C . GLN A 1 356 ? 18.363 24.358 -14.899 1.00 81.12 356 GLN A C 1
ATOM 2885 O O . GLN A 1 356 ? 19.299 25.158 -14.952 1.00 81.12 356 GLN A O 1
ATOM 2890 N N . TRP A 1 357 ? 18.486 23.111 -15.359 1.00 85.88 357 TRP A N 1
ATOM 2891 C CA . TRP A 1 357 ? 19.698 22.645 -16.024 1.00 85.88 357 TRP A CA 1
ATOM 2892 C C . TRP A 1 357 ? 19.886 23.309 -17.388 1.00 85.88 357 TRP A C 1
ATOM 2894 O O . TRP A 1 357 ? 20.990 23.754 -17.717 1.00 85.88 357 TRP A O 1
ATOM 2904 N N . ASP A 1 358 ? 18.809 23.404 -18.164 1.00 86.38 358 ASP A N 1
ATOM 2905 C CA . ASP A 1 358 ? 18.821 24.015 -19.489 1.00 86.38 358 ASP A CA 1
ATOM 2906 C C . ASP A 1 358 ? 19.056 25.528 -19.405 1.00 86.38 358 ASP A C 1
ATOM 2908 O O . ASP A 1 358 ? 19.805 26.075 -20.219 1.00 86.38 358 ASP A O 1
ATOM 2912 N N . GLU A 1 359 ? 18.522 26.199 -18.382 1.00 88.12 359 GLU A N 1
ATOM 2913 C CA . GLU A 1 359 ? 18.839 27.595 -18.061 1.00 88.12 359 GLU A CA 1
ATOM 2914 C C . GLU A 1 359 ? 20.333 27.787 -17.780 1.00 88.12 359 GLU A C 1
ATOM 2916 O O . GLU A 1 359 ? 20.955 28.691 -18.343 1.00 88.12 359 GLU A O 1
ATOM 2921 N N . LEU A 1 360 ? 20.940 26.911 -16.971 1.00 88.56 360 LEU A N 1
ATOM 2922 C CA . LEU A 1 360 ? 22.362 26.988 -16.630 1.00 88.56 360 LEU A CA 1
ATOM 2923 C C . LEU A 1 360 ? 23.250 26.820 -17.871 1.00 88.56 360 LEU A C 1
ATOM 2925 O O . LEU A 1 360 ? 24.188 27.596 -18.083 1.00 88.56 360 LEU A O 1
ATOM 2929 N N . LYS A 1 361 ? 22.932 25.850 -18.735 1.00 92.00 361 LYS A N 1
ATOM 2930 C CA . LYS A 1 361 ? 23.634 25.658 -20.014 1.00 92.00 361 LYS A CA 1
ATOM 2931 C C . LYS A 1 361 ? 23.453 26.852 -20.947 1.00 92.00 361 LYS A C 1
ATOM 2933 O O . LYS A 1 361 ? 24.427 27.342 -21.523 1.00 92.00 361 LYS A O 1
ATOM 2938 N N . SER A 1 362 ? 22.226 27.351 -21.063 1.00 91.44 362 SER A N 1
ATOM 2939 C CA . SER A 1 362 ? 21.897 28.504 -21.905 1.00 91.44 362 SER A CA 1
ATOM 2940 C C . SER A 1 362 ? 22.647 29.757 -21.451 1.00 91.44 362 SER A C 1
ATOM 2942 O O . SER A 1 362 ? 23.236 30.456 -22.277 1.00 91.44 362 SER A O 1
ATOM 2944 N N . ALA A 1 363 ? 22.713 30.003 -20.141 1.00 92.12 363 ALA A N 1
ATOM 2945 C CA . ALA A 1 363 ? 23.468 31.106 -19.556 1.00 92.12 363 ALA A CA 1
ATOM 2946 C C . ALA A 1 363 ? 24.976 30.982 -19.824 1.00 92.12 363 ALA A C 1
ATOM 2948 O O . ALA A 1 363 ? 25.626 31.974 -20.160 1.00 92.12 363 ALA A O 1
ATOM 2949 N N . ALA A 1 364 ? 25.536 29.770 -19.744 1.00 91.81 364 ALA A N 1
ATOM 2950 C CA . ALA A 1 364 ? 26.942 29.526 -20.059 1.00 91.81 364 ALA A CA 1
ATOM 2951 C C . ALA A 1 364 ? 27.270 29.778 -21.545 1.00 91.81 364 ALA A C 1
ATOM 2953 O O . ALA A 1 364 ? 28.352 30.279 -21.863 1.00 91.81 364 ALA A O 1
ATOM 2954 N N . LEU A 1 365 ? 26.346 29.448 -22.452 1.00 91.94 365 LEU A N 1
ATOM 2955 C CA . LEU A 1 365 ? 26.496 29.600 -23.903 1.00 91.94 365 LEU A CA 1
ATOM 2956 C C . LEU A 1 365 ? 26.276 31.032 -24.406 1.00 91.94 365 LEU A C 1
ATOM 2958 O O . LEU A 1 365 ? 26.954 31.459 -25.347 1.00 91.94 365 LEU A O 1
ATOM 2962 N N . ALA A 1 366 ? 25.349 31.774 -23.794 1.00 91.62 366 ALA A N 1
ATOM 2963 C CA . ALA A 1 366 ? 24.880 33.077 -24.271 1.00 91.62 366 ALA A CA 1
ATOM 2964 C C . ALA A 1 366 ? 25.998 34.081 -24.640 1.00 91.62 366 ALA A C 1
ATOM 2966 O O . ALA A 1 366 ? 25.901 34.687 -25.714 1.00 91.62 366 ALA A O 1
ATOM 2967 N N . PRO A 1 367 ? 27.096 34.231 -23.864 1.00 90.75 367 PRO A N 1
ATOM 2968 C CA . PRO A 1 367 ? 28.173 35.168 -24.201 1.00 90.75 367 PRO A CA 1
ATOM 2969 C C . PRO A 1 367 ? 28.887 34.862 -25.527 1.00 90.75 367 PRO A C 1
ATOM 2971 O O . PRO A 1 367 ? 29.445 35.762 -26.153 1.00 90.75 367 PRO A O 1
ATOM 2974 N N . TYR A 1 368 ? 28.887 33.600 -25.963 1.00 88.06 368 TYR A N 1
ATOM 2975 C CA . TYR A 1 368 ? 29.627 33.153 -27.145 1.00 88.06 368 TYR A CA 1
ATOM 2976 C C . TYR A 1 368 ? 28.758 33.136 -28.406 1.00 88.06 368 TYR A C 1
ATOM 2978 O O . TYR A 1 368 ? 29.254 33.423 -29.498 1.00 88.06 368 TYR A O 1
ATOM 2986 N N . LEU A 1 369 ? 27.459 32.857 -28.260 1.00 83.12 369 LEU A N 1
ATOM 2987 C CA . LEU A 1 369 ? 26.507 32.798 -29.375 1.00 83.12 369 LEU A CA 1
ATOM 2988 C C . LEU A 1 369 ? 26.130 34.184 -29.928 1.00 83.12 369 LEU A C 1
ATOM 2990 O O . LEU A 1 369 ? 25.749 34.295 -31.093 1.00 83.12 369 LEU A O 1
ATOM 2994 N N . ALA A 1 370 ? 26.322 35.253 -29.150 1.00 73.62 370 ALA A N 1
ATOM 2995 C CA . ALA A 1 370 ? 26.056 36.632 -29.571 1.00 73.62 370 ALA A CA 1
ATOM 2996 C C . ALA A 1 370 ? 26.917 37.116 -30.765 1.00 73.62 370 ALA A C 1
ATOM 2998 O O . ALA A 1 370 ? 26.578 38.102 -31.418 1.00 73.62 370 ALA A O 1
ATOM 2999 N N . ASN A 1 371 ? 28.004 36.413 -31.103 1.00 68.88 371 ASN A N 1
ATOM 3000 C CA . ASN A 1 371 ? 29.005 36.849 -32.087 1.00 68.88 371 ASN A CA 1
ATOM 3001 C C . ASN A 1 371 ? 28.694 36.495 -33.561 1.00 68.88 371 ASN A C 1
ATOM 3003 O O . ASN A 1 371 ? 29.606 36.513 -34.384 1.00 68.88 371 ASN A O 1
ATOM 3007 N N . ARG A 1 372 ? 27.439 36.166 -33.922 1.00 67.81 372 ARG A N 1
ATOM 3008 C CA . ARG A 1 372 ? 27.026 35.772 -35.297 1.00 67.81 372 ARG A CA 1
ATOM 3009 C C . ARG A 1 372 ? 27.899 34.663 -35.918 1.00 67.81 372 ARG A C 1
ATOM 3011 O O . ARG A 1 372 ? 28.247 34.708 -37.096 1.00 67.81 372 ARG A O 1
ATOM 3018 N N . LEU A 1 373 ? 28.259 33.664 -35.114 1.00 79.38 373 LEU A N 1
ATOM 3019 C CA . LEU A 1 373 ? 29.009 32.490 -35.568 1.00 79.38 373 LEU A CA 1
ATOM 3020 C C . LEU A 1 373 ? 28.198 31.670 -36.582 1.00 79.38 373 LEU A C 1
ATOM 3022 O O . LEU A 1 373 ? 26.968 31.654 -36.526 1.00 79.38 373 LEU A O 1
ATOM 3026 N N . SER A 1 374 ? 28.882 30.955 -37.481 1.00 84.38 374 SER A N 1
ATOM 3027 C CA . SER A 1 374 ? 28.210 30.017 -38.387 1.00 84.38 374 SER A CA 1
ATOM 3028 C C . SER A 1 374 ? 27.569 28.862 -37.608 1.00 84.38 374 SER A C 1
ATOM 3030 O O . SER A 1 374 ? 28.014 28.513 -36.510 1.00 84.38 374 SER A O 1
ATOM 3032 N N . ALA A 1 375 ? 26.557 28.223 -38.201 1.00 84.38 375 ALA A N 1
ATOM 3033 C CA . ALA A 1 375 ? 25.846 27.099 -37.586 1.00 84.38 375 ALA A CA 1
ATOM 3034 C C . ALA A 1 375 ? 26.786 25.953 -37.156 1.00 84.38 375 ALA A C 1
ATOM 3036 O O . ALA A 1 375 ? 26.561 25.322 -36.126 1.00 84.38 375 ALA A O 1
ATOM 3037 N N . GLY A 1 376 ? 27.881 25.727 -37.895 1.00 86.31 376 GLY A N 1
ATOM 3038 C CA . GLY A 1 376 ? 28.882 24.714 -37.552 1.00 86.31 376 GLY A CA 1
ATOM 3039 C C . GLY A 1 376 ? 29.611 25.009 -36.238 1.00 86.31 376 GLY A C 1
ATOM 3040 O O . GLY A 1 376 ? 29.759 24.120 -35.404 1.00 86.31 376 GLY A O 1
ATOM 3041 N N . TYR A 1 377 ? 30.011 26.262 -36.006 1.00 85.81 377 TYR A N 1
ATOM 3042 C CA . TYR A 1 377 ? 30.679 26.653 -34.758 1.00 85.81 377 TYR A CA 1
ATOM 3043 C C . TYR A 1 377 ? 29.708 26.736 -33.581 1.00 85.81 377 TYR A C 1
ATOM 3045 O O . TYR A 1 377 ? 30.074 26.378 -32.464 1.00 85.81 377 TYR A O 1
ATOM 3053 N N . GLN A 1 378 ? 28.459 27.141 -33.824 1.00 89.12 378 GLN A N 1
ATOM 3054 C CA . GLN A 1 378 ? 27.410 27.085 -32.803 1.00 89.12 378 GLN A CA 1
ATOM 3055 C C . GLN A 1 378 ? 27.170 25.642 -32.333 1.00 89.12 378 GLN A C 1
ATOM 3057 O O . GLN A 1 378 ? 27.125 25.396 -31.130 1.00 89.12 378 GLN A O 1
ATOM 3062 N N . ALA A 1 379 ? 27.120 24.677 -33.258 1.00 89.25 379 ALA A N 1
ATOM 3063 C CA . ALA A 1 379 ? 26.989 23.260 -32.919 1.00 89.25 379 ALA A CA 1
ATOM 3064 C C . ALA A 1 379 ? 28.196 22.727 -32.125 1.00 89.25 379 ALA A C 1
ATOM 3066 O O . ALA A 1 379 ? 28.024 21.971 -31.171 1.00 89.25 379 ALA A O 1
ATOM 3067 N N . GLN A 1 380 ? 29.419 23.148 -32.468 1.00 92.00 380 GLN A N 1
ATOM 3068 C CA . GLN A 1 380 ? 30.623 22.771 -31.715 1.00 92.00 380 GLN A CA 1
ATOM 3069 C C . GLN A 1 380 ? 30.632 23.353 -30.294 1.00 92.00 380 GLN A C 1
ATOM 3071 O O . GLN A 1 380 ? 31.006 22.654 -29.352 1.00 92.00 380 GLN A O 1
ATOM 3076 N N . LEU A 1 381 ? 30.193 24.605 -30.122 1.00 93.38 381 LEU A N 1
ATOM 3077 C CA . LEU A 1 381 ? 30.046 25.231 -28.805 1.00 93.38 381 LEU A CA 1
ATOM 3078 C C . LEU A 1 381 ? 28.979 24.531 -27.960 1.00 93.38 381 LEU A C 1
ATOM 3080 O O . LEU A 1 381 ? 29.228 24.255 -26.788 1.00 93.38 381 LEU A O 1
ATOM 3084 N N . GLN A 1 382 ? 27.833 24.194 -28.556 1.00 92.38 382 GLN A N 1
ATOM 3085 C CA . GLN A 1 382 ? 26.777 23.431 -27.891 1.00 92.38 382 GLN A CA 1
ATOM 3086 C C . GLN A 1 382 ? 27.300 22.067 -27.419 1.00 92.38 382 GLN A C 1
ATOM 3088 O O . GLN A 1 382 ? 27.186 21.738 -26.242 1.00 92.38 382 GLN A O 1
ATOM 3093 N N . ALA A 1 383 ? 27.981 21.320 -28.293 1.00 91.00 383 ALA A N 1
ATOM 3094 C CA . ALA A 1 383 ? 28.554 20.019 -27.947 1.00 91.00 383 ALA A CA 1
ATOM 3095 C C . ALA A 1 383 ? 29.620 20.107 -26.838 1.00 91.00 383 ALA A C 1
ATOM 3097 O O . ALA A 1 383 ? 29.701 19.236 -25.971 1.00 91.00 383 ALA A O 1
ATOM 3098 N N . ALA A 1 384 ? 30.444 21.160 -26.840 1.00 93.81 384 ALA A N 1
ATOM 3099 C CA . ALA A 1 384 ? 31.401 21.412 -25.766 1.00 93.81 384 ALA A CA 1
ATOM 3100 C C . ALA A 1 384 ? 30.704 21.761 -24.439 1.00 93.81 384 ALA A C 1
ATOM 3102 O O . ALA A 1 384 ? 31.146 21.298 -23.386 1.00 93.81 384 ALA A O 1
ATOM 3103 N N . CYS A 1 385 ? 29.614 22.533 -24.485 1.00 94.06 385 CYS A N 1
ATOM 3104 C CA . CYS A 1 385 ? 28.803 22.866 -23.317 1.00 94.06 385 CYS A CA 1
ATOM 3105 C C . CYS A 1 385 ? 28.165 21.606 -22.723 1.00 94.06 385 CYS A C 1
ATOM 3107 O O . CYS A 1 385 ? 28.342 21.341 -21.539 1.00 94.06 385 CYS A O 1
ATOM 3109 N N . ASP A 1 386 ? 27.529 20.771 -23.546 1.00 87.94 386 ASP A N 1
ATOM 3110 C CA . ASP A 1 386 ? 26.881 19.535 -23.095 1.00 87.94 386 ASP A CA 1
ATOM 3111 C C . ASP A 1 386 ? 27.855 18.526 -22.481 1.00 87.94 386 ASP A C 1
ATOM 3113 O O . ASP A 1 386 ? 27.500 17.818 -21.540 1.00 87.94 386 ASP A O 1
ATOM 3117 N N . ARG A 1 387 ? 29.097 18.484 -22.976 1.00 91.38 387 ARG A N 1
ATOM 3118 C CA . ARG A 1 387 ? 30.158 17.625 -22.433 1.00 91.38 387 ARG A CA 1
ATOM 3119 C C . ARG A 1 387 ? 30.706 18.120 -21.091 1.00 91.38 387 ARG A C 1
ATOM 3121 O O . ARG A 1 387 ? 31.154 17.305 -20.294 1.00 91.38 387 ARG A O 1
ATOM 3128 N N . ILE A 1 388 ? 30.750 19.435 -20.870 1.00 89.56 388 ILE A N 1
ATOM 3129 C CA . ILE A 1 388 ? 31.346 20.044 -19.666 1.00 89.56 388 ILE A CA 1
ATOM 3130 C C . ILE A 1 388 ? 30.305 20.227 -18.555 1.00 89.56 388 ILE A C 1
ATOM 3132 O O . ILE A 1 388 ? 30.604 19.975 -17.392 1.00 89.56 388 ILE A O 1
ATOM 3136 N N . TYR A 1 389 ? 29.082 20.622 -18.908 1.00 88.12 389 TYR A N 1
ATOM 3137 C CA . TYR A 1 389 ? 27.933 20.728 -18.006 1.00 88.12 389 TYR A CA 1
ATOM 3138 C C . TYR A 1 389 ? 27.103 19.441 -18.058 1.00 88.12 389 TYR A C 1
ATOM 3140 O O . TYR A 1 389 ? 25.903 19.450 -18.354 1.00 88.12 389 TYR A O 1
ATOM 3148 N N . ASP A 1 390 ? 27.785 18.326 -17.812 1.00 81.38 390 ASP A N 1
ATOM 3149 C CA . ASP A 1 390 ? 27.225 16.983 -17.852 1.00 81.38 390 ASP A CA 1
ATOM 3150 C C . ASP A 1 390 ? 26.396 16.657 -16.592 1.00 81.38 390 ASP A C 1
ATOM 3152 O O . ASP A 1 390 ? 26.185 17.484 -15.699 1.00 81.38 390 ASP A O 1
ATOM 3156 N N . VAL A 1 391 ? 25.899 15.423 -16.515 1.00 66.81 391 VAL A N 1
ATOM 3157 C CA . VAL A 1 391 ? 25.116 14.946 -15.363 1.00 66.81 391 VAL A CA 1
ATOM 3158 C C . VAL A 1 391 ? 25.908 14.980 -14.054 1.00 66.81 391 VAL A C 1
ATOM 3160 O O . VAL A 1 391 ? 25.329 15.211 -12.994 1.00 66.81 391 VAL A O 1
ATOM 3163 N N . THR A 1 392 ? 27.227 14.778 -14.115 1.00 72.25 392 THR A N 1
ATOM 3164 C CA . THR A 1 392 ? 28.109 14.774 -12.944 1.00 72.25 392 THR A CA 1
ATOM 3165 C C . THR A 1 392 ? 28.218 16.179 -12.374 1.00 72.25 392 THR A C 1
ATOM 3167 O O . THR A 1 392 ? 28.090 16.381 -11.162 1.00 72.25 392 THR A O 1
ATOM 3170 N N . PHE A 1 393 ? 28.405 17.167 -13.254 1.00 85.69 393 PHE A N 1
ATOM 3171 C CA . PHE A 1 393 ? 28.343 18.570 -12.887 1.00 85.69 393 PHE A CA 1
ATOM 3172 C C . PHE A 1 393 ? 26.991 18.901 -12.247 1.00 85.69 393 PHE A C 1
ATOM 3174 O O . PHE A 1 393 ? 26.964 19.424 -11.130 1.00 85.69 393 PHE A O 1
ATOM 3181 N N . PHE A 1 394 ? 25.885 18.584 -12.925 1.00 82.44 394 PHE A N 1
ATOM 3182 C CA . PHE A 1 394 ? 24.563 19.038 -12.497 1.00 82.44 394 PHE A CA 1
ATOM 3183 C C . PHE A 1 394 ? 24.091 18.363 -11.205 1.00 82.44 394 PHE A C 1
ATOM 3185 O O . PHE A 1 394 ? 23.531 19.032 -10.340 1.00 82.44 394 PHE A O 1
ATOM 3192 N N . GLY A 1 395 ? 24.399 17.078 -11.003 1.00 68.44 395 GLY A N 1
ATOM 3193 C CA . GLY A 1 395 ? 24.104 16.378 -9.751 1.00 68.44 395 GLY A CA 1
ATOM 3194 C C . GLY A 1 395 ? 24.788 17.021 -8.543 1.00 68.44 395 GLY A C 1
ATOM 3195 O O . GLY A 1 395 ? 24.146 17.276 -7.523 1.00 68.44 395 GLY A O 1
ATOM 3196 N N . ARG A 1 396 ? 26.077 17.367 -8.670 1.00 76.56 396 ARG A N 1
ATOM 3197 C CA . ARG A 1 396 ? 26.817 18.052 -7.600 1.00 76.56 396 ARG A CA 1
ATOM 3198 C C . ARG A 1 396 ? 26.347 19.492 -7.394 1.00 76.56 396 ARG A C 1
ATOM 3200 O O . ARG A 1 396 ? 26.201 19.909 -6.248 1.00 76.56 396 ARG A O 1
ATOM 3207 N N . TYR A 1 397 ? 26.071 20.222 -8.477 1.00 86.19 397 TYR A N 1
ATOM 3208 C CA . TYR A 1 397 ? 25.452 21.548 -8.411 1.00 86.19 397 TYR A CA 1
ATOM 3209 C C . TYR A 1 397 ? 24.138 21.484 -7.630 1.00 86.19 397 TYR A C 1
ATOM 3211 O O . TYR A 1 397 ? 23.967 22.222 -6.665 1.00 86.19 397 TYR A O 1
ATOM 3219 N N . LYS A 1 398 ? 23.237 20.557 -7.980 1.00 82.44 398 LYS A N 1
ATOM 3220 C CA . LYS A 1 398 ? 21.914 20.472 -7.364 1.00 82.44 398 LYS A CA 1
ATOM 3221 C C . LYS A 1 398 ? 21.978 20.055 -5.899 1.00 82.44 398 LYS A C 1
ATOM 3223 O O . LYS A 1 398 ? 21.229 20.602 -5.096 1.00 82.44 398 LYS A O 1
ATOM 3228 N N . ALA A 1 399 ? 22.889 19.152 -5.538 1.00 67.94 399 ALA A N 1
ATOM 3229 C CA . ALA A 1 399 ? 23.128 18.791 -4.144 1.00 67.94 399 ALA A CA 1
ATOM 3230 C C . ALA A 1 399 ? 23.555 20.015 -3.313 1.00 67.94 399 ALA A C 1
ATOM 3232 O O . ALA A 1 399 ? 22.911 20.330 -2.316 1.00 67.94 399 ALA A O 1
ATOM 3233 N N . LEU A 1 400 ? 24.572 20.757 -3.763 1.00 77.69 400 LEU A N 1
ATOM 3234 C CA . LEU A 1 400 ? 25.067 21.952 -3.068 1.00 77.69 400 LEU A CA 1
ATOM 3235 C C . LEU A 1 400 ? 24.029 23.088 -3.055 1.00 77.69 400 LEU A C 1
ATOM 3237 O O . LEU A 1 400 ? 23.803 23.719 -2.026 1.00 77.69 400 LEU A O 1
ATOM 3241 N N . HIS A 1 401 ? 23.336 23.309 -4.172 1.00 83.00 401 HIS A N 1
ATOM 3242 C CA . HIS A 1 401 ? 22.258 24.290 -4.281 1.00 83.00 401 HIS A CA 1
ATOM 3243 C C . HIS A 1 401 ? 21.081 23.947 -3.355 1.00 83.00 401 HIS A C 1
ATOM 3245 O O . HIS A 1 401 ? 20.490 24.838 -2.751 1.00 83.00 401 HIS A O 1
ATOM 3251 N N . ASN A 1 402 ? 20.717 22.670 -3.215 1.00 71.50 402 ASN A N 1
ATOM 3252 C CA . ASN A 1 402 ? 19.674 22.245 -2.280 1.00 71.50 402 ASN A CA 1
ATOM 3253 C C . ASN A 1 402 ? 20.120 22.392 -0.818 1.00 71.50 402 ASN A C 1
ATOM 3255 O O . ASN A 1 402 ? 19.298 22.756 0.014 1.00 71.50 402 ASN A O 1
ATOM 3259 N N . GLU A 1 403 ? 21.399 22.187 -0.497 1.00 72.69 403 GLU A N 1
ATOM 3260 C CA . GLU A 1 403 ? 21.918 22.480 0.846 1.00 72.69 403 GLU A CA 1
ATOM 3261 C C . GLU A 1 403 ? 21.868 23.982 1.191 1.00 72.69 403 GLU A C 1
ATOM 3263 O O . GLU A 1 403 ? 21.686 24.330 2.357 1.00 72.69 403 GLU A O 1
ATOM 3268 N N . LEU A 1 404 ? 22.012 24.871 0.200 1.00 81.25 404 LEU A N 1
ATOM 3269 C CA . LEU A 1 404 ? 21.980 26.331 0.393 1.00 81.25 404 LEU A CA 1
ATOM 3270 C C . LEU A 1 404 ? 20.570 26.928 0.357 1.00 81.25 404 LEU A C 1
ATOM 3272 O O . LEU A 1 404 ? 20.263 27.845 1.116 1.00 81.25 404 LEU A O 1
ATOM 3276 N N . HIS A 1 405 ? 19.726 26.437 -0.550 1.00 79.50 405 HIS A N 1
ATOM 3277 C CA . HIS A 1 405 ? 18.447 27.062 -0.904 1.00 79.50 405 HIS A CA 1
ATOM 3278 C C . HIS A 1 405 ? 17.245 26.125 -0.745 1.00 79.50 405 HIS A C 1
ATOM 3280 O O . HIS A 1 405 ? 16.096 26.555 -0.857 1.00 79.50 405 HIS A O 1
ATOM 3286 N N . GLY A 1 406 ? 17.487 24.833 -0.528 1.00 61.62 406 GLY A N 1
ATOM 3287 C CA . GLY A 1 406 ? 16.442 23.844 -0.314 1.00 61.62 406 GLY A CA 1
ATOM 3288 C C . GLY A 1 406 ? 15.807 23.972 1.068 1.00 61.62 406 GLY A C 1
ATOM 3289 O O . GLY A 1 406 ? 16.371 24.523 2.010 1.00 61.62 406 GLY A O 1
ATOM 3290 N N . ARG A 1 407 ? 14.598 23.419 1.206 1.00 50.16 407 ARG A N 1
ATOM 3291 C CA . ARG A 1 407 ? 13.837 23.461 2.468 1.00 50.16 407 ARG A CA 1
ATOM 3292 C C . ARG A 1 407 ? 14.429 22.569 3.570 1.00 50.16 407 ARG A C 1
ATOM 3294 O O . ARG A 1 407 ? 14.042 22.707 4.726 1.00 50.16 407 ARG A O 1
ATOM 3301 N N . ARG A 1 408 ? 15.326 21.637 3.224 1.00 45.56 408 ARG A N 1
ATOM 3302 C CA . ARG A 1 408 ? 16.016 20.730 4.153 1.00 45.56 408 ARG A CA 1
ATOM 3303 C C . ARG A 1 408 ? 17.487 20.602 3.779 1.00 45.56 408 ARG A C 1
ATOM 3305 O O . ARG A 1 408 ? 17.800 20.413 2.608 1.00 45.56 408 ARG A O 1
ATOM 3312 N N . ARG A 1 409 ? 18.340 20.642 4.803 1.00 62.62 409 ARG A N 1
ATOM 3313 C CA . ARG A 1 409 ? 19.775 20.362 4.724 1.00 62.62 409 ARG A CA 1
ATOM 3314 C C . ARG A 1 409 ? 20.066 18.936 5.175 1.00 62.62 409 ARG A C 1
ATOM 3316 O O . ARG A 1 409 ? 19.391 18.417 6.062 1.00 62.62 409 ARG A O 1
ATOM 3323 N N . SER A 1 410 ? 21.085 18.346 4.577 1.00 48.47 410 SER A N 1
ATOM 3324 C CA . SER A 1 410 ? 21.536 16.969 4.784 1.00 48.47 410 SER A CA 1
ATOM 3325 C C . SER A 1 410 ? 22.934 16.921 5.405 1.00 48.47 410 SER A C 1
ATOM 3327 O O . SER A 1 410 ? 23.334 15.875 5.908 1.00 48.47 410 SER A O 1
ATOM 3329 N N . SER A 1 411 ? 23.680 18.032 5.374 1.00 59.97 411 SER A N 1
ATOM 3330 C CA . SER A 1 411 ? 25.031 18.161 5.933 1.00 59.97 411 SER A CA 1
ATOM 3331 C C . SER A 1 411 ? 25.093 19.126 7.125 1.00 59.97 411 SER A C 1
ATOM 3333 O O . SER A 1 411 ? 24.306 20.068 7.220 1.00 59.97 411 SER A O 1
ATOM 3335 N N . GLU A 1 412 ? 26.079 18.930 8.008 1.00 72.19 412 GLU A N 1
ATOM 3336 C CA . GLU A 1 412 ? 26.381 19.830 9.139 1.00 72.19 412 GLU A CA 1
ATOM 3337 C C . GLU A 1 412 ? 27.392 20.941 8.787 1.00 72.19 412 GLU A C 1
ATOM 3339 O O . GLU A 1 412 ? 27.775 21.727 9.651 1.00 72.19 412 GLU A O 1
ATOM 3344 N N . LEU A 1 413 ? 27.830 21.035 7.524 1.00 69.19 413 LEU A N 1
ATOM 3345 C CA . LEU A 1 413 ? 28.831 22.022 7.103 1.00 69.19 413 LEU A CA 1
ATOM 3346 C C . LEU A 1 413 ? 28.317 23.470 7.272 1.00 69.19 413 LEU A C 1
ATOM 3348 O O . LEU A 1 413 ? 27.112 23.720 7.136 1.00 69.19 413 LEU A O 1
ATOM 3352 N N . PRO A 1 414 ? 29.187 24.458 7.536 1.00 88.81 414 PRO A N 1
ATOM 3353 C CA . PRO A 1 414 ? 28.805 25.869 7.498 1.00 88.81 414 PRO A CA 1
ATOM 3354 C C . PRO A 1 414 ? 28.264 26.273 6.117 1.00 88.81 414 PRO A C 1
ATOM 3356 O O . PRO A 1 414 ? 28.780 25.833 5.092 1.00 88.81 414 PRO A O 1
ATOM 3359 N N . LEU A 1 415 ? 27.238 27.135 6.066 1.00 83.88 415 LEU A N 1
ATOM 3360 C CA . LEU A 1 415 ? 26.650 27.588 4.791 1.00 83.88 415 LEU A CA 1
ATOM 3361 C C . LEU A 1 415 ? 27.673 28.296 3.895 1.00 83.88 415 LEU A C 1
ATOM 3363 O O . LEU A 1 415 ? 27.647 28.118 2.683 1.00 83.88 415 LEU A O 1
ATOM 3367 N N . GLU A 1 416 ? 28.587 29.052 4.501 1.00 92.25 416 GLU A N 1
ATOM 3368 C CA . GLU A 1 416 ? 29.685 29.733 3.808 1.00 92.25 416 GLU A CA 1
ATOM 3369 C C . GLU A 1 416 ? 30.584 28.729 3.074 1.00 92.25 416 GLU A C 1
ATOM 3371 O O . GLU A 1 416 ? 30.891 28.921 1.902 1.00 92.25 416 GLU A O 1
ATOM 3376 N N . GLU A 1 417 ? 30.907 27.601 3.712 1.00 87.00 417 GLU A N 1
ATOM 3377 C CA . GLU A 1 417 ? 31.717 26.543 3.104 1.00 87.00 417 GLU A CA 1
ATOM 3378 C C . GLU A 1 417 ? 30.984 25.872 1.931 1.00 87.00 417 GLU A C 1
ATOM 3380 O O . GLU A 1 417 ? 31.570 25.612 0.882 1.00 87.00 417 GLU A O 1
ATOM 3385 N N . ILE A 1 418 ? 29.680 25.623 2.063 1.00 76.00 418 ILE A N 1
ATOM 3386 C CA . ILE A 1 418 ? 28.873 25.053 0.972 1.00 76.00 418 ILE A CA 1
ATOM 3387 C C . ILE A 1 418 ? 28.773 26.038 -0.196 1.00 76.00 418 ILE A C 1
ATOM 3389 O O . ILE A 1 418 ? 28.852 25.628 -1.355 1.00 76.00 418 ILE A O 1
ATOM 3393 N N . GLN A 1 419 ? 28.641 27.332 0.097 1.00 92.81 419 GLN A N 1
ATOM 3394 C CA . GLN A 1 419 ? 28.620 28.383 -0.912 1.00 92.81 419 GLN A CA 1
ATOM 3395 C C . GLN A 1 419 ? 29.960 28.479 -1.647 1.00 92.81 419 GLN A C 1
ATOM 3397 O O . GLN A 1 419 ? 29.976 28.555 -2.876 1.00 92.81 419 GLN A O 1
ATOM 3402 N N . GLU A 1 420 ? 31.081 28.387 -0.931 1.00 93.00 420 GLU A N 1
ATOM 3403 C CA . GLU A 1 420 ? 32.410 28.296 -1.538 1.00 93.00 420 GLU A CA 1
ATOM 3404 C C . GLU A 1 420 ? 32.550 27.057 -2.427 1.00 93.00 420 GLU A C 1
ATOM 3406 O O . GLU A 1 420 ? 33.042 27.159 -3.552 1.00 93.00 420 GLU A O 1
ATOM 3411 N N . GLN A 1 421 ? 32.075 25.893 -1.974 1.00 86.94 421 GLN A N 1
ATOM 3412 C CA . GLN A 1 421 ? 32.112 24.664 -2.767 1.00 86.94 421 GLN A CA 1
ATOM 3413 C C . GLN A 1 421 ? 31.241 24.748 -4.027 1.00 86.94 421 GLN A C 1
ATOM 3415 O O . GLN A 1 421 ? 31.660 24.260 -5.082 1.00 86.94 421 GLN A O 1
ATOM 3420 N N . LEU A 1 422 ? 30.057 25.366 -3.943 1.00 89.69 422 LEU A N 1
ATOM 3421 C CA . LEU A 1 422 ? 29.186 25.595 -5.097 1.00 89.69 422 LEU A CA 1
ATOM 3422 C C . LEU A 1 422 ? 29.872 26.516 -6.108 1.00 89.69 422 LEU A C 1
ATOM 3424 O O . LEU A 1 422 ? 30.047 26.127 -7.263 1.00 89.69 422 LEU A O 1
ATOM 3428 N N . HIS A 1 423 ? 30.357 27.674 -5.654 1.00 94.31 423 HIS A N 1
ATOM 3429 C CA . HIS A 1 423 ? 31.070 28.620 -6.509 1.00 94.31 423 HIS A CA 1
ATOM 3430 C C . HIS A 1 423 ? 32.321 27.996 -7.138 1.00 94.31 423 HIS A C 1
ATOM 3432 O O . HIS A 1 423 ? 32.589 28.208 -8.319 1.00 94.31 423 HIS A O 1
ATOM 3438 N N . ALA A 1 424 ? 33.089 27.201 -6.388 1.00 92.19 424 ALA A N 1
ATOM 3439 C CA . ALA A 1 424 ? 34.272 26.522 -6.911 1.00 92.19 424 ALA A CA 1
ATOM 3440 C C . ALA A 1 424 ? 33.912 25.501 -8.004 1.00 92.19 424 ALA A C 1
ATOM 3442 O O . ALA A 1 424 ? 34.609 25.397 -9.018 1.00 92.19 424 ALA A O 1
ATOM 3443 N N . HIS A 1 425 ? 32.816 24.761 -7.817 1.00 91.69 425 HIS A N 1
ATOM 3444 C CA . HIS A 1 425 ? 32.312 23.785 -8.784 1.00 91.69 425 HIS A CA 1
ATOM 3445 C C . HIS A 1 425 ? 31.834 24.450 -10.085 1.00 91.69 425 HIS A C 1
ATOM 3447 O O . HIS A 1 425 ? 32.192 24.006 -11.183 1.00 91.69 425 HIS A O 1
ATOM 3453 N N . GLU A 1 426 ? 31.104 25.560 -9.970 1.00 92.81 426 GLU A N 1
ATOM 3454 C CA . GLU A 1 426 ? 30.672 26.386 -11.103 1.00 92.81 426 GLU A CA 1
ATOM 3455 C C . GLU A 1 426 ? 31.861 27.032 -11.826 1.00 92.81 426 GLU A C 1
ATOM 3457 O O . GLU A 1 426 ? 32.004 26.888 -13.042 1.00 92.81 426 GLU A O 1
ATOM 3462 N N . ALA A 1 427 ? 32.765 27.683 -11.088 1.00 93.38 427 ALA A N 1
ATOM 3463 C CA . ALA A 1 427 ? 33.913 28.393 -11.646 1.00 93.38 427 ALA A CA 1
ATOM 3464 C C . ALA A 1 427 ? 34.863 27.459 -12.404 1.00 93.38 427 ALA A C 1
ATOM 3466 O O . ALA A 1 427 ? 35.352 27.811 -13.482 1.00 93.38 427 ALA A O 1
ATOM 3467 N N . LYS A 1 428 ? 35.093 26.248 -11.881 1.00 93.25 428 LYS A N 1
ATOM 3468 C CA . LYS A 1 428 ? 35.905 25.228 -12.553 1.00 93.25 428 LYS A CA 1
ATOM 3469 C C . LYS A 1 428 ? 35.329 24.883 -13.927 1.00 93.25 428 LYS A C 1
ATOM 3471 O O . LYS A 1 428 ? 36.056 24.891 -14.921 1.00 93.25 428 LYS A O 1
ATOM 3476 N N . SER A 1 429 ? 34.030 24.611 -13.991 1.00 92.69 429 SER A N 1
ATOM 3477 C CA . SER A 1 429 ? 33.351 24.199 -15.226 1.00 92.69 429 SER A CA 1
ATOM 3478 C C . SER A 1 429 ? 33.234 25.360 -16.217 1.00 92.69 429 SER A C 1
ATOM 3480 O O . SER A 1 429 ? 33.513 25.192 -17.405 1.00 92.69 429 SER A O 1
ATOM 3482 N N . ALA A 1 430 ? 32.968 26.573 -15.724 1.00 93.50 430 ALA A N 1
ATOM 3483 C CA . ALA A 1 430 ? 32.975 27.793 -16.527 1.00 93.50 430 ALA A CA 1
ATOM 3484 C C . ALA A 1 430 ? 34.357 28.097 -17.133 1.00 93.50 430 ALA A C 1
ATOM 3486 O O . ALA A 1 430 ? 34.446 28.495 -18.297 1.00 93.50 430 ALA A O 1
ATOM 3487 N N . GLY A 1 431 ? 35.442 27.883 -16.383 1.00 94.56 431 GLY A N 1
ATOM 3488 C CA . GLY A 1 431 ? 36.816 28.048 -16.868 1.00 94.56 431 GLY A CA 1
ATOM 3489 C C . GLY A 1 431 ? 37.197 27.036 -17.954 1.00 94.56 431 GLY A C 1
ATOM 3490 O O . GLY A 1 431 ? 37.773 27.414 -18.979 1.00 94.56 431 GLY A O 1
ATOM 3491 N N . LEU A 1 432 ? 36.816 25.766 -17.772 1.00 94.88 432 LEU A N 1
ATOM 3492 C CA . LEU A 1 432 ? 36.987 24.727 -18.792 1.00 94.88 432 LEU A CA 1
ATOM 3493 C C . LEU A 1 432 ? 36.214 25.072 -20.067 1.00 94.88 432 LEU A C 1
ATOM 3495 O O . LEU A 1 432 ? 36.785 25.046 -21.159 1.00 94.88 432 LEU A O 1
ATOM 3499 N N . PHE A 1 433 ? 34.944 25.462 -19.932 1.00 96.44 433 PHE A N 1
ATOM 3500 C CA . PHE A 1 433 ? 34.122 25.806 -21.086 1.00 96.44 433 PHE A CA 1
ATOM 3501 C C . PHE A 1 433 ? 34.641 27.048 -21.812 1.00 96.44 433 PHE A C 1
ATOM 3503 O O . PHE A 1 433 ? 34.745 27.032 -23.033 1.00 96.44 433 PHE A O 1
ATOM 3510 N N . ARG A 1 434 ? 35.059 28.094 -21.086 1.00 95.00 434 ARG A N 1
ATOM 3511 C CA . ARG A 1 434 ? 35.680 29.291 -21.678 1.00 95.00 434 ARG A CA 1
ATOM 3512 C C . ARG A 1 434 ? 36.909 28.943 -22.512 1.00 95.00 434 ARG A C 1
ATOM 3514 O O . ARG A 1 434 ? 37.053 29.444 -23.623 1.00 95.00 434 ARG A O 1
ATOM 3521 N N . THR A 1 435 ? 37.786 28.095 -21.982 1.00 94.94 435 THR A N 1
ATOM 3522 C CA . THR A 1 435 ? 39.017 27.680 -22.670 1.00 94.94 435 THR A CA 1
ATOM 3523 C C . THR A 1 435 ? 38.695 26.960 -23.979 1.00 94.94 435 THR A C 1
ATOM 3525 O O . THR A 1 435 ? 39.250 27.282 -25.030 1.00 94.94 435 THR A O 1
ATOM 3528 N N . GLU A 1 436 ? 37.741 26.032 -23.932 1.00 94.38 436 GLU A N 1
ATOM 3529 C CA . GLU A 1 436 ? 37.305 25.279 -25.106 1.00 94.38 436 GLU A CA 1
ATOM 3530 C C . GLU A 1 436 ? 36.569 26.166 -26.122 1.00 94.38 436 GLU A C 1
ATOM 3532 O O . GLU A 1 436 ? 36.822 26.078 -27.323 1.00 94.38 436 GLU A O 1
ATOM 3537 N N . ALA A 1 437 ? 35.722 27.084 -25.655 1.00 92.38 437 ALA A N 1
ATOM 3538 C CA . ALA A 1 437 ? 35.017 28.038 -26.501 1.00 92.38 437 ALA A CA 1
ATOM 3539 C C . ALA A 1 437 ? 35.988 28.968 -27.245 1.00 92.38 437 ALA A C 1
ATOM 3541 O O . ALA A 1 437 ? 35.842 29.168 -28.449 1.00 92.38 437 ALA A O 1
ATOM 3542 N N . VAL A 1 438 ? 37.023 29.485 -26.571 1.00 91.25 438 VAL A N 1
ATOM 3543 C CA . VAL A 1 438 ? 38.076 30.296 -27.209 1.00 91.25 438 VAL A CA 1
ATOM 3544 C C . VAL A 1 438 ? 38.836 29.492 -28.259 1.00 91.25 438 VAL A C 1
ATOM 3546 O O . VAL A 1 438 ? 39.134 30.035 -29.322 1.00 91.25 438 VAL A O 1
ATOM 3549 N N . ARG A 1 439 ? 39.113 28.207 -28.010 1.00 91.50 439 ARG A N 1
ATOM 3550 C CA . ARG A 1 439 ? 39.768 27.319 -28.982 1.00 91.50 439 ARG A CA 1
ATOM 3551 C C . ARG A 1 439 ? 38.908 27.130 -30.233 1.00 91.50 439 ARG A C 1
ATOM 3553 O O . ARG A 1 439 ? 39.397 27.314 -31.346 1.00 91.50 439 ARG A O 1
ATOM 3560 N N . ILE A 1 440 ? 37.624 26.830 -30.043 1.00 90.06 440 ILE A N 1
ATOM 3561 C CA . ILE A 1 440 ? 36.650 26.650 -31.128 1.00 90.06 440 ILE A CA 1
ATOM 3562 C C . ILE A 1 440 ? 36.521 27.941 -31.949 1.00 90.06 440 ILE A C 1
ATOM 3564 O O . ILE A 1 440 ? 36.636 27.911 -33.172 1.00 90.06 440 ILE A O 1
ATOM 3568 N N . ILE A 1 441 ? 36.358 29.091 -31.294 1.00 86.25 441 ILE A N 1
ATOM 3569 C CA . ILE A 1 441 ? 36.175 30.385 -31.969 1.00 86.25 441 ILE A CA 1
ATOM 3570 C C . ILE A 1 441 ? 37.467 30.868 -32.644 1.00 86.25 441 ILE A C 1
ATOM 3572 O O . ILE A 1 441 ? 37.422 31.400 -33.745 1.00 86.25 441 ILE A O 1
ATOM 3576 N N . SER A 1 442 ? 38.636 30.684 -32.031 1.00 83.62 442 SER A N 1
ATOM 3577 C CA . SER A 1 442 ? 39.905 31.102 -32.652 1.00 83.62 442 SER A CA 1
ATOM 3578 C C . SER A 1 442 ? 40.190 30.307 -33.927 1.00 83.62 442 SER A C 1
ATOM 3580 O O . SER A 1 442 ? 40.607 30.888 -34.925 1.00 83.62 442 SER A O 1
ATOM 3582 N N . SER A 1 443 ? 39.830 29.017 -33.950 1.00 74.94 443 SER A N 1
ATOM 3583 C CA . SER A 1 443 ? 39.910 28.191 -35.162 1.00 74.94 443 SER A CA 1
ATOM 3584 C C . SER A 1 443 ? 39.004 28.695 -36.299 1.00 74.94 443 SER A C 1
ATOM 3586 O O . SER A 1 443 ? 39.292 28.473 -37.475 1.00 74.94 443 SER A O 1
ATOM 3588 N N . SER A 1 444 ? 37.938 29.439 -35.974 1.00 66.06 444 SER A N 1
ATOM 3589 C CA . SER A 1 444 ? 37.040 30.051 -36.959 1.00 66.06 444 SER A CA 1
ATOM 3590 C C . SER A 1 444 ? 37.615 31.288 -37.639 1.00 66.06 444 SER A C 1
ATOM 3592 O O . SER A 1 444 ? 37.109 31.676 -38.686 1.00 66.06 444 SER A O 1
ATOM 3594 N N . ARG A 1 445 ? 38.623 31.934 -37.041 1.00 61.19 445 ARG A N 1
ATOM 3595 C CA . ARG A 1 445 ? 39.259 33.150 -37.574 1.00 61.19 445 ARG A CA 1
ATOM 3596 C C . ARG A 1 445 ? 40.484 32.865 -38.441 1.00 61.19 445 ARG A C 1
ATOM 3598 O O . ARG A 1 445 ? 40.906 33.748 -39.168 1.00 61.19 445 ARG A O 1
ATOM 3605 N N . GLU A 1 446 ? 41.046 31.661 -38.356 1.00 57.59 446 GLU A N 1
ATOM 3606 C CA . GLU A 1 446 ? 42.158 31.211 -39.210 1.00 57.59 446 GLU A CA 1
ATOM 3607 C C . GLU A 1 446 ? 41.673 30.513 -40.497 1.00 57.59 446 GLU A C 1
ATOM 3609 O O . GLU A 1 446 ? 42.452 30.324 -41.427 1.00 57.59 446 GLU A O 1
ATOM 3614 N N . SER A 1 447 ? 40.388 30.134 -40.557 1.00 52.72 447 SER A N 1
ATOM 3615 C CA . SER A 1 447 ? 39.790 29.329 -41.638 1.00 52.72 447 SER A CA 1
ATOM 3616 C C . SER A 1 447 ? 38.951 30.129 -42.650 1.00 52.72 447 SER A C 1
ATOM 3618 O O . SER A 1 447 ? 38.355 29.531 -43.547 1.00 52.72 447 SER A O 1
ATOM 3620 N N . GLY A 1 448 ? 38.848 31.451 -42.495 1.00 49.44 448 GLY A N 1
ATOM 3621 C CA . GLY A 1 448 ? 38.101 32.364 -43.370 1.00 49.44 448 GLY A CA 1
ATOM 3622 C C . GLY A 1 448 ? 38.866 33.658 -43.560 1.00 49.44 448 GLY A C 1
ATOM 3623 O O . GLY A 1 448 ? 38.670 34.278 -44.627 1.00 49.44 448 GLY A O 1
#

Radius of gyration: 27.87 Å; chains: 1; bounding box: 70×64×74 Å

Sequence (448 aa):
MASHKNETTKNAGFDTFQHWRYGDKHWETPVRDGLTDEEFKVVKGYNAIGMTDQALDFIGQHADDTQPFLLMLSLNPPHWQWDDAPEEFLKLYPADISTYRPNVAGERYFTDREVSFYRHYHAHISAVDRQLGRIMDALREQGIHDDTILIYTSDHGSSFGSNGVGSKANPYEESIRVPFLIRWPGRVPAKKISDHNLGTIDLYPTLCGLAGITPPSHCGGQDFSPVMLGRPGPDPTSQLILVNDFQRNYFRTQLQSEPALGFCPFRGVRTKRHTFVVNAYGDWLLYDNLRDPYQMRNLVDDPAHADLKAELRKELDRWLAKAEDPFVPVEWTKLPLPERIAVENRTYALLPHQEQWDELKSAALAPYLANRLSAGYQAQLQAACDRIYDVTFFGRYKALHNELHGRRRSSELPLEEIQEQLHAHEAKSAGLFRTEAVRIISSSRESG

Secondary structure (DSSP, 8-state):
------TTTGGGT-S--EEE---S--EEEEEEESSS-PPPEEEEEEHHHHHHHHHHHHHHHHTT-SS---------TTSS-GGG--HHHHTTS-TT-----TTB-TTGGGT-HHHHTHHHHHHHHHHHHHHHHHHHHHHHHTT-TTS--EEEE-S----TTBTT--SSSSSSHHHH---EEEE-TTTSPTT--------GGGHHHHHHHHTTPPPPTT-SS---HHHHTTSS----SEEEEEE----S----SSS-SS-S-----EEEEEESSEEEEEETTEEEEEEETTT-TT--S--TT-GGGHHHHHHHHHHHHHHHHHHT-----GGGGGS-HHHHHHHHHIIIIIGGGHHHHHHHHHHHHHHHHTT---HHHHHHHHHHHHHHS-HHHHHHHHHHHHHHHSSS----S-HHHHHHHHHHHHHHHHHHHHHHHHHHHHHHHH--